Protein AF-0000000067862705 (afdb_homodimer)

Organism: Listeria monocytogenes serovar 1/2a (strain ATCC BAA-679 / EGD-e) (NCBI:txid169963)

Structure (mmCIF, N/CA/C/O backbone):
data_AF-0000000067862705-model_v1
#
loop_
_entity.id
_entity.type
_entity.pdbx_description
1 polymer 'Lmo2647 protein'
#
loop_
_atom_site.group_PDB
_atom_site.id
_atom_site.type_symbol
_atom_site.label_atom_id
_atom_site.label_alt_id
_atom_site.label_comp_id
_atom_site.label_asym_id
_atom_site.label_entity_id
_atom_site.label_seq_id
_atom_site.pdbx_PDB_ins_code
_atom_site.Cartn_x
_atom_site.Cartn_y
_atom_site.Cartn_z
_atom_site.occupancy
_atom_site.B_iso_or_equiv
_atom_site.auth_seq_id
_atom_site.auth_comp_id
_atom_site.auth_asym_id
_atom_site.auth_atom_id
_atom_site.pdbx_PDB_model_num
ATOM 1 N N . MET A 1 1 ? -12.898 -3.291 11.391 1 92.19 1 MET A N 1
ATOM 2 C CA . MET A 1 1 ? -12.547 -4.566 10.773 1 92.19 1 MET A CA 1
ATOM 3 C C . MET A 1 1 ? -11.531 -4.371 9.648 1 92.19 1 MET A C 1
ATOM 5 O O . MET A 1 1 ? -11.625 -3.406 8.891 1 92.19 1 MET A O 1
ATOM 9 N N . LEU A 1 2 ? -10.625 -5.246 9.57 1 97 2 LEU A N 1
ATOM 10 C CA . LEU A 1 2 ? -9.641 -5.18 8.492 1 97 2 LEU A CA 1
ATOM 11 C C . LEU A 1 2 ? -10.148 -5.898 7.242 1 97 2 LEU A C 1
ATOM 13 O O . LEU A 1 2 ? -10.344 -7.113 7.258 1 97 2 LEU A O 1
ATOM 17 N N . TYR A 1 3 ? -10.312 -5.141 6.195 1 98.5 3 TYR A N 1
ATOM 18 C CA . TYR A 1 3 ? -10.938 -5.598 4.961 1 98.5 3 TYR A CA 1
ATOM 19 C C . TYR A 1 3 ? -10.219 -6.816 4.398 1 98.5 3 TYR A C 1
ATOM 21 O O . TYR A 1 3 ? -10.852 -7.824 4.07 1 98.5 3 TYR A O 1
ATOM 29 N N . ALA A 1 4 ? -8.898 -6.754 4.355 1 98.38 4 ALA A N 1
ATOM 30 C CA . ALA A 1 4 ? -8.102 -7.766 3.676 1 98.38 4 ALA A CA 1
ATOM 31 C C . ALA A 1 4 ? -7.996 -9.039 4.512 1 98.38 4 ALA A C 1
ATOM 33 O O . ALA A 1 4 ? -7.582 -10.086 4.012 1 98.38 4 ALA A O 1
ATOM 34 N N . ASP A 1 5 ? -8.414 -9.016 5.789 1 97.81 5 ASP A N 1
ATOM 35 C CA . ASP A 1 5 ? -8.406 -10.195 6.652 1 97.81 5 ASP A CA 1
ATOM 36 C C . ASP A 1 5 ? -9.641 -11.062 6.414 1 97.81 5 ASP A C 1
ATOM 38 O O . ASP A 1 5 ? -9.68 -12.219 6.82 1 97.81 5 ASP A O 1
ATOM 42 N N . GLU A 1 6 ? -10.656 -10.445 5.793 1 97.88 6 GLU A N 1
ATOM 43 C CA . GLU A 1 6 ? -11.859 -11.195 5.453 1 97.88 6 GLU A CA 1
ATOM 44 C C . GLU A 1 6 ? -11.586 -12.18 4.316 1 97.88 6 GLU A C 1
ATOM 46 O O . GLU A 1 6 ? -10.508 -12.172 3.721 1 97.88 6 GLU A O 1
ATOM 51 N N . ASN A 1 7 ? -12.5 -13.062 4.125 1 97.31 7 ASN A N 1
ATOM 52 C CA . ASN A 1 7 ? -12.469 -13.922 2.943 1 97.31 7 ASN A CA 1
ATOM 53 C C . ASN A 1 7 ? -13.664 -13.648 2.027 1 97.31 7 ASN A C 1
ATOM 55 O O . ASN A 1 7 ? -14.625 -12.992 2.43 1 97.31 7 ASN A O 1
ATOM 59 N N . SER A 1 8 ? -13.586 -14.109 0.838 1 97 8 SER A N 1
ATOM 60 C CA . SER A 1 8 ? -14.555 -13.766 -0.198 1 97 8 SER A CA 1
ATOM 61 C C . SER A 1 8 ? -15.914 -14.398 0.083 1 97 8 SER A C 1
ATOM 63 O O . SER A 1 8 ? -16.938 -13.938 -0.433 1 97 8 SER A O 1
ATOM 65 N N . PHE A 1 9 ? -15.969 -15.398 0.908 1 96.88 9 PHE A N 1
ATOM 66 C CA . PHE A 1 9 ? -17.219 -16.094 1.192 1 96.88 9 PHE A CA 1
ATOM 67 C C . PHE A 1 9 ? -18.031 -15.336 2.23 1 96.88 9 PHE A C 1
ATOM 69 O O . PHE A 1 9 ? -19.266 -15.422 2.248 1 96.88 9 PHE A O 1
ATOM 76 N N . ASP A 1 10 ? -17.344 -14.609 3.049 1 97.19 10 ASP A N 1
ATOM 77 C CA . ASP A 1 10 ? -18.031 -14 4.188 1 97.19 10 ASP A CA 1
ATOM 78 C C . ASP A 1 10 ? -18.25 -12.508 3.961 1 97.19 10 ASP A C 1
ATOM 80 O O . ASP A 1 10 ? -19.25 -11.953 4.41 1 97.19 10 ASP A O 1
ATOM 84 N N . ILE A 1 11 ? -17.438 -11.867 3.178 1 97.62 11 ILE A N 1
ATOM 85 C CA . ILE A 1 11 ? -17.391 -10.406 3.182 1 97.62 11 ILE A CA 1
ATOM 86 C C . ILE A 1 11 ? -18.625 -9.844 2.477 1 97.62 11 ILE A C 1
ATOM 88 O O . ILE A 1 11 ? -19.109 -8.773 2.832 1 97.62 11 ILE A O 1
ATOM 92 N N . GLY A 1 12 ? -19.094 -10.57 1.504 1 96.62 12 GLY A N 1
ATOM 93 C CA . GLY A 1 12 ? -20.234 -10.094 0.746 1 96.62 12 GLY 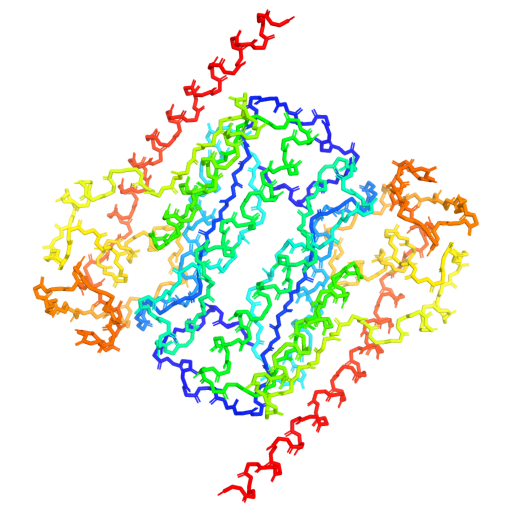A CA 1
ATOM 94 C C . GLY A 1 12 ? -21.438 -9.75 1.618 1 96.62 12 GLY A C 1
ATOM 95 O O . GLY A 1 12 ? -22.109 -8.75 1.383 1 96.62 12 GLY A O 1
ATOM 96 N N . ALA A 1 13 ? -21.641 -10.539 2.633 1 96.75 13 ALA A N 1
ATOM 97 C CA . ALA A 1 13 ? -22.781 -10.367 3.52 1 96.75 13 ALA A CA 1
ATOM 98 C C . ALA A 1 13 ? -22.578 -9.18 4.457 1 96.75 13 ALA A C 1
ATOM 100 O O . ALA A 1 13 ? -23.531 -8.688 5.066 1 96.75 13 ALA A O 1
ATOM 101 N N . LYS A 1 14 ? -21.406 -8.695 4.504 1 97.19 14 LYS A N 1
ATOM 102 C CA . LYS A 1 14 ? -21.078 -7.617 5.438 1 97.19 14 LYS A CA 1
ATOM 103 C C . LYS A 1 14 ? -21.109 -6.262 4.742 1 97.19 14 LYS A C 1
ATOM 105 O O . LYS A 1 14 ? -21.031 -5.219 5.395 1 97.19 14 LYS A O 1
ATOM 110 N N . ILE A 1 15 ? -21.219 -6.266 3.428 1 96.88 15 ILE A N 1
ATOM 111 C CA . ILE A 1 15 ? -21.188 -5.031 2.648 1 96.88 15 ILE A CA 1
ATOM 112 C C . ILE A 1 15 ? -22.578 -4.441 2.562 1 96.88 15 ILE A C 1
ATOM 114 O O . ILE A 1 15 ? -23.531 -5.121 2.15 1 96.88 15 ILE A O 1
ATOM 118 N N . THR A 1 16 ? -22.688 -3.248 3 1 96.31 16 THR A N 1
ATOM 119 C CA . THR A 1 16 ? -23.922 -2.479 2.855 1 96.31 16 THR A CA 1
ATOM 120 C C . THR A 1 16 ? -23.625 -1.082 2.314 1 96.31 16 THR A C 1
ATOM 122 O O . THR A 1 16 ? -22.469 -0.645 2.311 1 96.31 16 THR A O 1
ATOM 125 N N . LYS A 1 17 ? -24.625 -0.37 1.899 1 96.62 17 LYS A N 1
ATOM 126 C CA . LYS A 1 17 ? -24.469 0.976 1.354 1 96.62 17 LYS A CA 1
ATOM 127 C C . LYS A 1 17 ? -24.016 1.957 2.426 1 96.62 17 LYS A C 1
ATOM 129 O O . LYS A 1 17 ? -23.312 2.934 2.125 1 96.62 17 LYS A O 1
ATOM 134 N N . THR A 1 18 ? -24.328 1.654 3.734 1 96.56 18 THR A N 1
ATOM 135 C CA . THR A 1 18 ? -24.062 2.615 4.797 1 96.56 18 THR A CA 1
ATOM 136 C C . THR A 1 18 ? -22.734 2.303 5.477 1 96.56 18 THR A C 1
ATOM 138 O O . THR A 1 18 ? -22.203 3.121 6.234 1 96.56 18 THR A O 1
ATOM 141 N N . LYS A 1 19 ? -22.188 1.13 5.297 1 97.5 19 LYS A N 1
ATOM 142 C CA . LYS A 1 19 ? -20.922 0.773 5.934 1 97.5 19 LYS A CA 1
ATOM 143 C C . LYS A 1 19 ? -19.766 1.566 5.34 1 97.5 19 LYS A C 1
ATOM 145 O O . LYS A 1 19 ? -19.5 1.477 4.137 1 97.5 19 LYS A O 1
ATOM 150 N N . PRO A 1 20 ? -19.062 2.387 6.148 1 98.56 20 PRO A N 1
ATOM 151 C CA . PRO A 1 20 ? -17.922 3.1 5.594 1 98.56 20 PRO A CA 1
ATOM 152 C C . PRO A 1 20 ? -16.734 2.174 5.285 1 98.56 20 PRO A C 1
ATOM 154 O O . PRO A 1 20 ? -16.484 1.231 6.035 1 98.56 20 PRO A O 1
ATOM 157 N N . VAL A 1 21 ? -16.078 2.391 4.223 1 98.88 21 VAL A N 1
ATOM 158 C CA . VAL A 1 21 ? -14.82 1.738 3.895 1 98.88 21 VAL A CA 1
ATOM 159 C C . VAL A 1 21 ? -13.703 2.777 3.826 1 98.88 21 VAL A C 1
ATOM 161 O O . VAL A 1 21 ? -13.797 3.742 3.062 1 98.88 21 VAL A O 1
ATOM 164 N N . ILE A 1 22 ? -12.719 2.602 4.684 1 98.94 22 ILE A N 1
ATOM 165 C CA . ILE A 1 22 ? -11.68 3.596 4.938 1 98.94 22 ILE A CA 1
ATOM 166 C C . ILE A 1 22 ? -10.383 3.17 4.254 1 98.94 22 ILE A C 1
ATOM 168 O O . ILE A 1 22 ? -9.938 2.031 4.41 1 98.94 22 ILE A O 1
ATOM 172 N N . LEU A 1 23 ? -9.805 4.047 3.443 1 98.94 23 LEU A N 1
ATOM 173 C CA . LEU A 1 23 ? -8.5 3.834 2.83 1 98.94 23 LEU A CA 1
ATOM 174 C C . LEU A 1 23 ? -7.441 4.711 3.492 1 98.94 23 LEU A C 1
ATOM 176 O O . LEU A 1 23 ? -7.355 5.906 3.215 1 98.94 23 LEU A O 1
ATOM 180 N N . PRO A 1 24 ? -6.664 4.121 4.41 1 98.94 24 PRO A N 1
ATOM 181 C CA . PRO A 1 24 ? -5.492 4.883 4.844 1 98.94 24 PRO A CA 1
ATOM 182 C C . PRO A 1 24 ? -4.469 5.078 3.729 1 98.94 24 PRO A C 1
ATOM 184 O O . PRO A 1 24 ? -4.129 4.121 3.023 1 98.94 24 PRO A O 1
ATOM 187 N N . ILE A 1 25 ? -4.062 6.293 3.564 1 98.88 25 ILE A N 1
ATOM 188 C CA . ILE A 1 25 ? -3.043 6.609 2.572 1 98.88 25 ILE A CA 1
ATOM 189 C C . ILE A 1 25 ? -1.929 7.43 3.221 1 98.88 25 ILE A C 1
ATOM 191 O O . ILE A 1 25 ? -2.197 8.406 3.924 1 98.88 25 ILE A O 1
ATOM 195 N N . GLY A 1 26 ? -0.756 7.008 3.096 1 98.69 26 GLY A N 1
ATOM 196 C CA . GLY A 1 26 ? 0.407 7.707 3.619 1 98.69 26 GLY A CA 1
ATOM 197 C C . GLY A 1 26 ? 1.41 8.086 2.547 1 98.69 26 GLY A C 1
ATOM 198 O O . GLY A 1 26 ? 1.033 8.594 1.487 1 98.69 26 GLY A O 1
ATOM 199 N N . ALA A 1 27 ? 2.645 8.008 2.939 1 98.69 27 ALA A N 1
ATOM 200 C CA . ALA A 1 27 ? 3.818 8.273 2.111 1 98.69 27 ALA A CA 1
ATOM 201 C C . ALA A 1 27 ? 5.09 7.758 2.777 1 98.69 27 ALA A C 1
ATOM 203 O O . ALA A 1 27 ? 5.086 7.43 3.967 1 98.69 27 ALA A O 1
ATOM 204 N N . VAL A 1 28 ? 6.09 7.555 1.958 1 98.69 28 VAL A N 1
ATOM 205 C CA . VAL A 1 28 ? 7.445 7.309 2.439 1 98.69 28 VAL A CA 1
ATOM 206 C C . VAL A 1 28 ? 8.305 8.555 2.229 1 98.69 28 VAL A C 1
ATOM 208 O O . VAL A 1 28 ? 8.719 8.852 1.105 1 98.69 28 VAL A O 1
ATOM 211 N N . GLU A 1 29 ? 8.578 9.281 3.32 1 98.5 29 GLU A N 1
ATOM 212 C CA . GLU A 1 29 ? 9.305 10.531 3.156 1 98.5 29 GLU A CA 1
ATOM 213 C C . GLU A 1 29 ? 10.055 10.906 4.434 1 98.5 29 GLU A C 1
ATOM 215 O O . GLU A 1 29 ? 9.828 10.312 5.488 1 98.5 29 GLU A O 1
ATOM 220 N N . ALA A 1 30 ? 10.898 11.852 4.355 1 98.25 30 ALA A N 1
ATOM 221 C CA . ALA A 1 30 ? 11.758 12.32 5.441 1 98.25 30 ALA A CA 1
ATOM 222 C C . ALA A 1 30 ? 10.938 13.008 6.531 1 98.25 30 ALA A C 1
ATOM 224 O O . ALA A 1 30 ? 10.078 13.844 6.238 1 98.25 30 ALA A O 1
ATOM 225 N N . HIS A 1 31 ? 11.164 12.625 7.828 1 97.56 31 HIS A N 1
ATOM 226 C CA . HIS A 1 31 ? 10.547 13.242 8.992 1 97.56 31 HIS A CA 1
ATOM 227 C C . HIS A 1 31 ? 11.578 13.508 10.086 1 97.56 31 HIS A C 1
ATOM 229 O O . HIS A 1 31 ? 11.305 13.273 11.273 1 97.56 31 HIS A O 1
ATOM 235 N N . GLY A 1 32 ? 12.828 13.945 9.695 1 95.38 32 GLY A N 1
ATOM 236 C CA . GLY A 1 32 ? 13.852 14.195 10.695 1 95.38 32 GLY A CA 1
ATOM 237 C C . GLY A 1 32 ? 14.508 12.922 11.203 1 95.38 32 GLY A C 1
ATOM 238 O O . GLY A 1 32 ? 14.273 11.836 10.664 1 95.38 32 GLY A O 1
ATOM 239 N N . PRO A 1 33 ? 15.383 13.078 12.195 1 97.38 33 PRO A N 1
ATOM 240 C CA . PRO A 1 33 ? 16.094 11.914 12.727 1 97.38 33 PRO A CA 1
ATOM 241 C C . PRO A 1 33 ? 15.273 11.117 13.727 1 97.38 33 PRO A C 1
ATOM 243 O O . PRO A 1 33 ? 15.609 9.969 14.039 1 97.38 33 PRO A O 1
ATOM 246 N N . HIS A 1 34 ? 14.18 11.711 14.258 1 98.5 34 HIS A N 1
ATOM 247 C CA . HIS A 1 34 ? 13.477 11.117 15.391 1 98.5 34 HIS A CA 1
ATOM 248 C C . HIS A 1 34 ? 12.25 10.336 14.93 1 98.5 34 HIS A C 1
ATOM 250 O O . HIS A 1 34 ? 11.633 9.617 15.719 1 98.5 34 HIS A O 1
ATOM 256 N N . LEU A 1 35 ? 11.891 10.484 13.68 1 98.75 35 LEU A N 1
ATOM 257 C CA . LEU A 1 35 ? 10.734 9.789 13.117 1 98.75 35 LEU A CA 1
ATOM 258 C C . LEU A 1 35 ? 11.133 8.969 11.898 1 98.75 35 LEU A C 1
ATOM 260 O O . LEU A 1 35 ? 12.047 9.344 11.156 1 98.75 35 LEU A O 1
ATOM 264 N N . PRO A 1 36 ? 10.484 7.867 11.68 1 98.75 36 PRO A N 1
ATOM 265 C CA . PRO A 1 36 ? 10.812 7.035 10.523 1 98.75 36 PRO A CA 1
ATOM 266 C C . PRO A 1 36 ? 10.266 7.609 9.211 1 98.75 36 PRO A C 1
ATOM 268 O O . PRO A 1 36 ? 9.406 8.492 9.234 1 98.75 36 PRO A O 1
ATOM 271 N N . LEU A 1 37 ? 10.727 7.062 8.094 1 98.75 37 LEU A N 1
ATOM 272 C CA . LEU A 1 37 ? 10.258 7.434 6.758 1 98.75 37 LEU A CA 1
ATOM 273 C C . LEU A 1 37 ? 8.781 7.09 6.582 1 98.75 37 LEU A C 1
ATOM 275 O O . LEU A 1 37 ? 8.086 7.719 5.785 1 98.75 37 LEU A O 1
ATOM 279 N N . GLY A 1 38 ? 8.258 6.117 7.344 1 98.75 38 GLY A N 1
ATOM 280 C CA . GLY A 1 38 ? 6.891 5.637 7.219 1 98.75 38 GLY A CA 1
ATOM 281 C C . GLY A 1 38 ? 5.93 6.328 8.172 1 98.75 38 GLY A C 1
ATOM 282 O O . GLY A 1 38 ? 4.84 5.812 8.445 1 98.75 38 GLY A O 1
ATOM 283 N N . THR A 1 39 ? 6.277 7.504 8.727 1 98.81 39 THR A N 1
ATOM 284 C CA . THR A 1 39 ? 5.477 8.227 9.711 1 98.81 39 THR A CA 1
ATOM 285 C C . THR A 1 39 ? 4.055 8.438 9.203 1 98.81 39 THR A C 1
ATOM 287 O O . THR A 1 39 ? 3.088 8.141 9.906 1 98.81 39 THR A O 1
ATOM 290 N N . ASP A 1 40 ? 3.926 8.836 7.984 1 98.81 40 ASP A N 1
ATOM 291 C CA . ASP A 1 40 ? 2.611 9.117 7.414 1 98.81 40 ASP A CA 1
ATOM 292 C C . ASP A 1 40 ? 1.77 7.848 7.316 1 98.81 40 ASP A C 1
ATOM 294 O O . ASP A 1 40 ? 0.552 7.891 7.504 1 98.81 40 ASP A O 1
ATOM 298 N N . ASN A 1 41 ? 2.4 6.719 6.961 1 98.88 41 ASN A N 1
ATOM 299 C CA . ASN A 1 41 ? 1.705 5.438 6.867 1 98.88 41 ASN A CA 1
ATOM 300 C C . ASN A 1 41 ? 1.186 4.98 8.227 1 98.88 41 ASN A C 1
ATOM 302 O O . ASN A 1 41 ? 0.057 4.496 8.336 1 98.88 41 ASN A O 1
ATOM 306 N N . ILE A 1 42 ? 2.043 5.129 9.242 1 98.81 42 ILE A N 1
ATOM 307 C CA . ILE A 1 42 ? 1.672 4.766 10.602 1 98.81 42 ILE A CA 1
ATOM 308 C C . ILE A 1 42 ? 0.482 5.609 11.055 1 98.81 42 ILE A C 1
ATOM 310 O O . ILE A 1 42 ? -0.519 5.074 11.539 1 98.81 42 ILE A O 1
ATOM 314 N N . LEU A 1 43 ? 0.589 6.906 10.836 1 98.81 43 LEU A N 1
ATOM 315 C CA . LEU A 1 43 ? -0.451 7.828 11.281 1 98.81 43 LEU A CA 1
ATOM 316 C C . LEU A 1 43 ? -1.767 7.551 10.562 1 98.81 43 LEU A C 1
ATOM 318 O O . LEU A 1 43 ? -2.822 7.48 11.195 1 98.81 43 LEU A O 1
ATOM 322 N N . ALA A 1 44 ? -1.704 7.363 9.25 1 98.81 44 ALA A N 1
ATOM 323 C CA . ALA A 1 44 ? -2.908 7.086 8.469 1 98.81 44 ALA A CA 1
ATOM 324 C C . ALA A 1 44 ? -3.584 5.801 8.945 1 98.81 44 ALA A C 1
ATOM 326 O O . ALA A 1 44 ? -4.805 5.754 9.102 1 98.81 44 ALA A O 1
ATOM 327 N N . SER A 1 45 ? -2.805 4.777 9.195 1 98.75 45 SER A N 1
ATOM 328 C CA . SER A 1 45 ? -3.328 3.475 9.602 1 98.75 45 SER A CA 1
ATOM 329 C C . SER A 1 45 ? -3.971 3.539 10.984 1 98.75 45 SER A C 1
ATOM 331 O O . SER A 1 45 ? -5.109 3.102 11.164 1 98.75 45 SER A O 1
ATOM 333 N N . GLU A 1 46 ? -3.238 4.102 11.93 1 98.75 46 GLU A N 1
ATOM 334 C CA . GLU A 1 46 ? -3.729 4.164 13.305 1 98.75 46 GLU A CA 1
ATOM 335 C C . GLU A 1 46 ? -4.969 5.043 13.414 1 98.75 46 GLU A C 1
ATOM 337 O O . GLU A 1 46 ? -5.922 4.707 14.117 1 98.75 46 GLU A O 1
ATOM 342 N N . TYR A 1 47 ? -4.922 6.188 12.75 1 98.75 47 TYR A N 1
ATOM 343 C CA . TYR A 1 47 ? -6.062 7.094 12.75 1 98.75 47 TYR A CA 1
ATOM 344 C C . TYR A 1 47 ? -7.285 6.434 12.125 1 98.75 47 TYR A C 1
ATOM 346 O O . TYR A 1 47 ? -8.391 6.535 12.656 1 98.75 47 TYR A O 1
ATOM 354 N N . SER A 1 48 ? -7.109 5.703 11.023 1 98.81 48 SER A N 1
ATOM 355 C CA . SER A 1 48 ? -8.188 4.996 10.336 1 98.81 48 SER A CA 1
ATOM 356 C C . SER A 1 48 ? -8.789 3.908 11.219 1 98.81 48 SER A C 1
ATOM 358 O O . SER A 1 48 ? -10 3.688 11.211 1 98.81 48 SER A O 1
ATOM 360 N N . ALA A 1 49 ? -7.918 3.223 11.922 1 98.62 49 ALA A N 1
ATOM 361 C CA . ALA A 1 49 ? -8.398 2.197 12.852 1 98.62 49 ALA A CA 1
ATOM 362 C C . ALA A 1 49 ? -9.312 2.801 13.906 1 98.62 49 ALA A C 1
ATOM 364 O O . ALA A 1 49 ? -10.328 2.201 14.273 1 98.62 49 ALA A O 1
ATOM 365 N N . LYS A 1 50 ? -8.969 3.965 14.438 1 98.56 50 LYS A N 1
ATOM 366 C CA . LYS A 1 50 ? -9.797 4.641 15.438 1 98.56 50 LYS A CA 1
ATOM 367 C C . LYS A 1 50 ? -11.141 5.062 14.852 1 98.56 50 LYS A C 1
ATOM 369 O O . LYS A 1 50 ? -12.172 4.973 15.516 1 98.56 50 LYS A O 1
ATOM 374 N N . ILE A 1 51 ? -11.086 5.555 13.617 1 98.5 51 ILE A N 1
ATOM 375 C CA . ILE A 1 51 ? -12.328 5.918 12.945 1 98.5 51 ILE A CA 1
ATOM 376 C C . ILE A 1 51 ? -13.227 4.688 12.805 1 98.5 51 ILE A C 1
ATOM 378 O O . ILE A 1 51 ? -14.414 4.734 13.125 1 98.5 51 ILE A O 1
ATOM 382 N N . ALA A 1 52 ? -12.641 3.617 12.336 1 98.5 52 ALA A N 1
ATOM 383 C CA . ALA A 1 52 ? -13.391 2.389 12.086 1 98.5 52 ALA A CA 1
ATOM 384 C C . ALA A 1 52 ? -14.031 1.863 13.367 1 98.5 52 ALA A C 1
ATOM 386 O O . ALA A 1 52 ? -15.156 1.367 13.352 1 98.5 52 ALA A O 1
ATOM 387 N N . ALA A 1 53 ? -13.312 1.958 14.445 1 97.94 53 ALA A N 1
ATOM 388 C CA . ALA A 1 53 ? -13.797 1.474 15.734 1 97.94 53 ALA A CA 1
ATOM 389 C C . ALA A 1 53 ? -15.055 2.227 16.156 1 97.94 53 ALA A C 1
ATOM 391 O O . ALA A 1 53 ? -15.938 1.659 16.812 1 97.94 53 ALA A O 1
ATOM 392 N N . LYS A 1 54 ? -15.18 3.457 15.766 1 97.56 54 LYS A N 1
ATOM 393 C CA . LYS A 1 54 ? -16.281 4.301 16.203 1 97.56 54 LYS A CA 1
ATOM 394 C C . LYS A 1 54 ? -17.422 4.289 15.18 1 97.56 54 LYS A C 1
ATOM 396 O O . LYS A 1 54 ? -18.547 4.711 15.484 1 97.56 54 LYS A O 1
ATOM 401 N N . THR A 1 55 ? -17.156 3.7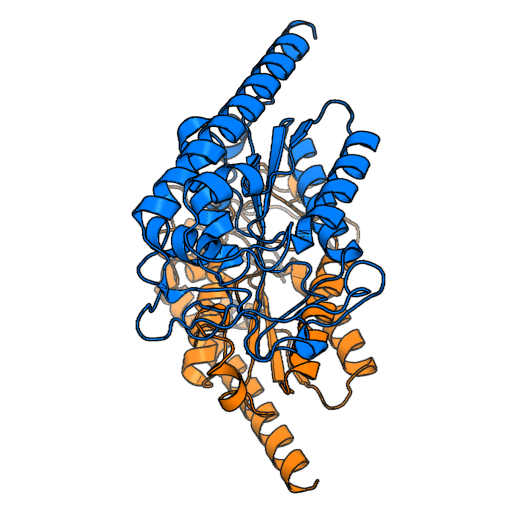29 13.977 1 97.62 55 THR A N 1
ATOM 402 C CA . THR A 1 55 ? -18.156 3.846 12.914 1 97.62 55 THR A CA 1
ATOM 403 C C . THR A 1 55 ? -18.516 2.471 12.359 1 97.62 55 THR A C 1
ATOM 405 O O . THR A 1 55 ? -19.297 2.365 11.406 1 97.62 55 THR A O 1
ATOM 408 N N . ASP A 1 56 ? -17.906 1.381 12.852 1 95.88 56 ASP A N 1
ATOM 409 C CA . ASP A 1 56 ? -18.078 0.019 12.359 1 95.88 56 ASP A CA 1
ATOM 410 C C . ASP A 1 56 ? -17.703 -0.084 10.883 1 95.88 56 ASP A C 1
ATOM 412 O O . ASP A 1 56 ? -18.438 -0.653 10.086 1 95.88 56 ASP A O 1
ATOM 416 N N . GLY A 1 57 ? -16.562 0.573 10.57 1 97.94 57 GLY A N 1
ATOM 417 C CA . GLY A 1 57 ? -16.125 0.61 9.18 1 97.94 57 GLY A CA 1
ATOM 418 C C . GLY A 1 57 ? -15.086 -0.449 8.859 1 97.94 57 GLY A C 1
ATOM 419 O O . GLY A 1 57 ? -14.555 -1.104 9.758 1 97.94 57 GLY A O 1
ATOM 420 N N . PHE A 1 58 ? -14.898 -0.738 7.543 1 98.56 58 PHE A N 1
ATOM 421 C CA . PHE A 1 58 ? -13.773 -1.526 7.047 1 98.56 58 PHE A CA 1
ATOM 422 C C . PHE A 1 58 ? -12.555 -0.646 6.828 1 98.56 58 PHE A C 1
ATOM 424 O O . PHE A 1 58 ? -12.672 0.483 6.344 1 98.56 58 PHE A O 1
ATOM 431 N N . VAL A 1 59 ? -11.453 -1.129 7.23 1 98.88 59 VAL A N 1
ATOM 432 C CA . VAL A 1 59 ? -10.195 -0.461 6.902 1 98.88 59 VAL A CA 1
ATOM 433 C C . VAL A 1 59 ? -9.453 -1.255 5.824 1 98.88 59 VAL A C 1
ATOM 435 O O . VAL A 1 59 ? -9.18 -2.443 6.004 1 98.88 59 VAL A O 1
ATOM 438 N N . LEU A 1 60 ? -9.211 -0.596 4.73 1 98.94 60 LEU A N 1
ATOM 439 C CA . LEU A 1 60 ? -8.414 -1.187 3.658 1 98.94 60 LEU A CA 1
ATOM 440 C C . LEU A 1 60 ? -6.934 -1.204 4.023 1 98.94 60 LEU A C 1
ATOM 442 O O . LEU A 1 60 ? -6.504 -0.485 4.93 1 98.94 60 LEU A O 1
ATOM 446 N N . PRO A 1 61 ? -6.145 -2.088 3.303 1 98.88 61 PRO A N 1
ATOM 447 C CA . PRO A 1 61 ? -4.695 -1.976 3.471 1 98.88 61 PRO A CA 1
ATOM 448 C C . PRO A 1 61 ? -4.168 -0.579 3.148 1 98.88 61 PRO A C 1
ATOM 450 O O . PRO A 1 61 ? -4.629 0.054 2.195 1 98.88 61 PRO A O 1
ATOM 453 N N . VAL A 1 62 ? -3.223 -0.105 3.961 1 98.81 62 VAL A N 1
ATOM 454 C CA . VAL A 1 62 ? -2.662 1.229 3.773 1 98.81 62 VAL A CA 1
ATOM 455 C C . VAL A 1 62 ? -1.995 1.322 2.402 1 98.81 62 VAL A C 1
ATOM 457 O O . VAL A 1 62 ? -1.307 0.392 1.977 1 98.81 62 VAL A O 1
ATOM 460 N N . LEU A 1 63 ? -2.334 2.355 1.618 1 98.88 63 LEU A N 1
ATOM 461 C CA . LEU A 1 63 ? -1.533 2.738 0.459 1 98.88 63 LEU A CA 1
ATOM 462 C C . LEU A 1 63 ? -0.289 3.51 0.888 1 98.88 63 LEU A C 1
ATOM 464 O O . LEU A 1 63 ? -0.373 4.691 1.229 1 98.88 63 LEU A O 1
ATOM 468 N N . PRO A 1 64 ? 0.841 2.91 0.854 1 98.75 64 PRO A N 1
ATOM 469 C CA . PRO A 1 64 ? 1.979 3.471 1.587 1 98.75 64 PRO A CA 1
ATOM 470 C C . PRO A 1 64 ? 2.764 4.492 0.767 1 98.75 64 PRO A C 1
ATOM 472 O O . PRO A 1 64 ? 3.764 5.035 1.242 1 98.75 64 PRO A O 1
ATOM 475 N N . TYR A 1 65 ? 2.338 4.738 -0.457 1 98.81 65 TYR A N 1
ATOM 476 C CA . TYR A 1 65 ? 3.043 5.668 -1.332 1 98.81 65 TYR A CA 1
ATOM 477 C C . TYR A 1 65 ? 2.145 6.832 -1.729 1 98.81 65 TYR A C 1
ATOM 479 O O . TYR A 1 65 ? 0.993 6.629 -2.121 1 98.81 65 TYR A O 1
ATOM 487 N N . GLY A 1 66 ? 2.627 8 -1.58 1 98.62 66 GLY A N 1
ATOM 488 C CA . GLY A 1 66 ? 1.853 9.203 -1.866 1 98.62 66 GLY A CA 1
ATOM 489 C C . GLY A 1 66 ? 2.658 10.281 -2.562 1 98.62 66 GLY A C 1
ATOM 490 O O . GLY A 1 66 ? 3.732 10.008 -3.105 1 98.62 66 GLY A O 1
ATOM 491 N N . GLN A 1 67 ? 2.096 11.445 -2.65 1 98.38 67 GLN A N 1
ATOM 492 C CA . GLN A 1 67 ? 2.691 12.578 -3.352 1 98.38 67 GLN A CA 1
ATOM 493 C C . GLN A 1 67 ? 3.695 13.305 -2.463 1 98.38 67 GLN A C 1
ATOM 495 O O . GLN A 1 67 ? 3.309 14 -1.52 1 98.38 67 GLN A O 1
ATOM 500 N N . VAL A 1 68 ? 4.957 13.125 -2.744 1 98.06 68 VAL A N 1
ATOM 501 C CA . VAL A 1 68 ? 6.047 13.656 -1.935 1 98.06 68 VAL A CA 1
ATOM 502 C C . VAL A 1 68 ? 6.953 14.523 -2.799 1 98.06 68 VAL A C 1
ATOM 504 O O . VAL A 1 68 ? 8.18 14.398 -2.744 1 98.06 68 VAL A O 1
ATOM 507 N N . TRP A 1 69 ? 6.43 15.438 -3.539 1 96.12 69 TRP A N 1
ATOM 508 C CA . TRP A 1 69 ? 7.219 16.234 -4.477 1 96.12 69 TRP A CA 1
ATOM 509 C C . TRP A 1 69 ? 8.164 17.172 -3.73 1 96.12 69 TRP A C 1
ATOM 511 O O . TRP A 1 69 ? 9.359 17.234 -4.039 1 96.12 69 TRP A O 1
ATOM 521 N N . SER A 1 70 ? 7.734 17.828 -2.654 1 95 70 SER A N 1
ATOM 522 C CA . SER A 1 70 ? 8.508 18.859 -1.974 1 95 70 SER A CA 1
ATOM 523 C C . SER A 1 70 ? 9.719 18.266 -1.266 1 95 70 SER A C 1
ATOM 525 O O . SER A 1 70 ? 10.742 18.938 -1.114 1 95 70 SER A O 1
ATOM 527 N N . LEU A 1 71 ? 9.594 16.969 -0.894 1 96.75 71 LEU A N 1
ATOM 528 C CA . LEU A 1 71 ? 10.656 16.328 -0.115 1 96.75 71 LEU A CA 1
ATOM 529 C C . LEU A 1 71 ? 11.32 15.211 -0.91 1 96.75 71 LEU A C 1
ATOM 531 O O . LEU A 1 71 ? 12.039 14.383 -0.343 1 96.75 71 LEU A O 1
ATOM 535 N N . GLN A 1 72 ? 11.117 15.18 -2.158 1 96.5 72 GLN A N 1
ATOM 536 C CA . GLN A 1 72 ? 11.492 14.031 -2.969 1 96.5 72 GLN A CA 1
ATOM 537 C C . GLN A 1 72 ? 13.008 13.852 -3.006 1 96.5 72 GLN A C 1
ATOM 539 O O . GLN A 1 72 ? 13.5 12.742 -3.236 1 96.5 72 GLN A O 1
ATOM 544 N N . ASP A 1 73 ? 13.781 14.914 -2.68 1 95.31 73 ASP A N 1
ATOM 545 C CA . ASP A 1 73 ? 15.234 14.844 -2.811 1 95.31 73 ASP A CA 1
ATOM 546 C C . ASP A 1 73 ? 15.891 14.5 -1.476 1 95.31 73 ASP A C 1
ATOM 548 O O . ASP A 1 73 ? 17.109 14.344 -1.399 1 95.31 73 ASP A O 1
ATOM 552 N N . PHE A 1 74 ? 15.086 14.422 -0.433 1 97.56 74 PHE A N 1
ATOM 553 C CA . PHE A 1 74 ? 15.625 13.992 0.85 1 97.56 74 PHE A CA 1
ATOM 554 C C . PHE A 1 74 ? 15.875 12.484 0.852 1 97.56 74 PHE A C 1
ATOM 556 O O . PHE A 1 74 ? 15.102 11.719 0.277 1 97.56 74 PHE A O 1
ATOM 563 N N . PRO A 1 75 ? 16.938 12.07 1.542 1 97.62 75 PRO A N 1
ATOM 564 C CA . PRO A 1 75 ? 17.25 10.641 1.55 1 97.62 75 PRO A CA 1
ATOM 565 C C . PRO A 1 75 ? 16.078 9.781 2.023 1 97.62 75 PRO A C 1
ATOM 567 O O . PRO A 1 75 ? 15.492 10.062 3.07 1 97.62 75 PRO A O 1
ATOM 570 N N . GLY A 1 76 ? 15.734 8.789 1.181 1 98.06 76 GLY A N 1
ATOM 571 C CA . GLY A 1 76 ? 14.727 7.812 1.556 1 98.06 76 GLY A CA 1
ATOM 572 C C . GLY A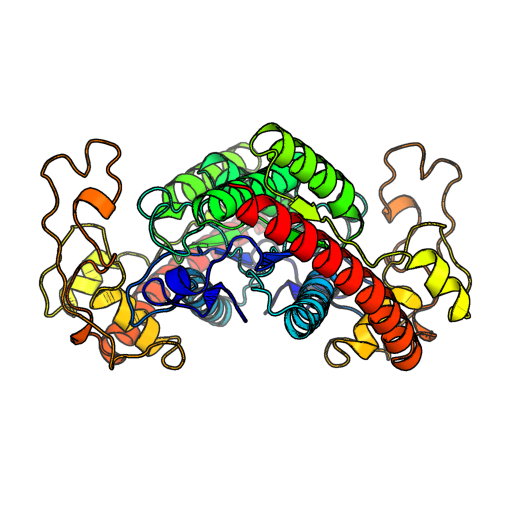 1 76 ? 13.336 8.156 1.045 1 98.06 76 GLY A C 1
ATOM 573 O O . GLY A 1 76 ? 12.438 7.316 1.047 1 98.06 76 GLY A O 1
ATOM 574 N N . SER A 1 77 ? 13.133 9.359 0.59 1 98.56 77 SER A N 1
ATOM 575 C CA . SER A 1 77 ? 11.805 9.781 0.149 1 98.56 77 SER A CA 1
ATOM 576 C C . SER A 1 77 ? 11.461 9.172 -1.205 1 98.56 77 SER A C 1
ATOM 578 O O . SER A 1 77 ? 12.305 9.094 -2.096 1 98.56 77 SER A O 1
ATOM 580 N N . LEU A 1 78 ? 10.273 8.688 -1.306 1 98.75 78 LEU A N 1
ATOM 581 C CA . LEU A 1 78 ? 9.688 8.164 -2.533 1 98.75 78 LEU A CA 1
ATOM 582 C C . LEU A 1 78 ? 8.406 8.922 -2.889 1 98.75 78 LEU A C 1
ATOM 584 O O . LEU A 1 78 ? 7.617 9.266 -2.008 1 98.75 78 LEU A O 1
ATOM 588 N N . THR A 1 79 ? 8.211 9.18 -4.215 1 98.62 79 THR A N 1
ATOM 589 C CA . THR A 1 79 ? 7.066 10.023 -4.551 1 98.62 79 THR A CA 1
ATOM 590 C C . THR A 1 79 ? 6.281 9.43 -5.715 1 98.62 79 THR A C 1
ATOM 592 O O . THR A 1 79 ? 6.852 8.758 -6.578 1 98.62 79 THR A O 1
ATOM 595 N N . LEU A 1 80 ? 5.004 9.555 -5.664 1 98.81 80 LEU A N 1
ATOM 596 C CA . LEU A 1 80 ? 4.086 9.391 -6.781 1 98.81 80 LEU A CA 1
ATOM 597 C C . LEU A 1 80 ? 3.549 10.742 -7.246 1 98.81 80 LEU A C 1
ATOM 599 O O . LEU A 1 80 ? 3.438 11.68 -6.453 1 98.81 80 LEU A O 1
ATOM 603 N N . SER A 1 81 ? 3.217 10.844 -8.484 1 98.62 81 SER A N 1
ATOM 604 C CA . SER A 1 81 ? 2.553 12.039 -8.984 1 98.62 81 SER A CA 1
ATOM 605 C C . SER A 1 81 ? 1.111 12.117 -8.492 1 98.62 81 SER A C 1
ATOM 607 O O . SER A 1 81 ? 0.518 11.102 -8.125 1 98.62 81 SER A O 1
ATOM 609 N N . ASN A 1 82 ? 0.576 13.352 -8.508 1 98.5 82 ASN A N 1
ATOM 610 C CA . ASN A 1 82 ? -0.841 13.523 -8.203 1 98.5 82 ASN A CA 1
ATOM 611 C C . ASN A 1 82 ? -1.72 12.672 -9.125 1 98.5 82 ASN A C 1
ATOM 613 O O . ASN A 1 82 ? -2.707 12.094 -8.672 1 98.5 82 ASN A O 1
ATOM 617 N N . GLU A 1 83 ? -1.349 12.641 -10.336 1 98.56 83 GLU A N 1
ATOM 618 C CA . GLU A 1 83 ? -2.115 11.883 -11.32 1 98.56 83 GLU A CA 1
ATOM 619 C C . GLU A 1 83 ? -2.154 10.398 -10.953 1 98.56 83 GLU A C 1
ATOM 621 O O . GLU A 1 83 ? -3.215 9.773 -11.008 1 98.56 83 GLU A O 1
ATOM 626 N N . THR A 1 84 ? -0.998 9.867 -10.625 1 98.81 84 THR A N 1
ATOM 627 C CA . THR A 1 84 ? -0.905 8.453 -10.273 1 98.81 84 THR A CA 1
ATOM 628 C C . THR A 1 84 ? -1.705 8.156 -9.008 1 98.81 84 THR A C 1
ATOM 630 O O . THR A 1 84 ? -2.475 7.191 -8.969 1 98.81 84 THR A O 1
ATOM 633 N N . VAL A 1 85 ? -1.547 8.992 -7.969 1 98.88 85 VAL A N 1
ATOM 634 C CA . VAL A 1 85 ? -2.299 8.805 -6.734 1 98.88 85 VAL A CA 1
ATOM 635 C C . VAL A 1 85 ? -3.797 8.875 -7.023 1 98.88 85 VAL A C 1
ATOM 637 O O . VAL A 1 85 ? -4.566 8.031 -6.555 1 98.88 85 VAL A O 1
ATOM 640 N N . THR A 1 86 ? -4.184 9.859 -7.812 1 98.88 86 THR A N 1
ATOM 641 C CA . THR A 1 86 ? -5.586 10.023 -8.172 1 98.88 86 THR A CA 1
ATOM 642 C C . THR A 1 86 ? -6.129 8.766 -8.844 1 98.88 86 THR A C 1
ATOM 644 O O . THR A 1 86 ? -7.184 8.25 -8.453 1 98.88 86 THR A O 1
ATOM 647 N N . LYS A 1 87 ? -5.383 8.242 -9.766 1 98.88 87 LYS A N 1
ATOM 648 C CA . LYS A 1 87 ? -5.836 7.078 -10.516 1 98.88 87 LYS A CA 1
ATOM 649 C C . LYS A 1 87 ? -5.984 5.863 -9.609 1 98.88 87 LYS A C 1
ATOM 651 O O . LYS A 1 87 ? -6.949 5.105 -9.727 1 98.88 87 LYS A O 1
ATOM 656 N N . VAL A 1 88 ? -5.043 5.664 -8.742 1 98.94 88 VAL A N 1
ATOM 657 C CA . VAL A 1 88 ? -5.105 4.543 -7.812 1 98.94 88 VAL A CA 1
ATOM 658 C C . VAL A 1 88 ? -6.371 4.645 -6.965 1 98.94 88 VAL A C 1
ATOM 660 O O . VAL A 1 88 ? -7.129 3.676 -6.848 1 98.94 88 VAL A O 1
ATOM 663 N N . VAL A 1 89 ? -6.621 5.816 -6.418 1 98.94 89 VAL A N 1
ATOM 664 C CA . VAL A 1 89 ? -7.754 6.016 -5.52 1 98.94 89 VAL A CA 1
ATOM 665 C C . VAL A 1 89 ? -9.062 5.859 -6.293 1 98.94 89 VAL A C 1
ATOM 667 O O . VAL A 1 89 ? -10.016 5.25 -5.801 1 98.94 89 VAL A O 1
ATOM 670 N N . VAL A 1 90 ? -9.086 6.371 -7.512 1 98.94 90 VAL A N 1
ATOM 671 C CA . VAL A 1 90 ? -10.289 6.277 -8.336 1 98.94 90 VAL A CA 1
ATOM 672 C C . VAL A 1 90 ? -10.594 4.812 -8.641 1 98.94 90 VAL A C 1
ATOM 674 O O . VAL A 1 90 ? -11.734 4.367 -8.492 1 98.94 90 VAL A O 1
ATOM 677 N N . GLU A 1 91 ? -9.609 4.047 -9.016 1 98.94 91 GLU A N 1
ATOM 678 C CA . GLU A 1 91 ? -9.844 2.66 -9.406 1 98.94 91 GLU A CA 1
ATOM 679 C C . GLU A 1 91 ? -10.234 1.81 -8.195 1 98.94 91 GLU A C 1
ATOM 681 O O . GLU A 1 91 ? -11.07 0.912 -8.312 1 98.94 91 GLU A O 1
ATOM 686 N N . ILE A 1 92 ? -9.641 2.098 -7.043 1 98.88 92 ILE A N 1
ATOM 687 C CA . ILE A 1 92 ? -10.078 1.439 -5.82 1 98.88 92 ILE A CA 1
ATOM 688 C C . ILE A 1 92 ? -11.539 1.79 -5.543 1 98.88 92 ILE A C 1
ATOM 690 O O . ILE A 1 92 ? -12.352 0.908 -5.258 1 98.88 92 ILE A O 1
ATOM 694 N N . GLY A 1 93 ? -11.867 3.088 -5.691 1 98.88 93 GLY A N 1
ATOM 695 C CA . GLY A 1 93 ? -13.234 3.531 -5.48 1 98.88 93 GLY A CA 1
ATOM 696 C C . GLY A 1 93 ? -14.227 2.873 -6.418 1 98.88 93 GLY A C 1
ATOM 697 O O . GLY A 1 93 ? -15.328 2.504 -6.008 1 98.88 93 GLY A O 1
ATOM 698 N N . GLU A 1 94 ? -13.844 2.729 -7.664 1 98.88 94 GLU A N 1
ATOM 699 C CA . GLU A 1 94 ? -14.695 2.053 -8.633 1 98.88 94 GLU A CA 1
ATOM 700 C C . GLU A 1 94 ? -14.961 0.608 -8.227 1 98.88 94 GLU A C 1
ATOM 702 O O . GLU A 1 94 ? -16.094 0.129 -8.328 1 98.88 94 GLU A O 1
ATOM 707 N N . SER A 1 95 ? -13.922 -0.065 -7.777 1 98.75 95 SER A N 1
ATOM 708 C CA . SER A 1 95 ? -14.078 -1.436 -7.301 1 98.75 95 SER A CA 1
ATOM 709 C C . SER A 1 95 ? -15.031 -1.503 -6.113 1 98.75 95 SER A C 1
ATOM 711 O O . SER A 1 95 ? -15.883 -2.393 -6.043 1 98.75 95 SER A O 1
ATOM 713 N N . LEU A 1 96 ? -14.852 -0.563 -5.199 1 98.81 96 LEU A N 1
ATOM 714 C CA . LEU A 1 96 ? -15.688 -0.536 -4 1 98.81 96 LEU A CA 1
ATOM 715 C C . LEU A 1 96 ? -17.141 -0.282 -4.359 1 98.81 96 LEU A C 1
ATOM 717 O O . LEU A 1 96 ? -18.047 -0.911 -3.801 1 98.81 96 LEU A O 1
ATOM 721 N N . TYR A 1 97 ? -17.344 0.607 -5.297 1 98.69 97 TYR A N 1
ATOM 722 C CA . TYR A 1 97 ? -18.703 0.882 -5.75 1 98.69 97 TYR A CA 1
ATOM 723 C C . TYR A 1 97 ? -19.344 -0.375 -6.316 1 98.69 97 TYR A C 1
ATOM 725 O O . TYR A 1 97 ? -20.5 -0.687 -5.992 1 98.69 97 TYR A O 1
ATOM 733 N N . LYS A 1 98 ? -18.609 -1.084 -7.117 1 97.88 98 LYS A N 1
ATOM 734 C CA . LYS A 1 98 ? -19.109 -2.307 -7.738 1 97.88 98 LYS A CA 1
ATOM 735 C C . LYS A 1 98 ? -19.422 -3.365 -6.691 1 97.88 98 LYS A C 1
ATOM 737 O O . LYS A 1 98 ? -20.344 -4.168 -6.875 1 97.88 98 LYS A O 1
ATOM 742 N N . GLN A 1 99 ? -18.703 -3.326 -5.582 1 97.31 99 GLN A N 1
ATOM 743 C CA . GLN A 1 99 ? -18.906 -4.277 -4.496 1 97.31 99 GLN A CA 1
ATOM 744 C C . GLN A 1 99 ? -20.172 -3.951 -3.705 1 97.31 99 GLN A C 1
ATOM 746 O O . GLN A 1 99 ? -20.688 -4.797 -2.973 1 97.31 99 GLN A O 1
ATOM 751 N N . GLY A 1 100 ? -20.656 -2.645 -3.809 1 97.62 100 GLY A N 1
ATOM 752 C CA . GLY A 1 100 ? -21.891 -2.27 -3.143 1 97.62 100 GLY A CA 1
ATOM 753 C C . GLY A 1 100 ? -21.703 -1.158 -2.125 1 97.62 100 GLY A C 1
ATOM 754 O O . GLY A 1 100 ? -22.688 -0.674 -1.546 1 97.62 100 GLY A O 1
ATOM 755 N N . PHE A 1 101 ? -20.484 -0.741 -1.951 1 98.25 101 PHE A N 1
ATOM 756 C CA . PHE A 1 101 ? -20.234 0.357 -1.024 1 98.25 101 PHE A CA 1
ATOM 757 C C . PHE A 1 101 ? -20.75 1.674 -1.595 1 98.25 101 PHE A C 1
ATOM 759 O O . PHE A 1 101 ? -20.734 1.88 -2.811 1 98.25 101 PHE A O 1
ATOM 766 N N . ARG A 1 102 ? -21.172 2.561 -0.7 1 98.5 102 ARG A N 1
ATOM 767 C CA . ARG A 1 102 ? -21.578 3.893 -1.129 1 98.5 102 ARG A CA 1
ATOM 768 C C . ARG A 1 102 ? -20.906 4.969 -0.281 1 98.5 102 ARG A C 1
ATOM 770 O O . ARG A 1 102 ? -21.109 6.164 -0.519 1 98.5 102 ARG A O 1
ATOM 777 N N . LEU A 1 103 ? -20.125 4.629 0.74 1 98.69 103 LEU A N 1
ATOM 778 C CA . LEU A 1 103 ? -19.406 5.559 1.602 1 98.69 103 LEU A CA 1
ATOM 779 C C . LEU A 1 103 ? -17.922 5.211 1.648 1 98.69 103 LEU A C 1
ATOM 781 O O . LEU A 1 103 ? -17.516 4.332 2.408 1 98.69 103 LEU A O 1
ATOM 785 N N . PHE A 1 104 ? -17.172 5.934 0.82 1 98.88 104 PHE A N 1
ATOM 786 C CA . PHE A 1 104 ? -15.734 5.75 0.688 1 98.88 104 PHE A CA 1
ATOM 787 C C . PHE A 1 104 ? -14.977 6.879 1.383 1 98.88 104 PHE A C 1
ATOM 789 O O . PHE A 1 104 ? -15.203 8.055 1.093 1 98.88 104 PHE A O 1
ATOM 796 N N . VAL A 1 105 ? -14.016 6.492 2.312 1 98.88 105 VAL A N 1
ATOM 797 C CA . VAL A 1 105 ? -13.398 7.484 3.18 1 98.88 105 VAL A CA 1
ATOM 798 C C . VAL A 1 105 ? -11.875 7.371 3.09 1 98.88 105 VAL A C 1
ATOM 800 O O . VAL A 1 105 ? -11.234 6.816 3.984 1 98.88 105 VAL A O 1
ATOM 803 N N . PRO A 1 106 ? -11.273 7.965 2.043 1 98.88 106 PRO A N 1
ATOM 804 C CA . PRO A 1 106 ? -9.82 8.102 2.078 1 98.88 106 PRO A CA 1
ATOM 805 C C . PRO A 1 106 ? -9.336 8.992 3.219 1 98.88 106 PRO A C 1
ATOM 807 O O . PRO A 1 106 ? -9.844 10.109 3.391 1 98.88 106 PRO A O 1
ATOM 810 N N . VAL A 1 107 ? -8.383 8.453 4.012 1 98.81 107 VAL A N 1
ATOM 811 C CA . VAL A 1 107 ? -7.805 9.156 5.148 1 98.81 107 VAL A CA 1
ATOM 812 C C . VAL A 1 107 ? -6.297 9.305 4.949 1 98.81 107 VAL A C 1
ATOM 814 O O . VAL A 1 107 ? -5.555 8.328 5.02 1 98.81 107 VAL A O 1
ATOM 817 N N . SER A 1 108 ? -5.875 10.531 4.824 1 98.69 108 SER A N 1
ATOM 818 C CA . SER A 1 108 ? -4.465 10.773 4.523 1 98.69 108 SER A CA 1
ATOM 819 C C . SER A 1 108 ? -3.682 11.102 5.789 1 98.69 108 SER A C 1
ATOM 821 O O . SER A 1 108 ? -4.16 11.852 6.645 1 98.69 108 SER A O 1
ATOM 823 N N . GLY A 1 109 ? -2.518 10.531 5.906 1 98.06 109 GLY A N 1
ATOM 824 C CA . GLY A 1 109 ? -1.553 10.93 6.918 1 98.06 109 GLY A CA 1
ATOM 825 C C . GLY A 1 109 ? -0.541 11.938 6.41 1 98.06 109 GLY A C 1
ATOM 826 O O . GLY A 1 109 ? 0.355 12.352 7.148 1 98.06 109 GLY A O 1
ATOM 827 N N . HIS A 1 110 ? -0.708 12.344 5.184 1 97.44 110 HIS A N 1
ATOM 828 C CA . HIS A 1 110 ? 0.215 13.219 4.469 1 97.44 110 HIS A CA 1
ATOM 829 C C . HIS A 1 110 ? -0.534 14.312 3.719 1 97.44 110 HIS A C 1
ATOM 831 O O . HIS A 1 110 ? -1.363 14.023 2.854 1 97.44 110 HIS A O 1
ATOM 837 N N . LEU A 1 111 ? -0.249 15.531 4.047 1 95.56 111 LEU A N 1
ATOM 838 C CA . LEU A 1 111 ? -0.965 16.672 3.473 1 95.56 111 LEU A CA 1
ATOM 839 C C . LEU A 1 111 ? -0.828 16.688 1.953 1 95.56 111 LEU A C 1
ATOM 841 O O . LEU A 1 111 ? -1.76 17.078 1.247 1 95.56 111 LEU A O 1
ATOM 845 N N . GLY A 1 112 ? 0.273 16.266 1.435 1 96.12 112 GLY A N 1
ATOM 846 C CA . GLY A 1 112 ? 0.561 16.312 0.01 1 96.12 112 GLY A CA 1
ATOM 847 C C . GLY A 1 112 ? -0.405 15.484 -0.821 1 96.12 112 GLY A C 1
ATOM 848 O O . GLY A 1 112 ? -0.528 15.695 -2.029 1 96.12 112 GLY A O 1
ATOM 849 N N . ASN A 1 113 ? -1.111 14.57 -0.208 1 98.44 113 ASN A N 1
ATOM 850 C CA . ASN A 1 113 ? -2.031 13.695 -0.924 1 98.44 113 ASN A CA 1
ATOM 851 C C . ASN A 1 113 ? -3.355 14.391 -1.222 1 98.44 113 ASN A C 1
ATOM 853 O O . ASN A 1 113 ? -4.148 13.906 -2.029 1 98.44 113 ASN A O 1
ATOM 857 N N . MET A 1 114 ? -3.65 15.516 -0.587 1 97.56 114 MET A N 1
ATOM 858 C CA . MET A 1 114 ? -5.012 16.047 -0.529 1 97.56 114 MET A CA 1
ATOM 859 C C . MET A 1 114 ? -5.461 16.547 -1.898 1 97.56 114 MET A C 1
ATOM 861 O O . MET A 1 114 ? -6.637 16.438 -2.246 1 97.56 114 MET A O 1
ATOM 865 N N . ALA A 1 115 ? -4.508 17.156 -2.662 1 97.75 115 ALA A N 1
ATOM 866 C CA . ALA A 1 115 ? -4.895 17.562 -4.012 1 97.75 115 ALA A CA 1
ATOM 867 C C . ALA A 1 115 ? -5.363 16.375 -4.832 1 97.75 115 ALA A C 1
ATOM 869 O O . ALA A 1 115 ? -6.395 16.438 -5.5 1 97.75 115 ALA A O 1
ATOM 870 N N . ALA A 1 116 ? -4.645 15.289 -4.797 1 98.69 116 ALA A N 1
ATOM 871 C CA . ALA A 1 116 ? -4.984 14.078 -5.535 1 98.69 116 ALA A CA 1
ATOM 872 C C . ALA A 1 116 ? -6.293 13.477 -5.031 1 98.69 116 ALA A C 1
ATOM 874 O O . ALA A 1 116 ? -7.109 12.992 -5.82 1 98.69 116 ALA A O 1
ATOM 875 N N . LEU A 1 117 ? -6.492 13.469 -3.725 1 98.75 117 LEU A N 1
ATOM 876 C CA . LEU A 1 117 ? -7.699 12.891 -3.141 1 98.75 117 LEU A CA 1
ATOM 877 C C . LEU A 1 117 ? -8.93 13.703 -3.531 1 98.75 117 LEU A C 1
ATOM 879 O O . LEU A 1 117 ? -10 13.133 -3.773 1 98.75 117 LEU A O 1
ATOM 883 N N . LYS A 1 118 ? -8.758 15.008 -3.555 1 98.56 118 LYS A N 1
ATOM 884 C CA . LYS A 1 118 ? -9.852 15.867 -3.996 1 98.56 118 LYS A CA 1
ATOM 885 C C . LYS A 1 118 ? -10.227 15.578 -5.449 1 98.56 118 LYS A C 1
ATOM 887 O O . LYS A 1 118 ? -11.406 15.477 -5.781 1 98.56 118 LYS A O 1
ATOM 892 N N . ASP A 1 119 ? -9.219 15.469 -6.281 1 98.75 119 ASP A N 1
ATOM 893 C CA . ASP A 1 119 ? -9.461 15.141 -7.684 1 98.75 119 ASP A CA 1
ATOM 894 C C . ASP A 1 119 ? -10.125 13.766 -7.816 1 98.75 119 ASP A C 1
ATOM 896 O O . ASP A 1 119 ? -11.039 13.594 -8.625 1 98.75 119 ASP A O 1
ATOM 900 N N . ALA A 1 120 ? -9.664 12.812 -7.062 1 98.88 120 ALA A N 1
ATOM 901 C CA . ALA A 1 120 ? -10.258 11.477 -7.094 1 98.88 120 ALA A CA 1
ATOM 902 C C . ALA A 1 120 ? -11.727 11.516 -6.699 1 98.88 120 ALA A C 1
ATOM 904 O O . ALA A 1 120 ? -12.562 10.859 -7.328 1 98.88 120 ALA A O 1
ATOM 905 N N . ALA A 1 121 ? -12.008 12.305 -5.672 1 98.69 121 ALA A N 1
ATOM 906 C CA . ALA A 1 121 ? -13.383 12.445 -5.207 1 98.69 121 ALA A CA 1
ATOM 907 C C . ALA A 1 121 ? -14.281 13.016 -6.305 1 98.69 121 ALA A C 1
ATOM 909 O O . ALA A 1 121 ? -15.398 12.539 -6.508 1 98.69 121 ALA A O 1
ATOM 910 N N . ARG A 1 122 ? -13.781 13.977 -7 1 98.69 122 ARG A N 1
ATOM 911 C CA . ARG A 1 122 ? -14.539 14.609 -8.078 1 98.69 122 ARG A CA 1
ATOM 912 C C . ARG A 1 122 ? -14.789 13.625 -9.219 1 98.69 122 ARG A C 1
ATOM 914 O O . ARG A 1 122 ? -15.891 13.57 -9.766 1 98.69 122 ARG A O 1
ATOM 921 N N . GLU A 1 123 ? -13.758 12.906 -9.539 1 98.75 123 GLU A N 1
ATOM 922 C CA . GLU A 1 123 ? -13.891 11.922 -10.617 1 98.75 123 GLU A CA 1
ATOM 923 C C . GLU A 1 123 ? -14.898 10.836 -10.25 1 98.75 123 GLU A C 1
ATOM 925 O O . GLU A 1 123 ? -15.734 10.453 -11.062 1 98.75 123 GLU A O 1
ATOM 930 N N . LEU A 1 124 ? -14.812 10.344 -9.055 1 98.81 124 LEU A N 1
ATOM 931 C CA . LEU A 1 124 ? -15.727 9.305 -8.602 1 98.81 124 LEU A CA 1
ATOM 932 C C . LEU A 1 124 ? -17.156 9.836 -8.523 1 98.81 124 LEU A C 1
ATOM 934 O O . LEU A 1 124 ? -18.109 9.133 -8.891 1 98.81 124 LEU A O 1
ATOM 938 N N . TYR A 1 125 ? -17.281 11.055 -8.094 1 98.25 125 TYR A N 1
ATOM 939 C CA . TYR A 1 125 ? -18.609 11.672 -8.039 1 98.25 125 TYR A CA 1
ATOM 940 C C . TYR A 1 125 ? -19.203 11.797 -9.438 1 98.25 125 TYR A C 1
ATOM 942 O O . TYR A 1 125 ? -20.406 11.578 -9.625 1 98.25 125 TYR A O 1
ATOM 950 N N . ALA A 1 126 ? -18.391 12.195 -10.375 1 98.5 126 ALA A N 1
ATOM 951 C CA . ALA A 1 126 ? -18.859 12.328 -11.75 1 98.5 126 ALA A CA 1
ATOM 952 C C . ALA A 1 126 ? -19.344 10.992 -12.289 1 98.5 126 ALA A C 1
ATOM 954 O O . ALA A 1 126 ? -20.328 10.938 -13.039 1 98.5 126 ALA A O 1
ATOM 955 N N . LYS A 1 127 ? -18.734 9.891 -11.906 1 98.06 127 LYS A N 1
ATOM 956 C CA . LYS A 1 127 ? -19.094 8.555 -12.375 1 98.06 127 LYS A CA 1
ATOM 957 C C . LYS A 1 127 ? -20.25 7.977 -11.57 1 98.06 127 LYS A C 1
ATOM 959 O O . LYS A 1 127 ? -21.125 7.309 -12.133 1 98.06 127 LYS A O 1
ATOM 964 N N . PHE A 1 128 ? -20.172 8.234 -10.266 1 98.31 128 PHE A N 1
ATOM 965 C CA . PHE A 1 128 ? -21.109 7.637 -9.328 1 98.31 128 PHE A CA 1
ATOM 966 C C . PHE A 1 128 ? -21.656 8.68 -8.359 1 98.31 128 PHE A C 1
ATOM 968 O O . PHE A 1 128 ? -21.266 8.719 -7.191 1 98.31 128 PHE A O 1
ATOM 975 N N . PRO A 1 129 ? -22.688 9.383 -8.727 1 97 129 PRO A N 1
ATOM 976 C CA . PRO A 1 129 ? -23.188 10.5 -7.914 1 97 129 PRO A CA 1
ATOM 977 C C . PRO A 1 129 ? -23.828 10.039 -6.609 1 97 129 PRO A C 1
ATOM 979 O O . PRO A 1 129 ? -24.016 10.844 -5.691 1 97 129 PRO A O 1
ATOM 982 N N . ASP A 1 130 ? -24.125 8.719 -6.52 1 96.94 130 ASP A N 1
ATOM 983 C CA . ASP A 1 130 ? -24.766 8.234 -5.297 1 96.94 130 ASP A CA 1
ATOM 984 C C . ASP A 1 130 ? -23.719 7.68 -4.324 1 96.94 130 ASP A C 1
ATOM 986 O O . ASP A 1 130 ? -24.062 7.109 -3.289 1 96.94 130 ASP A O 1
ATOM 990 N N . MET A 1 131 ? -22.484 7.801 -4.68 1 98 131 MET A N 1
ATOM 991 C CA . MET A 1 131 ? -21.391 7.43 -3.779 1 98 131 MET A CA 1
ATOM 992 C C . MET A 1 131 ? -20.812 8.664 -3.09 1 98 131 MET A C 1
ATOM 994 O O . MET A 1 131 ? -20.5 9.656 -3.748 1 98 131 MET A O 1
ATOM 998 N N . VAL A 1 132 ? -20.703 8.617 -1.801 1 98.5 132 VAL A N 1
ATOM 999 C CA . VAL A 1 132 ? -20.109 9.695 -1.022 1 98.5 132 VAL A CA 1
ATOM 1000 C C . VAL A 1 132 ? -18.609 9.422 -0.813 1 98.5 132 VAL A C 1
ATOM 1002 O O . VAL A 1 132 ? -18.234 8.336 -0.383 1 98.5 132 VAL A O 1
ATOM 1005 N N . ILE A 1 133 ? -17.844 10.375 -1.157 1 98.69 133 ILE A N 1
ATOM 1006 C CA . ILE A 1 133 ? -16.406 10.305 -0.905 1 98.69 133 ILE A CA 1
ATOM 1007 C C . ILE A 1 133 ? -16 11.375 0.11 1 98.69 133 ILE A C 1
ATOM 1009 O O . ILE A 1 133 ? -16.125 12.57 -0.159 1 98.69 133 ILE A O 1
ATOM 1013 N N . LEU A 1 134 ? -15.547 10.984 1.269 1 98.38 134 LEU A N 1
ATOM 1014 C CA . LEU A 1 134 ? -15.016 11.883 2.289 1 98.38 134 LEU A CA 1
ATOM 1015 C C . LEU A 1 134 ? -13.492 11.805 2.34 1 98.38 134 LEU A C 1
ATOM 1017 O O . LEU A 1 134 ? -12.938 10.867 2.91 1 98.38 134 LEU A O 1
ATOM 1021 N N . HIS A 1 135 ? -12.836 12.719 1.75 1 97.94 135 HIS A N 1
ATOM 1022 C CA . HIS A 1 135 ? -11.383 12.75 1.839 1 97.94 135 HIS A CA 1
ATOM 1023 C C . HIS A 1 135 ? -10.922 13.523 3.07 1 97.94 135 HIS A C 1
ATOM 1025 O O . HIS A 1 135 ? -11.117 14.734 3.154 1 97.94 135 HIS A O 1
ATOM 1031 N N . ILE A 1 136 ? -10.25 12.82 3.951 1 97.5 136 ILE A N 1
ATOM 1032 C CA . ILE A 1 136 ? -10 13.32 5.301 1 97.5 136 ILE A CA 1
ATOM 1033 C C . ILE A 1 136 ? -8.5 13.5 5.52 1 97.5 136 ILE A C 1
ATOM 1035 O O . ILE A 1 136 ? -7.707 12.641 5.141 1 97.5 136 ILE A O 1
ATOM 1039 N N . PHE A 1 137 ? -8.117 14.648 6.066 1 97.38 137 PHE A N 1
ATOM 1040 C CA . PHE A 1 137 ? -6.805 14.938 6.637 1 97.38 137 PHE A CA 1
ATOM 1041 C C . PHE A 1 137 ? -6.945 15.688 7.957 1 97.38 137 PHE A C 1
ATOM 1043 O O . PHE A 1 137 ? -6.891 16.922 7.992 1 97.38 137 PHE A O 1
ATOM 1050 N N . TYR A 1 138 ? -7.102 15.094 9.078 1 96.5 138 TYR A N 1
ATOM 1051 C CA . TYR A 1 138 ? -7.266 15.625 10.43 1 96.5 138 TYR A CA 1
ATOM 1052 C C . TYR A 1 138 ? -8.086 16.922 10.406 1 96.5 138 TYR A C 1
ATOM 1054 O O . TYR A 1 138 ? -7.527 18.016 10.469 1 96.5 138 TYR A O 1
ATOM 1062 N N . PRO A 1 139 ? -9.344 16.797 10.492 1 96.44 139 PRO A N 1
ATOM 1063 C CA . PRO A 1 139 ? -10.188 17.984 10.391 1 96.44 139 PRO A CA 1
ATOM 1064 C C . PRO A 1 139 ? -9.828 19.047 11.422 1 96.44 139 PRO A C 1
ATOM 1066 O O . PRO A 1 139 ? -9.742 18.766 12.617 1 96.44 139 PRO A O 1
ATOM 1069 N N . ASN A 1 140 ? -9.523 20.297 10.961 1 93.94 140 ASN A N 1
ATOM 1070 C CA . ASN A 1 140 ? -9.312 21.5 11.766 1 93.94 140 ASN A CA 1
ATOM 1071 C C . ASN A 1 140 ? -8.023 21.406 12.586 1 93.94 140 ASN A C 1
ATOM 1073 O O . ASN A 1 140 ? -7.898 22.031 13.633 1 93.94 140 ASN A O 1
ATOM 1077 N N . ILE A 1 141 ? -7.121 20.609 12.156 1 95 141 ILE A N 1
ATOM 1078 C CA . ILE A 1 141 ? -5.945 20.328 12.969 1 95 141 ILE A CA 1
ATOM 1079 C C . ILE A 1 141 ? -5.133 21.594 13.172 1 95 141 ILE A C 1
ATOM 1081 O O . ILE A 1 141 ? -4.531 21.797 14.234 1 95 141 ILE A O 1
ATOM 1085 N N . GLN A 1 142 ? -5.102 22.484 12.242 1 92.38 142 GLN A N 1
ATOM 1086 C CA . GLN A 1 142 ? -4.32 23.703 12.367 1 92.38 142 GLN A CA 1
ATOM 1087 C C . GLN A 1 142 ? -4.855 24.578 13.492 1 92.38 142 GLN A C 1
ATOM 1089 O O . GLN A 1 142 ? -4.086 25.109 14.297 1 92.38 142 GLN A O 1
ATOM 1094 N N . LYS A 1 143 ? -6.117 24.703 13.492 1 93.75 143 LYS A N 1
ATOM 1095 C CA . LYS A 1 143 ? -6.75 25.484 14.555 1 93.75 143 LYS A CA 1
ATOM 1096 C C . LYS A 1 143 ? -6.559 24.812 15.914 1 93.75 143 LYS A C 1
ATOM 1098 O O . LYS A 1 143 ? -6.234 25.484 16.906 1 93.75 143 LYS A O 1
ATOM 1103 N N . LEU A 1 144 ? -6.719 23.562 15.977 1 96 144 LEU A N 1
ATOM 1104 C CA . LEU A 1 144 ? -6.59 22.797 17.219 1 96 144 LEU A CA 1
ATOM 1105 C C . LEU A 1 144 ? -5.148 22.828 17.719 1 96 144 LEU A C 1
ATOM 1107 O O . LEU A 1 144 ? -4.906 22.828 18.922 1 96 144 LEU A O 1
ATOM 1111 N N . ALA A 1 145 ? -4.238 22.797 16.781 1 95 145 ALA A N 1
ATOM 1112 C CA . ALA A 1 145 ? -2.818 22.828 17.125 1 95 145 ALA A CA 1
ATOM 1113 C C . ALA A 1 145 ? -2.463 24.094 17.891 1 95 145 ALA A C 1
ATOM 1115 O O . ALA A 1 145 ? -1.582 24.094 18.75 1 95 145 ALA A O 1
ATOM 1116 N N . MET A 1 146 ? -3.152 25.188 17.625 1 93.56 146 MET A N 1
ATOM 1117 C CA . MET A 1 146 ? -2.902 26.469 18.281 1 93.56 146 MET A CA 1
ATOM 1118 C C . MET A 1 146 ? -3.203 26.375 19.781 1 93.56 146 MET A C 1
ATOM 1120 O O . MET A 1 146 ? -2.596 27.078 20.578 1 93.56 146 MET A O 1
ATOM 1124 N N . ASP A 1 147 ? -4.027 25.469 20.125 1 94.5 147 ASP A N 1
ATOM 1125 C CA . ASP A 1 147 ? -4.438 25.312 21.516 1 94.5 147 ASP A CA 1
ATOM 1126 C C . ASP A 1 147 ? -3.33 24.656 22.344 1 94.5 147 ASP A C 1
ATOM 1128 O O . ASP A 1 147 ? -3.275 24.828 23.562 1 94.5 147 ASP A O 1
ATOM 1132 N N . VAL A 1 148 ? -2.465 23.938 21.656 1 95 148 VAL A N 1
ATOM 1133 C CA . VAL A 1 148 ? -1.571 23.109 22.469 1 95 148 VAL A CA 1
ATOM 1134 C C . VAL A 1 148 ? -0.119 23.422 22.109 1 95 148 VAL A C 1
ATOM 1136 O O . VAL A 1 148 ? 0.798 23.094 22.859 1 95 148 VAL A O 1
ATOM 1139 N N . ARG A 1 149 ? 0.075 24.016 21.016 1 93.94 149 ARG A N 1
ATOM 1140 C CA . ARG A 1 149 ? 1.429 24.312 20.547 1 93.94 149 ARG A CA 1
ATOM 1141 C C . ARG A 1 149 ? 2.139 25.266 21.5 1 93.94 149 ARG A C 1
ATOM 1143 O O . ARG A 1 149 ? 1.549 26.25 21.969 1 93.94 149 ARG A O 1
ATOM 1150 N N . GLU A 1 150 ? 3.334 24.984 21.781 1 93.88 150 GLU A N 1
ATOM 1151 C CA . GLU A 1 150 ? 4.168 25.844 22.609 1 93.88 150 GLU A CA 1
ATOM 1152 C C . GLU A 1 150 ? 5.207 26.578 21.766 1 93.88 150 GLU A C 1
ATOM 1154 O O . GLU A 1 150 ? 5.504 27.75 22.016 1 93.88 150 GLU A O 1
ATOM 1159 N N . GLY A 1 151 ? 5.68 25.812 20.766 1 88.75 151 GLY A N 1
ATOM 1160 C CA . GLY A 1 151 ? 6.656 26.406 19.875 1 88.75 151 GLY A CA 1
ATOM 1161 C C . GLY A 1 151 ? 6.031 27.266 18.781 1 88.75 151 GLY A C 1
ATOM 1162 O O . GLY A 1 151 ? 4.805 27.406 18.734 1 88.75 151 GLY A O 1
ATOM 1163 N N . LYS A 1 152 ? 6.855 27.891 18.016 1 84.94 152 LYS A N 1
ATOM 1164 C CA . LYS A 1 152 ? 6.371 28.734 16.922 1 84.94 152 LYS A CA 1
ATOM 1165 C C . LYS A 1 152 ? 6 27.891 15.703 1 84.94 152 LYS A C 1
ATOM 1167 O O . LYS A 1 152 ? 6.691 26.922 15.383 1 84.94 152 LYS A O 1
ATOM 1172 N N . ALA A 1 153 ? 4.875 28.328 15.141 1 82.12 153 ALA A N 1
ATOM 1173 C CA . ALA A 1 153 ? 4.527 27.703 13.867 1 82.12 153 ALA A CA 1
ATOM 1174 C C . ALA A 1 153 ? 5.363 28.281 12.727 1 82.12 153 ALA A C 1
ATOM 1176 O O . ALA A 1 153 ? 5.488 29.5 12.594 1 82.12 153 ALA A O 1
ATOM 1177 N N . ASN A 1 154 ? 5.922 27.438 11.953 1 78.56 154 ASN A N 1
ATOM 1178 C CA . ASN A 1 154 ? 6.777 27.906 10.867 1 78.56 154 ASN A CA 1
ATOM 1179 C C . ASN A 1 154 ? 5.969 28.188 9.602 1 78.56 154 ASN A C 1
ATOM 1181 O O . ASN A 1 154 ? 6.445 28.875 8.695 1 78.56 154 ASN A O 1
ATOM 1185 N N . HIS A 1 155 ? 4.859 27.641 9.562 1 80.44 155 HIS A N 1
ATOM 1186 C CA . HIS A 1 155 ? 3.969 27.797 8.414 1 80.44 155 HIS A CA 1
ATOM 1187 C C . HIS A 1 155 ? 2.508 27.656 8.828 1 80.44 155 HIS A C 1
ATOM 1189 O O . HIS A 1 155 ? 2.199 26.984 9.82 1 80.44 155 HIS A O 1
ATOM 1195 N N . HIS A 1 156 ? 1.688 28.203 8.023 1 77.06 156 HIS A N 1
ATOM 1196 C CA . HIS A 1 156 ? 0.271 28.203 8.367 1 77.06 156 HIS A CA 1
ATOM 1197 C C . HIS A 1 156 ? -0.358 26.844 8.094 1 77.06 156 HIS A C 1
ATOM 1199 O O . HIS A 1 156 ? -1.384 26.5 8.688 1 77.06 156 HIS A O 1
ATOM 1205 N N . THR A 1 157 ? 0.336 26.031 7.266 1 77.19 157 THR A N 1
ATOM 1206 C CA . THR A 1 157 ? -0.311 24.781 6.891 1 77.19 157 THR A CA 1
ATOM 1207 C C . THR A 1 157 ? 0.602 23.594 7.184 1 77.19 157 THR A C 1
ATOM 1209 O O . THR A 1 157 ? 0.132 22.453 7.316 1 77.19 157 THR A O 1
ATOM 1212 N N . TYR A 1 158 ? 1.737 23.875 7.336 1 83.62 158 TYR A N 1
ATOM 1213 C CA . TYR A 1 158 ? 2.662 22.75 7.441 1 83.62 158 TYR A CA 1
ATOM 1214 C C . TYR A 1 158 ? 2.748 22.234 8.875 1 83.62 158 TYR A C 1
ATOM 1216 O O . TYR A 1 158 ? 2.939 23.031 9.805 1 83.62 158 TYR A O 1
ATOM 1224 N N . ILE A 1 159 ? 2.49 21.047 9.047 1 89.5 159 ILE A N 1
ATOM 1225 C CA . ILE A 1 159 ? 2.779 20.266 10.242 1 89.5 159 ILE A CA 1
ATOM 1226 C C . ILE A 1 159 ? 3.654 19.062 9.875 1 89.5 159 ILE A C 1
ATOM 1228 O O . ILE A 1 159 ? 3.156 18.062 9.367 1 89.5 159 ILE A O 1
ATOM 1232 N N . HIS A 1 160 ? 4.922 19.281 10.07 1 95 160 HIS A N 1
ATOM 1233 C CA . HIS A 1 160 ? 5.824 18.266 9.562 1 95 160 HIS A CA 1
ATOM 1234 C C . HIS A 1 160 ? 7.004 18.047 10.508 1 95 160 HIS A C 1
ATOM 1236 O O . HIS A 1 160 ? 7.828 18.938 10.688 1 95 160 HIS A O 1
ATOM 1242 N N . ALA A 1 161 ? 7.113 16.891 11 1 96.88 161 ALA A N 1
ATOM 1243 C CA . ALA A 1 161 ? 8.18 16.469 11.914 1 96.88 161 ALA A CA 1
ATOM 1244 C C . ALA A 1 161 ? 8.414 17.516 13 1 96.88 161 ALA A C 1
ATOM 1246 O O . ALA A 1 161 ? 9.531 17.672 13.484 1 96.88 161 ALA A O 1
ATOM 1247 N N . CYS A 1 162 ? 7.477 18.344 13.25 1 96.12 162 CYS A N 1
ATOM 1248 C CA . CYS A 1 162 ? 7.523 19.406 14.25 1 96.12 162 CYS A CA 1
ATOM 1249 C C . CYS A 1 162 ? 6.91 18.938 15.57 1 96.12 162 CYS A C 1
ATOM 1251 O O . CYS A 1 162 ? 6.73 17.734 15.781 1 96.12 162 CYS A O 1
ATOM 1253 N N . GLU A 1 163 ? 6.605 19.922 16.391 1 97.06 163 GLU A N 1
ATOM 1254 C CA . GLU A 1 163 ? 5.996 19.672 17.688 1 97.06 163 GLU A CA 1
ATOM 1255 C C . GLU A 1 163 ? 4.68 18.906 17.547 1 97.06 163 GLU A C 1
ATOM 1257 O O . GLU A 1 163 ? 4.438 17.922 18.25 1 97.06 163 GLU A O 1
ATOM 1262 N N . ILE A 1 164 ? 3.91 19.266 16.547 1 97 164 ILE A N 1
ATOM 1263 C CA . ILE A 1 164 ? 2.547 18.781 16.406 1 97 164 ILE A CA 1
ATOM 1264 C C . ILE A 1 164 ? 2.576 17.359 15.836 1 97 164 ILE A C 1
ATOM 1266 O O . ILE A 1 164 ? 2.045 16.422 16.453 1 97 164 ILE A O 1
ATOM 1270 N N . GLU A 1 165 ? 3.205 17.094 14.703 1 98.12 165 GLU A N 1
ATOM 1271 C CA . GLU A 1 165 ? 3.219 15.758 14.117 1 98.12 165 GLU A CA 1
ATOM 1272 C C . GLU A 1 165 ? 3.922 14.766 15.031 1 98.12 165 GLU A C 1
ATOM 1274 O O . GLU A 1 165 ? 3.482 13.617 15.164 1 98.12 165 GLU A O 1
ATOM 1279 N N . THR A 1 166 ? 5.004 15.242 15.594 1 98.5 166 THR A N 1
ATOM 1280 C CA . THR A 1 166 ? 5.711 14.383 16.531 1 98.5 166 THR A CA 1
ATOM 1281 C C . THR A 1 166 ? 4.801 13.984 17.703 1 98.5 166 THR A C 1
ATOM 1283 O O . THR A 1 166 ? 4.855 12.852 18.172 1 98.5 166 THR A O 1
ATOM 1286 N N . SER A 1 167 ? 3.971 14.883 18.125 1 98.69 167 SER A N 1
ATOM 1287 C CA . SER A 1 167 ? 3.025 14.586 19.188 1 98.69 167 SER A CA 1
ATOM 1288 C C . SER A 1 167 ? 2.004 13.547 18.766 1 98.69 167 SER A C 1
ATOM 1290 O O . SER A 1 167 ? 1.618 12.68 19.547 1 98.69 167 SER A O 1
ATOM 1292 N N . LEU A 1 168 ? 1.54 13.664 17.484 1 98.75 168 LEU A N 1
ATOM 1293 C CA . LEU A 1 168 ? 0.646 12.641 16.969 1 98.75 168 LEU A CA 1
ATOM 1294 C C . LEU A 1 168 ? 1.298 11.266 17.031 1 98.75 168 LEU A C 1
ATOM 1296 O O . LEU A 1 168 ? 0.67 10.297 17.469 1 98.75 168 LEU A O 1
ATOM 1300 N N . MET A 1 169 ? 2.557 11.18 16.719 1 98.81 169 MET A N 1
ATOM 1301 C CA . MET A 1 169 ? 3.303 9.922 16.719 1 98.81 169 MET A CA 1
ATOM 1302 C C . MET A 1 169 ? 3.5 9.414 18.141 1 98.81 169 MET A C 1
ATOM 1304 O O . MET A 1 169 ? 3.363 8.219 18.406 1 98.81 169 MET A O 1
ATOM 1308 N N . LEU A 1 170 ? 3.801 10.336 19.016 1 98.88 170 LEU A N 1
ATOM 1309 C CA . LEU A 1 170 ? 4.016 9.938 20.406 1 98.88 170 LEU A CA 1
ATOM 1310 C C . LEU A 1 170 ? 2.756 9.312 20.984 1 98.88 170 LEU A C 1
ATOM 1312 O O . LEU A 1 170 ? 2.838 8.406 21.828 1 98.88 170 LEU A O 1
ATOM 1316 N N . TYR A 1 171 ? 1.639 9.797 20.562 1 98.81 171 TYR A N 1
ATOM 1317 C CA . TYR A 1 171 ? 0.377 9.266 21.062 1 98.81 171 TYR A CA 1
ATOM 1318 C C . TYR A 1 171 ? 0.027 7.953 20.375 1 98.81 171 TYR A C 1
ATOM 1320 O O . TYR A 1 171 ? -0.304 6.965 21.031 1 98.81 171 TYR A O 1
ATOM 1328 N N . LEU A 1 172 ? 0.12 7.883 19.047 1 98.69 172 LEU A N 1
ATOM 1329 C CA . LEU A 1 172 ? -0.408 6.766 18.266 1 98.69 172 LEU A CA 1
ATOM 1330 C C . LEU A 1 172 ? 0.62 5.645 18.156 1 98.69 172 LEU A C 1
ATOM 1332 O O . LEU A 1 172 ? 0.256 4.477 18.031 1 98.69 172 LEU A O 1
ATOM 1336 N N . SER A 1 173 ? 1.892 6.02 18.188 1 98.56 173 SER A N 1
ATOM 1337 C CA . SER A 1 173 ? 2.949 5.035 17.984 1 98.56 173 SER A CA 1
ATOM 1338 C C . SER A 1 173 ? 4.242 5.453 18.672 1 98.56 173 SER A C 1
ATOM 1340 O O . SER A 1 173 ? 5.258 5.691 18 1 98.56 173 SER A O 1
ATOM 1342 N N . PRO A 1 174 ? 4.234 5.465 19.984 1 98.56 174 PRO A N 1
ATOM 1343 C CA . PRO A 1 174 ? 5.426 5.91 20.703 1 98.56 174 PRO A CA 1
ATOM 1344 C C . PRO A 1 174 ? 6.648 5.035 20.438 1 98.56 174 PRO A C 1
ATOM 1346 O O . PRO A 1 174 ? 7.781 5.523 20.453 1 98.56 174 PRO A O 1
ATOM 1349 N N . GLU A 1 175 ? 6.449 3.779 20.031 1 98.31 175 GLU A N 1
ATOM 1350 C CA . GLU A 1 175 ? 7.543 2.848 19.781 1 98.31 175 GLU A CA 1
ATOM 1351 C C . GLU A 1 175 ? 8.312 3.227 18.531 1 98.31 175 GLU A C 1
ATOM 1353 O O . GLU A 1 175 ? 9.461 2.812 18.344 1 98.31 175 GLU A O 1
ATOM 1358 N N . ASN A 1 176 ? 7.723 4.039 17.703 1 98.44 176 ASN A N 1
ATOM 1359 C CA . ASN A 1 176 ? 8.359 4.449 16.469 1 98.44 176 ASN A CA 1
ATOM 1360 C C . ASN A 1 176 ? 8.852 5.891 16.531 1 98.44 176 ASN A C 1
ATOM 1362 O O . ASN A 1 176 ? 9.094 6.52 15.5 1 98.44 176 ASN A O 1
ATOM 1366 N N . THR A 1 177 ? 8.914 6.414 17.781 1 98.62 177 THR A N 1
ATOM 1367 C CA . THR A 1 177 ? 9.359 7.785 18 1 98.62 177 THR A CA 1
ATOM 1368 C C . THR A 1 177 ? 10.562 7.82 18.938 1 98.62 177 THR A C 1
ATOM 1370 O O . THR A 1 177 ? 10.461 7.41 20.094 1 98.62 177 THR A O 1
ATOM 1373 N N . ASP A 1 178 ? 11.695 8.258 18.453 1 98.44 178 ASP A N 1
ATOM 1374 C CA . ASP A 1 178 ? 12.898 8.359 19.281 1 98.44 178 ASP A CA 1
ATOM 1375 C C . ASP A 1 178 ? 13.148 9.805 19.703 1 98.44 178 ASP A C 1
ATOM 1377 O O . ASP A 1 178 ? 13.938 10.516 19.078 1 98.44 178 ASP A O 1
ATOM 1381 N N . MET A 1 179 ? 12.664 10.219 20.812 1 98.25 179 MET A N 1
ATOM 1382 C CA . MET A 1 179 ? 12.719 11.609 21.25 1 98.25 179 MET A CA 1
ATOM 1383 C C . MET A 1 179 ? 14.148 12.023 21.594 1 98.25 179 MET A C 1
ATOM 1385 O O . MET A 1 179 ? 14.453 13.211 21.641 1 98.25 179 MET A O 1
ATOM 1389 N N . SER A 1 180 ? 15.031 11.078 21.812 1 98.38 180 SER A N 1
ATOM 1390 C CA . SER A 1 180 ? 16.422 11.414 22.062 1 98.38 180 SER A CA 1
ATOM 1391 C C . SER A 1 180 ? 17.078 12.023 20.828 1 98.38 180 SER A C 1
ATOM 1393 O O . SER A 1 180 ? 18.141 12.656 20.922 1 98.38 180 SER A O 1
ATOM 1395 N N . ARG A 1 181 ? 16.438 11.945 19.672 1 98.25 181 ARG A N 1
ATOM 1396 C CA . ARG A 1 181 ? 17 12.469 18.422 1 98.25 181 ARG A CA 1
ATOM 1397 C C . ARG A 1 181 ? 16.172 13.633 17.906 1 98.25 181 ARG A C 1
ATOM 1399 O O . ARG A 1 181 ? 16.422 14.133 16.797 1 98.25 181 ARG A O 1
ATOM 1406 N N . ALA A 1 182 ? 15.133 13.992 18.703 1 97.94 182 ALA A N 1
ATOM 1407 C CA . ALA A 1 182 ? 14.305 15.117 18.281 1 97.94 182 ALA A CA 1
ATOM 1408 C C . ALA A 1 182 ? 15.102 16.422 18.266 1 97.94 182 ALA A C 1
ATOM 1410 O O . ALA A 1 182 ? 15.938 16.641 19.156 1 97.94 182 ALA A O 1
ATOM 1411 N N . ILE A 1 183 ? 14.828 17.297 17.281 1 96.44 183 ILE A N 1
ATOM 1412 C CA . ILE A 1 183 ? 15.578 18.547 17.188 1 96.44 183 ILE A CA 1
ATOM 1413 C C . ILE A 1 183 ? 14.609 19.719 17.047 1 96.44 183 ILE A C 1
ATOM 1415 O O . ILE A 1 183 ? 13.422 19.516 16.797 1 96.44 183 ILE A O 1
ATOM 1419 N N . ASP A 1 184 ? 15.078 20.891 17.359 1 94.56 184 ASP A N 1
ATOM 1420 C CA . ASP A 1 184 ? 14.453 22.172 17.047 1 94.56 184 ASP A CA 1
ATOM 1421 C C . ASP A 1 184 ? 15.109 22.828 15.836 1 94.56 184 ASP A C 1
ATOM 1423 O O . ASP A 1 184 ? 16.234 23.344 15.938 1 94.56 184 ASP A O 1
ATOM 1427 N N . ASP A 1 185 ? 14.414 22.766 14.695 1 92.94 185 ASP A N 1
ATOM 1428 C CA . ASP A 1 185 ? 15.008 23.281 13.469 1 92.94 185 ASP A CA 1
ATOM 1429 C C . ASP A 1 185 ? 13.969 24 12.609 1 92.94 185 ASP A C 1
ATOM 1431 O O . ASP A 1 185 ? 13.648 23.531 11.516 1 92.94 185 ASP A O 1
ATOM 1435 N N . PRO A 1 186 ? 13.516 25.125 13.031 1 91.69 186 PRO A N 1
ATOM 1436 C CA . PRO A 1 186 ? 12.562 25.891 12.219 1 91.69 186 PRO A CA 1
ATOM 1437 C C . PRO A 1 186 ? 13.227 26.562 11.016 1 91.69 186 PRO A C 1
ATOM 1439 O O . PRO A 1 186 ? 14.18 27.328 11.18 1 91.69 186 PRO A O 1
ATOM 1442 N N . PRO A 1 187 ? 12.68 26.266 9.891 1 90.69 187 PRO A N 1
ATOM 1443 C CA . PRO A 1 187 ? 13.273 26.922 8.727 1 90.69 187 PRO A CA 1
ATOM 1444 C C . PRO A 1 187 ? 12.75 28.344 8.516 1 90.69 187 PRO A C 1
ATOM 1446 O O . PRO A 1 187 ? 11.742 28.734 9.117 1 90.69 187 PRO A O 1
ATOM 1449 N N . ILE A 1 188 ? 13.523 29.109 7.766 1 89.12 188 ILE A N 1
ATOM 1450 C CA . ILE A 1 188 ? 13.031 30.359 7.219 1 89.12 188 ILE A CA 1
ATOM 1451 C C . ILE A 1 188 ? 12.531 30.141 5.793 1 89.12 188 ILE A C 1
ATOM 1453 O O . ILE A 1 188 ? 13.328 29.906 4.879 1 89.12 188 ILE A O 1
ATOM 1457 N N . LEU A 1 189 ? 11.258 30.281 5.648 1 89.94 189 LEU A N 1
ATOM 1458 C CA . LEU A 1 189 ? 10.68 30.047 4.328 1 89.94 189 LEU A CA 1
ATOM 1459 C C . LEU A 1 189 ? 10.805 31.297 3.453 1 89.94 189 LEU A C 1
ATOM 1461 O O . LEU A 1 189 ? 10.531 32.406 3.902 1 89.94 189 LEU A O 1
ATOM 1465 N N . PRO A 1 190 ? 11.234 31.062 2.252 1 89.88 190 PRO A N 1
ATOM 1466 C CA . PRO A 1 190 ? 11.211 32.219 1.326 1 89.88 190 PRO A CA 1
ATOM 1467 C C . PRO A 1 190 ? 9.805 32.75 1.098 1 89.88 190 PRO A C 1
ATOM 1469 O O . PRO A 1 190 ? 8.828 32 1.13 1 89.88 190 PRO A O 1
ATOM 1472 N N . ILE A 1 191 ? 9.711 34 0.833 1 88.12 191 ILE A N 1
ATOM 1473 C CA . ILE A 1 191 ? 8.43 34.688 0.714 1 88.12 191 ILE A CA 1
ATOM 1474 C C . ILE A 1 191 ? 7.648 34.125 -0.468 1 88.12 191 ILE A C 1
ATOM 1476 O O . ILE A 1 191 ? 6.418 34.125 -0.474 1 88.12 191 ILE A O 1
ATOM 1480 N N . ASP A 1 192 ? 8.344 33.5 -1.375 1 89.38 192 ASP A N 1
ATOM 1481 C CA . ASP A 1 192 ? 7.695 33.031 -2.594 1 89.38 192 ASP A CA 1
ATOM 1482 C C . ASP A 1 192 ? 7.492 31.516 -2.547 1 89.38 192 ASP A C 1
ATOM 1484 O O . ASP A 1 192 ? 7.074 30.906 -3.535 1 89.38 192 ASP A O 1
ATOM 1488 N N . ALA A 1 193 ? 7.746 30.938 -1.39 1 87.44 193 ALA A N 1
ATOM 1489 C CA . ALA A 1 193 ? 7.723 29.484 -1.28 1 87.44 193 ALA A CA 1
ATOM 1490 C C . ALA A 1 193 ? 6.344 28.922 -1.63 1 87.44 193 ALA A C 1
ATOM 1492 O O . ALA A 1 193 ? 6.234 27.844 -2.213 1 87.44 193 ALA A O 1
ATOM 1493 N N . ASP A 1 194 ? 5.305 29.656 -1.394 1 86.88 194 ASP A N 1
ATOM 1494 C CA . ASP A 1 194 ? 3.943 29.172 -1.614 1 86.88 194 ASP A CA 1
ATOM 1495 C C . ASP A 1 194 ? 3.447 29.547 -3.008 1 86.88 194 ASP A C 1
ATOM 1497 O O . ASP A 1 194 ? 2.35 29.156 -3.408 1 86.88 194 ASP A O 1
ATOM 1501 N N . PHE A 1 195 ? 4.301 30.25 -3.746 1 91.44 195 PHE A N 1
ATOM 1502 C CA . PHE A 1 195 ? 3.812 30.828 -4.996 1 91.44 195 PHE A CA 1
ATOM 1503 C C . PHE A 1 195 ? 4.555 30.219 -6.188 1 91.44 195 PHE A C 1
ATOM 1505 O O . PHE A 1 195 ? 4.219 30.5 -7.34 1 91.44 195 PHE A O 1
ATOM 1512 N N . THR A 1 196 ? 5.508 29.406 -5.922 1 92.62 196 THR A N 1
ATOM 1513 C CA . THR A 1 196 ? 6.262 28.688 -6.945 1 92.62 196 THR A CA 1
ATOM 1514 C C . THR A 1 196 ? 6.703 27.328 -6.434 1 92.62 196 THR A C 1
ATOM 1516 O O . THR A 1 196 ? 6.723 27.094 -5.223 1 92.62 196 THR A O 1
ATOM 1519 N N . PRO A 1 197 ? 6.824 26.359 -7.34 1 92.81 197 PRO A N 1
ATOM 1520 C CA . PRO A 1 197 ? 7.375 25.078 -6.879 1 92.81 197 PRO A CA 1
ATOM 1521 C C . PRO A 1 197 ? 8.688 25.25 -6.121 1 92.81 197 PRO A C 1
ATOM 1523 O O . PRO A 1 197 ? 9.672 25.734 -6.68 1 92.81 197 PRO A O 1
ATOM 1526 N N . THR A 1 198 ? 8.727 24.891 -4.848 1 93.19 198 THR A N 1
ATOM 1527 C CA . THR A 1 198 ? 9.883 25.078 -3.984 1 93.19 198 THR A CA 1
ATOM 1528 C C . THR A 1 198 ? 10.273 23.766 -3.297 1 93.19 198 THR A C 1
ATOM 1530 O O . THR A 1 198 ? 9.633 23.359 -2.324 1 93.19 198 THR A O 1
ATOM 1533 N N . PRO A 1 199 ? 11.312 23.156 -3.807 1 94.75 199 PRO A N 1
ATOM 1534 C CA . PRO A 1 199 ? 11.844 22.016 -3.055 1 94.75 199 PRO A CA 1
ATOM 1535 C C . PRO A 1 199 ? 12.289 22.406 -1.646 1 94.75 199 PRO A C 1
ATOM 1537 O O . PRO A 1 199 ? 12.883 23.469 -1.45 1 94.75 199 PRO A O 1
ATOM 1540 N N . TRP A 1 200 ? 12.023 21.562 -0.683 1 94.12 200 TRP A N 1
ATOM 1541 C CA . TRP A 1 200 ? 12.234 21.938 0.711 1 94.12 200 TRP A CA 1
ATOM 1542 C C . TRP A 1 200 ? 13.727 22.016 1.031 1 94.12 200 TRP A C 1
ATOM 1544 O O . TRP A 1 200 ? 14.133 22.672 1.99 1 94.12 200 TRP A O 1
ATOM 1554 N N . GLN A 1 201 ? 14.523 21.406 0.18 1 93.25 201 GLN A N 1
ATOM 1555 C CA . GLN A 1 201 ? 15.961 21.484 0.404 1 93.25 201 GLN A CA 1
ATOM 1556 C C . GLN A 1 201 ? 16.453 22.922 0.294 1 93.25 201 GLN A C 1
ATOM 1558 O O . GLN A 1 201 ? 17.562 23.234 0.749 1 93.25 201 GLN A O 1
ATOM 1563 N N . THR A 1 202 ? 15.641 23.781 -0.246 1 93.38 202 THR A N 1
ATOM 1564 C CA . THR A 1 202 ? 16.016 25.172 -0.428 1 93.38 202 THR A CA 1
ATOM 1565 C C . THR A 1 202 ? 16.016 25.906 0.907 1 93.38 202 THR A C 1
ATOM 1567 O O . THR A 1 202 ? 16.656 26.953 1.046 1 93.38 202 THR A O 1
ATOM 1570 N N . PHE A 1 203 ? 15.266 25.281 1.914 1 92.94 203 PHE A N 1
ATOM 1571 C CA . PHE A 1 203 ? 15.164 26.094 3.121 1 92.94 203 PHE A CA 1
ATOM 1572 C C . PHE A 1 203 ? 15.328 25.234 4.367 1 92.94 203 PHE A C 1
ATOM 1574 O O . PHE A 1 203 ? 15.336 25.734 5.488 1 92.94 203 PHE A O 1
ATOM 1581 N N . THR A 1 204 ? 15.461 23.953 4.207 1 93.94 204 THR A N 1
ATOM 1582 C CA . THR A 1 204 ? 15.703 23.062 5.344 1 93.94 204 THR A CA 1
ATOM 1583 C C . THR A 1 204 ? 16.641 21.922 4.953 1 93.94 204 THR A C 1
ATOM 1585 O O . THR A 1 204 ? 16.578 21.438 3.824 1 93.94 204 THR A O 1
ATOM 1588 N N . LYS A 1 205 ? 17.438 21.469 5.902 1 94.06 205 LYS A N 1
ATOM 1589 C CA . LYS A 1 205 ? 18.328 20.344 5.688 1 94.06 205 LYS A CA 1
ATOM 1590 C C . LYS A 1 205 ? 17.844 19.109 6.43 1 94.06 205 LYS A C 1
ATOM 1592 O O . LYS A 1 205 ? 18.297 17.984 6.168 1 94.06 205 LYS A O 1
ATOM 1597 N N . THR A 1 206 ? 16.812 19.328 7.277 1 94.81 206 THR A N 1
ATOM 1598 C CA . THR A 1 206 ? 16.453 18.234 8.164 1 94.81 206 THR A CA 1
ATOM 1599 C C . THR A 1 206 ? 15.023 17.781 7.898 1 94.81 206 THR A C 1
ATOM 1601 O O . THR A 1 206 ? 14.602 16.719 8.375 1 94.81 206 THR A O 1
ATOM 1604 N N . ALA A 1 207 ? 14.258 18.594 7.164 1 95 207 ALA A N 1
ATOM 1605 C CA . ALA A 1 207 ? 12.836 18.344 6.895 1 95 207 ALA A CA 1
ATOM 1606 C C . ALA A 1 207 ? 12.008 18.469 8.164 1 95 207 ALA A C 1
ATOM 1608 O O . ALA A 1 207 ? 10.852 18.047 8.211 1 95 207 ALA A O 1
ATOM 1609 N N . VAL A 1 208 ? 12.617 19 9.219 1 94.88 208 VAL A N 1
ATOM 1610 C CA . VAL A 1 208 ? 11.898 19.344 10.438 1 94.88 208 VAL A CA 1
ATOM 1611 C C . VAL A 1 208 ? 11.445 20.797 10.375 1 94.88 208 VAL A C 1
ATOM 1613 O O . VAL A 1 208 ? 12.266 21.703 10.219 1 94.88 208 VAL A O 1
ATOM 1616 N N . LEU A 1 209 ? 10.141 20.953 10.461 1 93.56 209 LEU A N 1
ATOM 1617 C CA . LEU A 1 209 ? 9.602 22.312 10.367 1 93.56 209 LEU A CA 1
ATOM 1618 C C . LEU A 1 209 ? 9.148 22.812 11.734 1 93.56 209 LEU A C 1
ATOM 1620 O O . LEU A 1 209 ? 7.973 23.156 11.914 1 93.56 209 LEU A O 1
ATOM 1624 N N . GLY A 1 210 ? 10.047 22.891 12.688 1 92.56 210 GLY A N 1
ATOM 1625 C CA . GLY A 1 210 ? 9.688 23.406 14 1 92.56 210 GLY A CA 1
ATOM 1626 C C . GLY A 1 210 ? 10.406 22.703 15.133 1 92.56 210 GLY A C 1
ATOM 1627 O O . GLY A 1 210 ? 11.516 22.203 14.953 1 92.56 210 GLY A O 1
ATOM 1628 N N . GLU A 1 211 ? 9.812 22.781 16.344 1 94.12 211 GLU A N 1
ATOM 1629 C CA . GLU A 1 211 ? 10.453 22.297 17.562 1 94.12 211 GLU A CA 1
ATOM 1630 C C . GLU A 1 211 ? 9.898 20.938 17.984 1 94.12 211 GLU A C 1
ATOM 1632 O O . GLU A 1 211 ? 9.094 20.844 18.906 1 94.12 211 GLU A O 1
ATOM 1637 N N . ALA A 1 212 ? 10.5 19.922 17.516 1 96.5 212 ALA A N 1
ATOM 1638 C CA . ALA A 1 212 ? 10.047 18.562 17.781 1 96.5 212 ALA A CA 1
ATOM 1639 C C . ALA A 1 212 ? 10.266 18.203 19.25 1 96.5 212 ALA A C 1
ATOM 1641 O O . ALA A 1 212 ? 9.555 17.344 19.797 1 96.5 212 ALA A O 1
ATOM 1642 N N . THR A 1 213 ? 11.164 18.859 19.922 1 97.25 213 THR A N 1
ATOM 1643 C CA . THR A 1 213 ? 11.547 18.516 21.297 1 97.25 213 THR A CA 1
ATOM 1644 C C . THR A 1 213 ? 10.406 18.812 22.266 1 97.25 213 THR A C 1
ATOM 1646 O O . THR A 1 213 ? 10.391 18.312 23.391 1 97.25 213 THR A O 1
ATOM 1649 N N . LEU A 1 214 ? 9.477 19.547 21.828 1 97.31 214 LEU A N 1
ATOM 1650 C CA . LEU A 1 214 ? 8.383 19.969 22.688 1 97.31 214 LEU A CA 1
ATOM 1651 C C . LEU A 1 214 ? 7.184 19.047 22.547 1 97.31 214 LEU A C 1
ATOM 1653 O O . LEU A 1 214 ? 6.168 19.234 23.219 1 97.31 214 LEU A O 1
ATOM 1657 N N . ALA A 1 215 ? 7.277 18.078 21.719 1 98.19 215 ALA A N 1
ATOM 1658 C CA . ALA A 1 215 ? 6.172 17.172 21.469 1 98.19 215 ALA A CA 1
ATOM 1659 C C . ALA A 1 215 ? 5.863 16.312 22.703 1 98.19 215 ALA A C 1
ATOM 1661 O O . ALA A 1 215 ? 6.777 15.898 23.422 1 98.19 215 ALA A O 1
ATOM 1662 N N . THR A 1 216 ? 4.594 16.125 22.953 1 98.38 216 THR A N 1
ATOM 1663 C CA . THR A 1 216 ? 4.172 15.234 24.031 1 98.38 216 THR A CA 1
ATOM 1664 C C . THR A 1 216 ? 3.01 14.352 23.578 1 98.38 216 THR A C 1
ATOM 1666 O O . THR A 1 216 ? 2.232 14.742 22.703 1 98.38 216 THR A O 1
ATOM 1669 N N . ALA A 1 217 ? 2.912 13.211 24.25 1 98.69 217 ALA A N 1
ATOM 1670 C CA . ALA A 1 217 ? 1.8 12.312 23.953 1 98.69 217 ALA A CA 1
ATOM 1671 C C . ALA A 1 217 ? 0.463 12.969 24.297 1 98.69 217 ALA A C 1
ATOM 1673 O O . ALA A 1 217 ? -0.54 12.727 23.609 1 98.69 217 ALA A O 1
ATOM 1674 N N . GLU A 1 218 ? 0.426 13.789 25.328 1 98.62 218 GLU A N 1
ATOM 1675 C CA . GLU A 1 218 ? -0.795 14.477 25.734 1 98.62 218 GLU A CA 1
ATOM 1676 C C . GLU A 1 218 ? -1.308 15.406 24.641 1 98.62 218 GLU A C 1
ATOM 1678 O O . GLU A 1 218 ? -2.51 15.461 24.375 1 98.62 218 GLU A O 1
ATOM 1683 N N . LYS A 1 219 ? -0.422 16.203 24.016 1 98.31 219 LYS A N 1
ATOM 1684 C CA . LYS A 1 219 ? -0.804 17.047 22.891 1 98.31 219 LYS A CA 1
ATOM 1685 C C . LYS A 1 219 ? -1.364 16.203 21.734 1 98.31 219 LYS A C 1
ATOM 1687 O O . LYS A 1 219 ? -2.373 16.578 21.125 1 98.31 219 LYS A O 1
ATOM 1692 N N . GLY A 1 220 ? -0.714 15.07 21.438 1 98.69 220 GLY A N 1
ATOM 1693 C CA . GLY A 1 220 ? -1.188 14.164 20.406 1 98.69 220 GLY A CA 1
ATOM 1694 C C . GLY A 1 220 ? -2.576 13.617 20.672 1 98.69 220 GLY A C 1
ATOM 1695 O O . GLY A 1 220 ? -3.412 13.547 19.766 1 98.69 220 GLY A O 1
ATOM 1696 N N . GLU A 1 221 ? -2.777 13.219 21.891 1 98.69 221 GLU A N 1
ATOM 1697 C CA . GLU A 1 221 ? -4.086 12.703 22.297 1 98.69 221 GLU A CA 1
ATOM 1698 C C . GLU A 1 221 ? -5.176 13.75 22.078 1 98.69 221 GLU A C 1
ATOM 1700 O O . GLU A 1 221 ? -6.238 13.445 21.531 1 98.69 221 GLU A O 1
ATOM 1705 N N . TYR A 1 222 ? -4.895 14.945 22.547 1 98.56 222 TYR A N 1
ATOM 1706 C CA . TYR A 1 222 ? -5.84 16.047 22.375 1 98.56 222 TYR A CA 1
ATOM 1707 C C . TYR A 1 222 ? -6.199 16.219 20.906 1 98.56 222 TYR A C 1
ATOM 1709 O O . TYR A 1 222 ? -7.379 16.281 20.547 1 98.56 222 TYR A O 1
ATOM 1717 N N . LEU A 1 223 ? -5.219 16.312 20.078 1 98.5 223 LEU A N 1
ATOM 1718 C CA . LEU A 1 223 ? -5.414 16.594 18.656 1 98.5 223 LEU A CA 1
ATOM 1719 C C . LEU A 1 223 ? -6.156 15.461 17.969 1 98.5 223 LEU A C 1
ATOM 1721 O O . LEU A 1 223 ? -7.117 15.688 17.234 1 98.5 223 LEU A O 1
ATOM 1725 N N . ILE A 1 224 ? -5.746 14.203 18.234 1 98.69 224 ILE A N 1
ATOM 1726 C CA . ILE A 1 224 ? -6.348 13.031 17.609 1 98.69 224 ILE A CA 1
ATOM 1727 C C . ILE A 1 224 ? -7.809 12.906 18.047 1 98.69 224 ILE A C 1
ATOM 1729 O O . ILE A 1 224 ? -8.703 12.742 17.203 1 98.69 224 ILE A O 1
ATOM 1733 N N . GLU A 1 225 ? -8.039 13.039 19.281 1 98.5 225 GLU A N 1
ATOM 1734 C CA . GLU A 1 225 ? -9.391 12.836 19.781 1 98.5 225 GLU A CA 1
ATOM 1735 C C . GLU A 1 225 ? -10.336 13.914 19.266 1 98.5 225 GLU A C 1
ATOM 1737 O O . GLU A 1 225 ? -11.492 13.633 18.922 1 98.5 225 GLU A O 1
ATOM 1742 N N . LYS A 1 226 ? -9.852 15.141 19.234 1 98.5 226 LYS A N 1
ATOM 1743 C CA . LYS A 1 226 ? -10.703 16.234 18.75 1 98.5 226 LYS A CA 1
ATOM 1744 C C . LYS A 1 226 ? -10.984 16.094 17.266 1 98.5 226 LYS A C 1
ATOM 1746 O O . LYS A 1 226 ? -12.117 16.297 16.812 1 98.5 226 LYS A O 1
ATOM 1751 N N . THR A 1 227 ? -10.016 15.789 16.5 1 98.44 227 THR A N 1
ATOM 1752 C CA . THR A 1 227 ? -10.219 15.625 15.055 1 98.44 227 THR A CA 1
ATOM 1753 C C . THR A 1 227 ? -11.07 14.391 14.766 1 98.44 227 THR A C 1
ATOM 1755 O O . THR A 1 227 ? -11.891 14.398 13.852 1 98.44 227 THR A O 1
ATOM 1758 N N . LEU A 1 228 ? -10.875 13.328 15.57 1 98.56 228 LEU A N 1
ATOM 1759 C CA . LEU A 1 228 ? -11.633 12.094 15.422 1 98.56 228 LEU A CA 1
ATOM 1760 C C . LEU A 1 228 ? -13.125 12.352 15.633 1 98.56 228 LEU A C 1
ATOM 1762 O O . LEU A 1 228 ? -13.961 11.781 14.93 1 98.56 228 LEU A O 1
ATOM 1766 N N . LYS A 1 229 ? -13.398 13.156 16.625 1 98.25 229 LYS A N 1
ATOM 1767 C CA . LYS A 1 229 ? -14.797 13.5 16.891 1 98.25 229 LYS A CA 1
ATOM 1768 C C . LYS A 1 229 ? -15.453 14.094 15.648 1 98.25 229 LYS A C 1
ATOM 1770 O O . LYS A 1 229 ? -16.562 13.703 15.281 1 98.25 229 LYS A O 1
ATOM 1775 N N . THR A 1 230 ? -14.766 15.016 15.023 1 98.19 230 THR A N 1
ATOM 1776 C CA . THR A 1 230 ? -15.281 15.648 13.812 1 98.19 230 THR A CA 1
ATOM 1777 C C . THR A 1 230 ? -15.414 14.625 12.688 1 98.19 230 THR A C 1
ATOM 1779 O O . THR A 1 230 ? -16.422 14.609 11.969 1 98.19 230 THR A O 1
ATOM 1782 N N . CYS A 1 231 ? -14.453 13.781 12.508 1 98.06 231 CYS A N 1
ATOM 1783 C CA . CYS A 1 231 ? -14.469 12.758 11.469 1 98.06 231 CYS A CA 1
ATOM 1784 C C . CYS A 1 231 ? -15.664 11.828 11.641 1 98.06 231 CYS A C 1
ATOM 1786 O O . CYS A 1 231 ? -16.375 11.547 10.672 1 98.06 231 CYS A O 1
ATOM 1788 N N . VAL A 1 232 ? -15.844 11.367 12.852 1 98.25 232 VAL A N 1
ATOM 1789 C CA . VAL A 1 232 ? -16.922 10.438 13.156 1 98.25 232 VAL A CA 1
ATOM 1790 C C . VAL A 1 232 ? -18.266 11.102 12.898 1 98.25 232 VAL A C 1
ATOM 1792 O O . VAL A 1 232 ? -19.188 10.477 12.352 1 98.25 232 VAL A O 1
ATOM 1795 N N . GLU A 1 233 ? -18.344 12.359 13.266 1 98.25 233 GLU A N 1
ATOM 1796 C CA . GLU A 1 233 ? -19.578 13.109 13.023 1 98.25 233 GLU A CA 1
ATOM 1797 C C . GLU A 1 233 ? -19.875 13.203 11.531 1 98.25 233 GLU A C 1
ATOM 1799 O O . GLU A 1 233 ? -21.031 13.039 11.117 1 98.25 233 GLU A O 1
ATOM 1804 N N . LEU A 1 234 ? -18.891 13.516 10.742 1 98.06 234 LEU A N 1
ATOM 1805 C CA . LEU A 1 234 ? -19.047 13.609 9.297 1 98.06 234 LEU A CA 1
ATOM 1806 C C . LEU A 1 234 ? -19.516 12.273 8.719 1 98.06 234 LEU A C 1
ATOM 1808 O O . LEU A 1 234 ? -20.438 12.242 7.898 1 98.06 234 LEU A O 1
ATOM 1812 N N . ILE A 1 235 ? -18.922 11.172 9.133 1 98.31 235 ILE A N 1
ATOM 1813 C CA . ILE A 1 235 ? -19.25 9.844 8.625 1 98.31 235 ILE A CA 1
ATOM 1814 C C . ILE A 1 235 ? -20.688 9.477 9.023 1 98.31 235 ILE A C 1
ATOM 1816 O O . ILE A 1 235 ? -21.453 8.984 8.203 1 98.31 235 ILE A O 1
ATOM 1820 N N . LYS A 1 236 ? -21.047 9.766 10.242 1 97.62 236 LYS A N 1
ATOM 1821 C CA . LYS A 1 236 ? -22.391 9.453 10.711 1 97.62 236 LYS A CA 1
ATOM 1822 C C . LYS A 1 236 ? -23.453 10.258 9.953 1 97.62 236 LYS A C 1
ATOM 1824 O O . LYS A 1 236 ? -24.531 9.75 9.648 1 97.62 236 LYS A O 1
ATOM 1829 N N . LEU A 1 237 ? -23.094 11.477 9.727 1 97.94 237 LEU A N 1
ATOM 1830 C CA . LEU A 1 237 ? -24 12.32 8.945 1 97.94 237 LEU A CA 1
ATOM 1831 C C . LEU A 1 237 ? -24.25 11.719 7.566 1 97.94 237 LEU A C 1
ATOM 1833 O O . LEU A 1 237 ? -25.406 11.664 7.117 1 97.94 237 LEU A O 1
ATOM 1837 N N . GLU A 1 238 ? -23.219 11.289 6.891 1 97.5 238 GLU A N 1
ATOM 1838 C CA . GLU A 1 238 ? -23.344 10.727 5.551 1 97.5 238 GLU A CA 1
ATOM 1839 C C . GLU A 1 238 ? -24.047 9.367 5.582 1 97.5 238 GLU A C 1
ATOM 1841 O O . GLU A 1 238 ? -24.781 9.023 4.66 1 97.5 238 GLU A O 1
ATOM 1846 N N . GLN A 1 239 ? -23.766 8.555 6.641 1 96.75 239 GLN A N 1
ATOM 1847 C CA . GLN A 1 239 ? -24.484 7.289 6.816 1 96.75 239 GLN A CA 1
ATOM 1848 C C . GLN A 1 239 ? -25.984 7.504 6.879 1 96.75 239 GLN A C 1
ATOM 1850 O O . GLN A 1 239 ? -26.75 6.754 6.27 1 96.75 239 GLN A O 1
ATOM 1855 N N . GLU A 1 240 ? -26.391 8.5 7.605 1 96.38 240 GLU A N 1
ATOM 1856 C CA . GLU A 1 240 ? -27.812 8.805 7.754 1 96.38 240 GLU A CA 1
ATOM 1857 C C . GLU A 1 240 ? -28.422 9.234 6.426 1 96.38 240 GLU A C 1
ATOM 1859 O O . GLU A 1 240 ? -29.547 8.844 6.102 1 96.38 240 GLU A O 1
ATOM 1864 N N . LYS A 1 241 ? -27.734 10.055 5.672 1 96.25 241 LYS A N 1
ATOM 1865 C CA . LYS A 1 241 ? -28.234 10.484 4.367 1 96.25 241 LYS A CA 1
ATOM 1866 C C . LYS A 1 241 ? -28.406 9.289 3.43 1 96.25 241 LYS A C 1
ATOM 1868 O O . LYS A 1 241 ? -29.406 9.211 2.701 1 96.25 241 LYS A O 1
ATOM 1873 N N . ILE A 1 242 ? -27.453 8.375 3.457 1 96.19 242 ILE A N 1
ATOM 1874 C CA . ILE A 1 242 ? -27.5 7.203 2.596 1 96.19 242 ILE A CA 1
ATOM 1875 C C . ILE A 1 242 ? -28.672 6.309 3.008 1 96.19 242 ILE A C 1
ATOM 1877 O O . ILE A 1 242 ? -29.391 5.777 2.154 1 96.19 242 ILE A O 1
ATOM 1881 N N . ARG A 1 243 ? -28.844 6.148 4.289 1 94.62 243 ARG A N 1
ATOM 1882 C CA . ARG A 1 243 ? -29.953 5.344 4.793 1 94.62 243 ARG A CA 1
ATOM 1883 C C . ARG A 1 243 ? -31.297 5.895 4.309 1 94.62 243 ARG A C 1
ATOM 1885 O O . ARG A 1 243 ? -32.156 5.137 3.861 1 94.62 243 ARG A O 1
ATOM 1892 N N . LYS A 1 244 ? -31.453 7.148 4.34 1 93.81 244 LYS A N 1
ATOM 1893 C CA . LYS A 1 244 ? -32.688 7.797 3.934 1 93.81 244 LYS A CA 1
ATOM 1894 C C . LYS A 1 244 ? -32.938 7.641 2.434 1 93.81 244 LYS A C 1
ATOM 1896 O O . LYS A 1 244 ? -34.062 7.426 1.997 1 93.81 244 LYS A O 1
ATOM 1901 N N . SER A 1 245 ? -31.906 7.762 1.739 1 90.31 245 SER A N 1
ATOM 1902 C CA . SER A 1 245 ? -32 7.633 0.29 1 90.31 245 SER A CA 1
ATOM 1903 C C . SER A 1 245 ? -32.344 6.203 -0.116 1 90.31 245 SER A C 1
ATOM 1905 O O . SER A 1 245 ? -33.062 5.984 -1.106 1 90.31 245 SER A O 1
ATOM 1907 N N . THR A 1 246 ? -31.859 5.238 0.612 1 86.06 246 THR A N 1
ATOM 1908 C CA . THR A 1 246 ? -32.094 3.83 0.304 1 86.06 246 THR A CA 1
ATOM 1909 C C . THR A 1 246 ? -33.531 3.426 0.642 1 86.06 246 THR A C 1
ATOM 1911 O O . THR A 1 246 ? -34.094 2.574 -0.03 1 86.06 246 THR A O 1
ATOM 1914 N N . GLU A 1 247 ? -34.031 4.035 1.627 1 86.12 247 GLU A N 1
ATOM 1915 C CA . GLU A 1 247 ? -35.406 3.768 2.023 1 86.12 247 GLU A CA 1
ATOM 1916 C C . GLU A 1 247 ? -36.406 4.352 1.018 1 86.12 247 GLU A C 1
ATOM 1918 O O . GLU A 1 247 ? -37.531 3.871 0.894 1 86.12 247 GLU A O 1
ATOM 1923 N N . MET A 1 248 ? -35.969 5.289 0.375 1 79.88 248 MET A N 1
ATOM 1924 C CA . MET A 1 248 ? -36.875 5.926 -0.599 1 79.88 248 MET A CA 1
ATOM 1925 C C . MET A 1 248 ? -36.812 5.195 -1.937 1 79.88 248 MET A C 1
ATOM 1927 O O . MET A 1 248 ? -37.656 5.41 -2.795 1 79.88 248 MET A O 1
ATOM 1931 N N . GLU A 1 249 ? -35.875 4.281 -2.195 1 69.94 249 GLU A N 1
ATOM 1932 C CA . GLU A 1 249 ? -35.781 3.48 -3.412 1 69.94 249 GLU A CA 1
ATOM 1933 C C . GLU A 1 249 ? -36.625 2.221 -3.309 1 69.94 249 GLU A C 1
ATOM 1935 O O . GLU A 1 249 ? -37.281 1.823 -4.277 1 69.94 249 GLU A O 1
ATOM 1940 N N . MET B 1 1 ? 16.188 -5.41 6.035 1 92.06 1 MET B N 1
ATOM 1941 C CA . MET B 1 1 ? 15.844 -4.164 6.715 1 92.06 1 MET B CA 1
ATOM 1942 C C . MET B 1 1 ? 14.57 -3.561 6.129 1 92.06 1 MET B C 1
ATOM 1944 O O . MET B 1 1 ? 14.359 -3.602 4.914 1 92.06 1 MET B O 1
ATOM 1948 N N . LEU B 1 2 ? 13.773 -3.041 6.953 1 97 2 LEU B N 1
ATOM 1949 C CA . LEU B 1 2 ? 12.562 -2.379 6.48 1 97 2 LEU B CA 1
ATOM 1950 C C . LEU B 1 2 ? 12.836 -0.916 6.152 1 97 2 LEU B C 1
ATOM 1952 O O . LEU B 1 2 ? 13.164 -0.125 7.039 1 97 2 LEU B O 1
ATOM 1956 N N . TYR B 1 3 ? 12.648 -0.58 4.906 1 98.5 3 TYR B N 1
ATOM 1957 C CA . TYR B 1 3 ? 13.008 0.722 4.352 1 98.5 3 TYR B CA 1
ATOM 1958 C C . TYR B 1 3 ? 12.312 1.846 5.117 1 98.5 3 TYR B C 1
ATOM 1960 O O . TYR B 1 3 ? 12.961 2.812 5.527 1 98.5 3 TYR B O 1
ATOM 1968 N N . ALA B 1 4 ? 11.031 1.682 5.359 1 98.38 4 ALA B N 1
ATOM 1969 C CA . ALA B 1 4 ? 10.203 2.752 5.914 1 98.38 4 ALA B CA 1
ATOM 1970 C C . ALA B 1 4 ? 10.453 2.918 7.41 1 98.38 4 ALA B C 1
ATOM 1972 O O . ALA B 1 4 ? 10.055 3.922 8.008 1 98.38 4 ALA B O 1
ATOM 1973 N N . ASP B 1 5 ? 11.156 1.989 8.07 1 97.81 5 ASP B N 1
ATOM 1974 C CA . ASP B 1 5 ? 11.492 2.082 9.492 1 97.81 5 ASP B CA 1
ATOM 1975 C C . ASP B 1 5 ? 12.719 2.957 9.711 1 97.81 5 ASP B C 1
ATOM 1977 O O . ASP B 1 5 ? 12.992 3.395 10.828 1 97.81 5 ASP B O 1
ATOM 1981 N N . GLU B 1 6 ? 13.484 3.152 8.617 1 97.81 6 GLU B N 1
ATOM 1982 C CA . GLU B 1 6 ? 14.648 4.031 8.703 1 97.81 6 GLU B CA 1
ATOM 1983 C C . GLU B 1 6 ? 14.227 5.492 8.828 1 97.81 6 GLU B C 1
ATOM 1985 O O . GLU B 1 6 ? 13.039 5.816 8.711 1 97.81 6 GLU B O 1
ATOM 1990 N N . ASN B 1 7 ? 15.148 6.309 9.164 1 97.31 7 ASN B N 1
ATOM 1991 C CA . ASN B 1 7 ? 14.938 7.75 9.109 1 97.31 7 ASN B CA 1
ATOM 1992 C C . ASN B 1 7 ? 15.836 8.398 8.055 1 97.31 7 ASN B C 1
ATOM 1994 O O . ASN B 1 7 ? 16.781 7.781 7.574 1 97.31 7 ASN B O 1
ATOM 1998 N N . SER B 1 8 ? 15.531 9.594 7.707 1 97 8 SER B N 1
ATOM 1999 C CA . SER B 1 8 ? 16.188 10.266 6.586 1 97 8 SER B CA 1
ATOM 2000 C C . SER B 1 8 ? 17.625 10.609 6.906 1 97 8 SER B C 1
ATOM 2002 O O . SER B 1 8 ? 18.438 10.828 6 1 97 8 SER B O 1
ATOM 2004 N N . PHE B 1 9 ? 18 10.625 8.156 1 96.88 9 PHE B N 1
ATOM 2005 C CA . PHE B 1 9 ? 19.359 10.984 8.555 1 96.88 9 PHE B CA 1
ATOM 2006 C C . PHE B 1 9 ? 20.297 9.805 8.406 1 96.88 9 PHE B C 1
ATOM 2008 O O . PHE B 1 9 ? 21.5 9.984 8.195 1 96.88 9 PHE B O 1
ATOM 2015 N N . ASP B 1 10 ? 19.75 8.641 8.516 1 97.06 10 ASP B N 1
ATOM 2016 C CA . ASP B 1 10 ? 20.594 7.461 8.578 1 97.06 10 ASP B CA 1
ATOM 2017 C C . ASP B 1 10 ? 20.594 6.707 7.254 1 97.06 10 ASP B C 1
ATOM 2019 O O . ASP B 1 10 ? 21.609 6.121 6.863 1 97.06 10 ASP B O 1
ATOM 2023 N N . ILE B 1 11 ? 19.547 6.797 6.484 1 97.62 11 ILE B N 1
ATOM 2024 C CA . ILE B 1 11 ? 19.344 5.859 5.387 1 97.62 11 ILE B CA 1
ATOM 2025 C C . ILE B 1 11 ? 20.297 6.18 4.242 1 97.62 11 ILE B C 1
ATOM 2027 O O . ILE B 1 11 ? 20.734 5.281 3.521 1 97.62 11 ILE B O 1
ATOM 2031 N N . GLY B 1 12 ? 20.609 7.441 4.098 1 96.62 12 GLY B N 1
ATOM 2032 C CA . GLY B 1 12 ? 21.469 7.844 3.004 1 96.62 12 GLY B CA 1
ATOM 2033 C C . GLY B 1 12 ? 22.797 7.098 2.982 1 96.62 12 GLY B C 1
ATOM 2034 O O . GLY B 1 12 ? 23.281 6.719 1.915 1 96.62 12 GLY B O 1
ATOM 2035 N N . ALA B 1 13 ? 23.328 6.844 4.145 1 96.69 13 ALA B N 1
ATOM 2036 C CA . ALA B 1 13 ? 24.625 6.191 4.277 1 96.69 13 ALA B CA 1
ATOM 2037 C C . ALA B 1 13 ? 24.531 4.699 3.979 1 96.69 13 ALA B C 1
ATOM 2039 O O . ALA B 1 13 ? 25.531 4.035 3.746 1 96.69 13 ALA B O 1
ATOM 2040 N N . LYS B 1 14 ? 23.344 4.223 3.922 1 97.12 14 LYS B N 1
ATOM 2041 C CA . LYS B 1 14 ? 23.141 2.789 3.738 1 97.12 14 LYS B CA 1
ATOM 2042 C C . LYS B 1 14 ? 22.844 2.457 2.275 1 97.12 14 LYS B C 1
ATOM 2044 O O . LYS B 1 14 ? 22.812 1.286 1.895 1 97.12 14 LYS B O 1
ATOM 2049 N N . ILE B 1 15 ? 22.625 3.471 1.467 1 96.81 15 ILE B N 1
ATOM 2050 C CA . ILE B 1 15 ? 22.266 3.279 0.066 1 96.81 15 ILE B CA 1
ATOM 2051 C C . ILE B 1 15 ? 23.531 3.113 -0.771 1 96.81 15 ILE B C 1
ATOM 2053 O O . ILE B 1 15 ? 24.438 3.957 -0.724 1 96.81 15 ILE B O 1
ATOM 2057 N N . THR B 1 16 ? 23.594 2.039 -1.434 1 96.31 16 THR B N 1
ATOM 2058 C CA . THR B 1 16 ? 24.656 1.791 -2.402 1 96.31 16 THR B CA 1
ATOM 2059 C C . THR B 1 16 ? 24.078 1.281 -3.719 1 96.31 16 THR B C 1
ATOM 2061 O O . THR B 1 16 ? 22.906 0.888 -3.779 1 96.31 16 THR B O 1
ATOM 2064 N N . LYS B 1 17 ? 24.859 1.242 -4.754 1 96.62 17 LYS B N 1
ATOM 2065 C CA . LYS B 1 17 ? 24.438 0.78 -6.074 1 96.62 17 LYS B CA 1
ATOM 2066 C C . LYS B 1 17 ? 24.125 -0.715 -6.059 1 96.62 17 LYS B C 1
ATOM 2068 O O . LYS B 1 17 ? 23.281 -1.189 -6.82 1 96.62 17 LYS B O 1
ATOM 2073 N N . THR B 1 18 ? 24.797 -1.471 -5.105 1 96.5 18 THR B N 1
ATOM 2074 C CA . THR B 1 18 ? 24.672 -2.924 -5.125 1 96.5 18 THR B CA 1
ATOM 2075 C C . THR B 1 18 ? 23.578 -3.389 -4.156 1 96.5 18 THR B C 1
ATOM 2077 O O . THR B 1 18 ? 23.156 -4.547 -4.195 1 96.5 18 THR B O 1
ATOM 2080 N N . LYS B 1 19 ? 23.172 -2.564 -3.24 1 97.56 19 LYS B N 1
ATOM 2081 C CA . LYS B 1 19 ? 22.141 -2.963 -2.279 1 97.56 19 LYS B CA 1
ATOM 2082 C C . LYS B 1 19 ? 20.797 -3.145 -2.963 1 97.56 19 LYS B C 1
ATOM 2084 O O . LYS B 1 19 ? 20.25 -2.201 -3.547 1 97.56 19 LYS B O 1
ATOM 2089 N N . PRO B 1 20 ? 20.219 -4.367 -2.936 1 98.56 20 PRO B N 1
ATOM 2090 C CA . PRO B 1 20 ? 18.891 -4.527 -3.539 1 98.56 20 PRO B CA 1
ATOM 2091 C C . PRO B 1 20 ? 17.781 -3.84 -2.738 1 98.56 20 PRO B C 1
ATOM 2093 O O . PRO B 1 20 ? 17.828 -3.842 -1.505 1 98.56 20 PRO B O 1
ATOM 2096 N N . VAL B 1 21 ? 16.875 -3.244 -3.383 1 98.88 21 VAL B N 1
ATOM 2097 C CA . VAL B 1 21 ? 15.648 -2.723 -2.779 1 98.88 21 VAL B CA 1
ATOM 2098 C C . VAL B 1 21 ? 14.438 -3.463 -3.344 1 98.88 21 VAL B C 1
ATOM 2100 O O . VAL B 1 21 ? 14.227 -3.488 -4.559 1 98.88 21 VAL B O 1
ATOM 2103 N N . ILE B 1 22 ? 13.711 -4.113 -2.453 1 98.94 22 ILE B N 1
ATOM 2104 C CA . ILE B 1 22 ? 12.656 -5.059 -2.807 1 98.94 22 ILE B CA 1
ATOM 2105 C C . ILE B 1 22 ? 11.289 -4.414 -2.582 1 98.94 22 ILE B C 1
ATOM 2107 O O . ILE B 1 22 ? 11.023 -3.855 -1.515 1 98.94 22 ILE B O 1
ATOM 2111 N N . LEU B 1 23 ? 10.445 -4.422 -3.604 1 98.94 23 LEU B N 1
ATOM 2112 C CA . LEU B 1 23 ? 9.062 -3.969 -3.5 1 98.94 23 LEU B CA 1
ATOM 2113 C C . LEU B 1 23 ? 8.102 -5.152 -3.512 1 98.94 23 LEU B C 1
ATOM 2115 O O . LEU B 1 23 ? 7.82 -5.715 -4.57 1 98.94 23 LEU B O 1
ATOM 2119 N N . PRO B 1 24 ? 7.645 -5.566 -2.32 1 98.94 24 PRO B N 1
ATOM 2120 C CA . PRO B 1 24 ? 6.531 -6.52 -2.355 1 98.94 24 PRO B CA 1
ATOM 2121 C C . PRO B 1 24 ? 5.254 -5.906 -2.932 1 98.94 24 PRO B C 1
ATOM 2123 O O . PRO B 1 24 ? 4.871 -4.801 -2.551 1 98.94 24 PRO B O 1
ATOM 2126 N N . ILE B 1 25 ? 4.68 -6.605 -3.85 1 98.88 25 ILE B N 1
ATOM 2127 C CA . ILE B 1 25 ? 3.424 -6.172 -4.445 1 98.88 25 ILE B CA 1
ATOM 2128 C C . ILE B 1 25 ? 2.414 -7.316 -4.414 1 98.88 25 ILE B C 1
ATOM 2130 O O . ILE B 1 25 ? 2.732 -8.445 -4.801 1 98.88 25 ILE B O 1
ATOM 2134 N N . GLY B 1 26 ? 1.303 -7.082 -3.895 1 98.69 26 GLY B N 1
ATOM 2135 C CA . GLY B 1 26 ? 0.229 -8.062 -3.83 1 98.69 26 GLY B CA 1
ATOM 2136 C C . GLY B 1 26 ? -1.04 -7.598 -4.523 1 98.69 26 GLY B C 1
ATOM 2137 O O . GLY B 1 26 ? -0.99 -7.078 -5.637 1 98.69 26 GLY B O 1
ATOM 2138 N N . ALA B 1 27 ? -2.127 -7.992 -3.922 1 98.69 27 ALA B N 1
ATOM 2139 C CA . ALA B 1 27 ? -3.486 -7.668 -4.348 1 98.69 27 ALA B CA 1
ATOM 2140 C C . ALA B 1 27 ? -4.492 -7.984 -3.244 1 98.69 27 ALA B C 1
ATOM 2142 O O . ALA B 1 27 ? -4.168 -8.68 -2.277 1 98.69 27 ALA B O 1
ATOM 2143 N N . VAL B 1 28 ? -5.625 -7.34 -3.348 1 98.69 28 VAL B N 1
ATOM 2144 C CA . VAL B 1 28 ? -6.789 -7.703 -2.545 1 98.69 28 VAL B CA 1
ATOM 2145 C C . VAL B 1 28 ? -7.805 -8.445 -3.416 1 98.69 28 VAL B C 1
ATOM 2147 O O . VAL B 1 28 ? -8.508 -7.824 -4.223 1 98.69 28 VAL B O 1
ATOM 2150 N N . GLU B 1 29 ? -7.895 -9.758 -3.236 1 98.44 29 GLU B N 1
ATOM 2151 C CA . GLU B 1 29 ? -8.781 -10.516 -4.117 1 98.44 29 GLU B CA 1
ATOM 2152 C C . GLU B 1 29 ? -9.242 -11.812 -3.453 1 98.44 29 GLU B C 1
ATOM 2154 O O . GLU B 1 29 ? -8.695 -12.211 -2.422 1 98.44 29 GLU B O 1
ATOM 2159 N N . ALA B 1 30 ? -10.18 -12.453 -4.02 1 98.19 30 ALA B N 1
ATOM 2160 C CA . ALA B 1 30 ? -10.805 -13.68 -3.52 1 98.19 30 ALA B CA 1
ATOM 2161 C C . ALA B 1 30 ? -9.828 -14.852 -3.578 1 98.19 30 ALA B C 1
ATOM 2163 O O . ALA B 1 30 ? -9.172 -15.07 -4.598 1 98.19 30 ALA B O 1
ATOM 2164 N N . HIS B 1 31 ? -9.68 -15.617 -2.449 1 97.44 31 HIS B N 1
ATOM 2165 C CA . HIS B 1 31 ? -8.883 -16.828 -2.369 1 97.44 31 HIS B CA 1
ATOM 2166 C C . HIS B 1 31 ? -9.648 -17.953 -1.665 1 97.44 31 HIS B C 1
ATOM 2168 O O . HIS B 1 31 ? -9.086 -18.672 -0.846 1 97.44 31 HIS B O 1
ATOM 2174 N N . GLY B 1 32 ? -10.992 -18.078 -1.931 1 95.31 32 GLY B N 1
ATOM 2175 C CA . GLY B 1 32 ? -11.781 -19.109 -1.271 1 95.31 32 GLY B CA 1
ATOM 2176 C C . GLY B 1 32 ? -12.148 -18.75 0.158 1 95.31 32 GLY B C 1
ATOM 2177 O O . GLY B 1 32 ? -11.938 -17.625 0.597 1 95.31 32 GLY B O 1
ATOM 2178 N N . PRO B 1 33 ? -12.758 -19.719 0.857 1 97.38 33 PRO B N 1
ATOM 2179 C CA . PRO B 1 33 ? -13.195 -19.469 2.232 1 97.38 33 PRO B CA 1
ATOM 2180 C C . PRO B 1 33 ? -12.062 -19.609 3.248 1 97.38 33 PRO B C 1
ATOM 2182 O O . PRO B 1 33 ? -12.18 -19.141 4.383 1 97.38 33 PRO B O 1
ATOM 2185 N N . HIS B 1 34 ? -10.953 -20.266 2.852 1 98.5 34 HIS B N 1
ATOM 2186 C CA . HIS B 1 34 ? -9.938 -20.672 3.816 1 98.5 34 HIS B CA 1
ATOM 2187 C C . HIS B 1 34 ? -8.773 -19.688 3.836 1 98.5 34 HIS B C 1
ATOM 2189 O O . HIS B 1 34 ? -7.914 -19.75 4.719 1 98.5 34 HIS B O 1
ATOM 2195 N N . LEU B 1 35 ? -8.75 -18.781 2.887 1 98.75 35 LEU B N 1
ATOM 2196 C CA . LEU B 1 35 ? -7.691 -17.781 2.793 1 98.75 35 LEU B CA 1
ATOM 2197 C C . LEU B 1 35 ? -8.273 -16.375 2.783 1 98.75 35 LEU B C 1
ATOM 2199 O O . LEU B 1 35 ? -9.375 -16.156 2.264 1 98.75 35 LEU B O 1
ATOM 2203 N N . PRO B 1 36 ? -7.578 -15.438 3.334 1 98.75 36 PRO B N 1
ATOM 2204 C CA . PRO B 1 36 ? -8.078 -14.062 3.342 1 98.75 36 PRO B CA 1
ATOM 2205 C C . PRO B 1 36 ? -7.93 -13.375 1.986 1 98.75 36 PRO B C 1
ATOM 2207 O O . PRO B 1 36 ? -7.199 -13.859 1.119 1 98.75 36 PRO B O 1
ATOM 2210 N N . LEU B 1 37 ? -8.562 -12.219 1.841 1 98.75 37 LEU B N 1
ATOM 2211 C CA . LEU B 1 37 ? -8.477 -11.391 0.642 1 98.75 37 LEU B CA 1
ATOM 2212 C C . LEU B 1 37 ? -7.059 -10.875 0.443 1 98.75 37 LEU B C 1
ATOM 2214 O O . LEU B 1 37 ? -6.648 -10.586 -0.685 1 98.75 37 LEU B O 1
ATOM 2218 N N . GLY B 1 38 ? -6.262 -10.766 1.512 1 98.75 38 GLY B N 1
ATOM 2219 C CA . GLY B 1 38 ? -4.918 -10.219 1.472 1 98.75 38 GLY B CA 1
ATOM 2220 C C . GLY B 1 38 ? -3.844 -11.273 1.291 1 98.75 38 GLY B C 1
ATOM 2221 O O . GLY B 1 38 ? -2.672 -11.031 1.588 1 98.75 38 GLY B O 1
ATOM 2222 N N . THR B 1 39 ? -4.18 -12.484 0.821 1 98.81 39 THR B N 1
ATOM 2223 C CA . THR B 1 39 ? -3.258 -13.602 0.671 1 98.81 39 THR B CA 1
ATOM 2224 C C . THR B 1 39 ? -2.029 -13.188 -0.134 1 98.81 39 THR B C 1
ATOM 2226 O O . THR B 1 39 ? -0.896 -13.43 0.287 1 98.81 39 THR B O 1
ATOM 2229 N N . ASP B 1 40 ? -2.242 -12.508 -1.203 1 98.81 40 ASP B N 1
ATOM 2230 C CA . ASP B 1 40 ? -1.146 -12.102 -2.078 1 98.81 40 ASP B CA 1
ATOM 2231 C C . ASP B 1 40 ? -0.212 -11.125 -1.374 1 98.81 40 ASP B C 1
ATOM 2233 O O . ASP B 1 40 ? 1.002 -11.148 -1.587 1 98.81 40 ASP B O 1
ATOM 2237 N N . ASN B 1 41 ? -0.777 -10.195 -0.577 1 98.88 41 ASN B N 1
ATOM 2238 C CA . ASN B 1 41 ? 0.015 -9.227 0.171 1 98.88 41 ASN B CA 1
ATOM 2239 C C . ASN B 1 41 ? 0.895 -9.906 1.216 1 98.88 41 ASN B C 1
ATOM 2241 O O . ASN B 1 41 ? 2.062 -9.555 1.377 1 98.88 41 ASN B O 1
ATOM 2245 N N . ILE B 1 42 ? 0.297 -10.875 1.913 1 98.81 42 ILE B N 1
ATOM 2246 C CA . ILE B 1 42 ? 1.023 -11.633 2.924 1 98.81 42 ILE B CA 1
ATOM 2247 C C . ILE B 1 42 ? 2.184 -12.383 2.271 1 98.81 42 ILE B C 1
ATOM 2249 O O . ILE B 1 42 ? 3.324 -12.289 2.729 1 98.81 42 ILE B O 1
ATOM 2253 N N . LEU B 1 43 ? 1.88 -13.055 1.179 1 98.81 43 LEU B N 1
ATOM 2254 C CA . LEU B 1 43 ? 2.887 -13.859 0.498 1 98.81 43 LEU B CA 1
ATOM 2255 C C . LEU B 1 43 ? 4.012 -12.984 -0.043 1 98.81 43 LEU B C 1
ATOM 2257 O O . LEU B 1 43 ? 5.191 -13.297 0.14 1 98.81 43 LEU B O 1
ATOM 2261 N N . ALA B 1 44 ? 3.654 -11.891 -0.676 1 98.81 44 ALA B N 1
ATOM 2262 C CA . ALA B 1 44 ? 4.66 -10.977 -1.223 1 98.81 44 ALA B CA 1
ATOM 2263 C C . ALA B 1 44 ? 5.566 -10.438 -0.121 1 98.81 44 ALA B C 1
ATOM 2265 O O . ALA B 1 44 ? 6.789 -10.383 -0.287 1 98.81 44 ALA B O 1
ATOM 2266 N N . SER B 1 45 ? 4.996 -10.062 0.999 1 98.75 45 SER B N 1
ATOM 2267 C CA . SER B 1 45 ? 5.742 -9.469 2.105 1 98.75 45 SER B CA 1
ATOM 2268 C C . SER B 1 45 ? 6.688 -10.492 2.736 1 98.75 45 SER B C 1
ATOM 2270 O O . SER B 1 45 ? 7.879 -10.219 2.906 1 98.75 45 SER B O 1
ATOM 2272 N N . GLU B 1 46 ? 6.152 -11.656 3.051 1 98.75 46 GLU B N 1
ATOM 2273 C CA . GLU B 1 46 ? 6.953 -12.688 3.715 1 98.75 46 GLU B CA 1
ATOM 2274 C C . GLU B 1 46 ? 8.07 -13.188 2.809 1 98.75 46 GLU B C 1
ATOM 2276 O O . GLU B 1 46 ? 9.195 -13.398 3.264 1 98.75 46 GLU B O 1
ATOM 2281 N N . TYR B 1 47 ? 7.73 -13.422 1.554 1 98.75 47 TYR B N 1
ATOM 2282 C CA . TYR B 1 47 ? 8.727 -13.867 0.588 1 98.75 47 TYR B CA 1
ATOM 2283 C C . TYR B 1 47 ? 9.828 -12.828 0.42 1 98.75 47 TYR B C 1
ATOM 2285 O O . TYR B 1 47 ? 11.016 -13.172 0.399 1 98.75 47 TYR B O 1
ATOM 2293 N N . SER B 1 48 ? 9.477 -11.547 0.364 1 98.81 48 SER B N 1
ATOM 2294 C CA . SER B 1 48 ? 10.43 -10.453 0.227 1 98.81 48 SER B CA 1
ATOM 2295 C C . SER B 1 48 ? 11.344 -10.359 1.444 1 98.81 48 SER B C 1
ATOM 2297 O O . SER B 1 48 ? 12.539 -10.07 1.312 1 98.81 48 SER B O 1
ATOM 2299 N N . ALA B 1 49 ? 10.758 -10.555 2.598 1 98.62 49 ALA B N 1
ATOM 2300 C CA . ALA B 1 49 ? 11.555 -10.547 3.82 1 98.62 49 ALA B CA 1
ATOM 2301 C C . ALA B 1 49 ? 12.625 -11.633 3.783 1 98.62 49 ALA B C 1
ATOM 2303 O O . ALA B 1 49 ? 13.758 -11.414 4.215 1 98.62 49 ALA B O 1
ATOM 2304 N N . LYS B 1 50 ? 12.297 -12.812 3.291 1 98.56 50 LYS B N 1
ATOM 2305 C CA . LYS B 1 50 ? 13.258 -13.906 3.184 1 98.56 50 LYS B CA 1
ATOM 2306 C C . LYS B 1 50 ? 14.359 -13.578 2.184 1 98.56 50 LYS B C 1
ATOM 2308 O O . LYS B 1 50 ? 15.523 -13.914 2.406 1 98.56 50 LYS B O 1
ATOM 2313 N N . ILE B 1 51 ? 13.961 -12.961 1.074 1 98.5 51 ILE B N 1
ATOM 2314 C CA . ILE B 1 51 ? 14.953 -12.547 0.093 1 98.5 51 ILE B CA 1
ATOM 2315 C C . ILE B 1 51 ? 15.922 -11.547 0.73 1 98.5 51 ILE B C 1
ATOM 2317 O O . ILE B 1 51 ? 17.141 -11.688 0.601 1 98.5 51 ILE B O 1
ATOM 2321 N N . ALA B 1 52 ? 15.367 -10.578 1.405 1 98.44 52 ALA B N 1
ATOM 2322 C CA . ALA B 1 52 ? 16.172 -9.516 2.008 1 98.44 52 ALA B CA 1
ATOM 2323 C C . ALA B 1 52 ? 17.156 -10.086 3.027 1 98.44 52 ALA B C 1
ATOM 2325 O O . ALA B 1 52 ? 18.297 -9.625 3.121 1 98.44 52 ALA B O 1
ATOM 2326 N N . ALA B 1 53 ? 16.703 -11.047 3.779 1 97.88 53 ALA B N 1
ATOM 2327 C CA . ALA B 1 53 ? 17.547 -11.656 4.809 1 97.88 53 ALA B CA 1
ATOM 2328 C C . ALA B 1 53 ? 18.766 -12.32 4.191 1 97.88 53 ALA B C 1
ATOM 2330 O O . ALA B 1 53 ? 19.844 -12.352 4.801 1 97.88 53 ALA B O 1
ATOM 2331 N N . LYS B 1 54 ? 18.656 -12.789 2.977 1 97.56 54 LYS B N 1
ATOM 2332 C CA . LYS B 1 54 ? 19.734 -13.539 2.332 1 97.56 54 LYS B CA 1
ATOM 2333 C C . LYS B 1 54 ? 20.578 -12.625 1.453 1 97.56 54 LYS B C 1
ATOM 2335 O O . LYS B 1 54 ? 21.688 -13.008 1.041 1 97.56 54 LYS B O 1
ATOM 2340 N N . THR B 1 55 ? 20.094 -11.383 1.224 1 97.56 55 THR B N 1
ATOM 2341 C CA . THR B 1 55 ? 20.797 -10.539 0.257 1 97.56 55 THR B CA 1
ATOM 2342 C C . THR B 1 55 ? 21.172 -9.195 0.881 1 97.56 55 THR B C 1
ATOM 2344 O O . THR B 1 55 ? 21.703 -8.32 0.203 1 97.56 55 THR B O 1
ATOM 2347 N N . ASP B 1 56 ? 20.812 -8.945 2.156 1 95.81 56 ASP B N 1
ATOM 2348 C CA . ASP B 1 56 ? 21.031 -7.68 2.852 1 95.81 56 ASP B CA 1
ATOM 2349 C C . ASP B 1 56 ? 20.312 -6.535 2.133 1 95.81 56 ASP B C 1
ATOM 2351 O O . ASP B 1 56 ? 20.906 -5.48 1.899 1 95.81 56 ASP B O 1
ATOM 2355 N N . GLY B 1 57 ? 19.078 -6.852 1.718 1 97.94 57 GLY B N 1
ATOM 2356 C CA . GLY B 1 57 ? 18.312 -5.871 0.957 1 97.94 57 GLY B CA 1
ATOM 2357 C C . GLY B 1 57 ? 17.359 -5.062 1.812 1 97.94 57 GLY B C 1
ATOM 2358 O O . GLY B 1 57 ? 17.125 -5.391 2.98 1 97.94 57 GLY B O 1
ATOM 2359 N N . PHE B 1 58 ? 16.891 -3.898 1.283 1 98.5 58 PHE B N 1
ATOM 2360 C CA . PHE B 1 58 ? 15.773 -3.146 1.853 1 98.5 58 PHE B CA 1
ATOM 2361 C C . PHE B 1 58 ? 14.445 -3.684 1.346 1 98.5 58 PHE B C 1
ATOM 2363 O O . PHE B 1 58 ? 14.312 -4.031 0.169 1 98.5 58 PHE B O 1
ATOM 2370 N N . VAL B 1 59 ? 13.531 -3.805 2.219 1 98.88 59 VAL B N 1
ATOM 2371 C CA . VAL B 1 59 ? 12.164 -4.125 1.814 1 98.88 59 VAL B CA 1
ATOM 2372 C C . VAL B 1 59 ? 11.281 -2.883 1.948 1 98.88 59 VAL B C 1
ATOM 2374 O O . VAL B 1 59 ? 11.195 -2.291 3.025 1 98.88 59 VAL B O 1
ATOM 2377 N N . LEU B 1 60 ? 10.711 -2.498 0.842 1 98.94 60 LEU B N 1
ATOM 2378 C CA . LEU B 1 60 ? 9.75 -1.398 0.837 1 98.94 60 LEU B CA 1
ATOM 2379 C C . LEU B 1 60 ? 8.414 -1.836 1.428 1 98.94 60 LEU B C 1
ATOM 2381 O O . LEU B 1 60 ? 8.141 -3.033 1.527 1 98.94 60 LEU B O 1
ATOM 2385 N N . PRO B 1 61 ? 7.586 -0.809 1.854 1 98.81 61 PRO B N 1
ATOM 2386 C CA . PRO B 1 61 ? 6.215 -1.174 2.219 1 98.81 61 PRO B CA 1
ATOM 2387 C C . PRO B 1 61 ? 5.473 -1.882 1.089 1 98.81 61 PRO B C 1
ATOM 2389 O O . PRO B 1 61 ? 5.617 -1.51 -0.078 1 98.81 61 PRO B O 1
ATOM 2392 N N . VAL B 1 62 ? 4.699 -2.908 1.447 1 98.81 62 VAL B N 1
ATOM 2393 C CA . VAL B 1 62 ? 3.959 -3.682 0.454 1 98.81 62 VAL B CA 1
ATOM 2394 C C . VAL B 1 62 ? 2.979 -2.773 -0.283 1 98.81 62 VAL B C 1
ATOM 2396 O O . VAL B 1 62 ? 2.32 -1.931 0.332 1 98.81 62 VAL B O 1
ATOM 2399 N N . LEU B 1 63 ? 2.996 -2.805 -1.625 1 98.88 63 LEU B N 1
ATOM 2400 C CA . LEU B 1 63 ? 1.907 -2.256 -2.426 1 98.88 63 LEU B CA 1
ATOM 2401 C C . LEU B 1 63 ? 0.721 -3.213 -2.457 1 98.88 63 LEU B C 1
ATOM 2403 O O . LEU B 1 63 ? 0.747 -4.215 -3.176 1 98.88 63 LEU B O 1
ATOM 2407 N N . PRO B 1 64 ? -0.314 -2.938 -1.746 1 98.75 64 PRO B N 1
ATOM 2408 C CA . PRO B 1 64 ? -1.298 -3.984 -1.46 1 98.75 64 PRO B CA 1
ATOM 2409 C C . PRO B 1 64 ? -2.365 -4.102 -2.545 1 98.75 64 PRO B C 1
ATOM 2411 O O . PRO B 1 64 ? -3.277 -4.926 -2.432 1 98.75 64 PRO B O 1
ATOM 2414 N N . TYR B 1 65 ? -2.279 -3.275 -3.562 1 98.81 65 TYR B N 1
ATOM 2415 C CA . TYR B 1 65 ? -3.273 -3.285 -4.629 1 98.81 65 TYR B CA 1
ATOM 2416 C C . TYR B 1 65 ? -2.635 -3.631 -5.969 1 98.81 65 TYR B C 1
ATOM 2418 O O . TYR B 1 65 ? -1.598 -3.07 -6.332 1 98.81 65 TYR B O 1
ATOM 2426 N N . GLY B 1 66 ? -3.195 -4.555 -6.648 1 98.62 66 GLY B N 1
ATOM 2427 C CA . GLY B 1 66 ? -2.654 -5.016 -7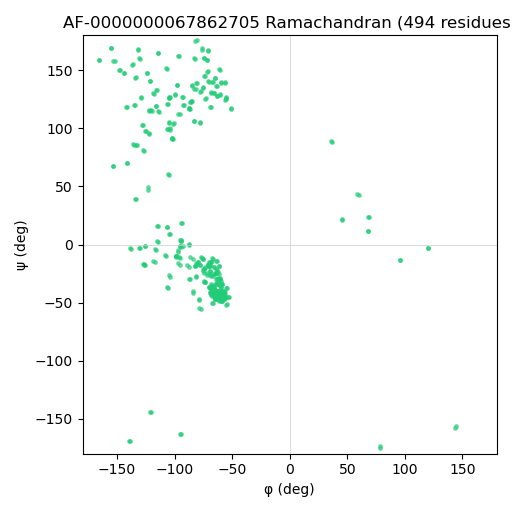.914 1 98.62 66 GLY B CA 1
ATOM 2428 C C . GLY B 1 66 ? -3.723 -5.266 -8.961 1 98.62 66 GLY B C 1
ATOM 2429 O O . GLY B 1 66 ? -4.852 -4.789 -8.836 1 98.62 66 GLY B O 1
ATOM 2430 N N . GLN B 1 67 ? -3.338 -5.891 -10.039 1 98.38 67 GLN B N 1
ATOM 2431 C CA . GLN B 1 67 ? -4.211 -6.145 -11.18 1 98.38 67 GLN B CA 1
ATOM 2432 C C . GLN B 1 67 ? -5.051 -7.398 -10.961 1 98.38 67 GLN B C 1
ATOM 2434 O O . GLN B 1 67 ? -4.531 -8.516 -11.008 1 98.38 67 GLN B O 1
ATOM 2439 N N . VAL B 1 68 ? -6.316 -7.215 -10.695 1 98.06 68 VAL B N 1
ATOM 2440 C CA . VAL B 1 68 ? -7.234 -8.297 -10.344 1 98.06 68 VAL B CA 1
ATOM 2441 C C . VAL B 1 68 ? -8.406 -8.312 -11.32 1 98.06 68 VAL B C 1
ATOM 2443 O O . VAL B 1 68 ? -9.562 -8.43 -10.898 1 98.06 68 VAL B O 1
ATOM 2446 N N . TRP B 1 69 ? -8.188 -8.227 -12.562 1 96.06 69 TRP B N 1
ATOM 2447 C CA . TRP B 1 69 ? -9.266 -8.109 -13.547 1 96.06 69 TRP B CA 1
ATOM 2448 C C . TRP B 1 69 ? -10.094 -9.391 -13.586 1 96.06 69 TRP B C 1
ATOM 2450 O O . TRP B 1 69 ? -11.328 -9.336 -13.539 1 96.06 69 TRP B O 1
ATOM 2460 N N . SER B 1 70 ? -9.492 -10.578 -13.555 1 94.94 70 SER B N 1
ATOM 2461 C CA . SER B 1 70 ? -10.188 -11.844 -13.742 1 94.94 70 SER B CA 1
ATOM 2462 C C . SER B 1 70 ? -11.125 -12.148 -12.578 1 94.94 70 SER B C 1
ATOM 2464 O O . SER B 1 70 ? -12.148 -12.812 -12.758 1 94.94 70 SER B O 1
ATOM 2466 N N . LEU B 1 71 ? -10.773 -11.586 -11.391 1 96.69 71 LEU B N 1
ATOM 2467 C CA . LEU B 1 71 ? -11.539 -11.898 -10.195 1 96.69 71 LEU B CA 1
ATOM 2468 C C . LEU B 1 71 ? -12.242 -10.656 -9.656 1 96.69 71 LEU B C 1
ATOM 2470 O O . LEU B 1 71 ? -12.688 -10.633 -8.516 1 96.69 71 LEU B O 1
ATOM 2474 N N . GLN B 1 72 ? -12.336 -9.656 -10.438 1 96.5 72 GLN B N 1
ATOM 2475 C CA . GLN B 1 72 ? -12.758 -8.344 -9.953 1 96.5 72 GLN B CA 1
ATOM 2476 C C . GLN B 1 72 ? -14.203 -8.375 -9.477 1 96.5 72 GLN B C 1
ATOM 2478 O O . GLN B 1 72 ? -14.609 -7.547 -8.656 1 96.5 72 GLN B O 1
ATOM 2483 N N . ASP B 1 73 ? -15 -9.391 -9.898 1 95.38 73 ASP B N 1
ATOM 2484 C CA . ASP B 1 73 ? -16.422 -9.406 -9.57 1 95.38 73 ASP B CA 1
ATOM 2485 C C . ASP B 1 73 ? -16.688 -10.273 -8.344 1 95.38 73 ASP B C 1
ATOM 2487 O O . ASP B 1 73 ? -17.828 -10.367 -7.871 1 95.38 73 ASP B O 1
ATOM 2491 N N . PHE B 1 74 ? -15.664 -10.953 -7.859 1 97.56 74 PHE B N 1
ATOM 2492 C CA . PHE B 1 74 ? -15.82 -11.719 -6.629 1 97.56 74 PHE B CA 1
ATOM 2493 C C . PHE B 1 74 ? -15.891 -10.789 -5.422 1 97.56 74 PHE B C 1
ATOM 2495 O O . PHE B 1 74 ? -15.195 -9.773 -5.367 1 97.56 74 PHE B O 1
ATOM 2502 N N . PRO B 1 75 ? -16.688 -11.164 -4.441 1 97.62 75 PRO B N 1
ATOM 2503 C CA . PRO B 1 75 ? -16.844 -10.297 -3.271 1 97.62 75 PRO B CA 1
ATOM 2504 C C . PRO B 1 75 ? -15.5 -9.969 -2.609 1 97.62 75 PRO B C 1
ATOM 2506 O O . PRO B 1 75 ? -14.711 -10.875 -2.334 1 97.62 75 PRO B O 1
ATOM 2509 N N . GLY B 1 76 ? -15.258 -8.656 -2.447 1 98.06 76 GLY B N 1
ATOM 2510 C CA . GLY B 1 76 ? -14.078 -8.203 -1.72 1 98.06 76 GLY B CA 1
ATOM 2511 C C . GLY B 1 76 ? -12.906 -7.871 -2.625 1 98.06 76 GLY B C 1
ATOM 2512 O O . GLY B 1 76 ? -11.945 -7.234 -2.195 1 98.06 76 GLY B O 1
ATOM 2513 N N . SER B 1 77 ? -12.961 -8.258 -3.859 1 98.56 77 SER B N 1
ATOM 2514 C CA . SER B 1 77 ? -11.836 -8.039 -4.766 1 98.56 77 SER B CA 1
ATOM 2515 C C . SER B 1 77 ? -11.75 -6.582 -5.199 1 98.56 77 SER B C 1
ATOM 2517 O O . SER B 1 77 ? -12.773 -5.949 -5.473 1 98.56 77 SER B O 1
ATOM 2519 N N . LEU B 1 78 ? -10.578 -6.055 -5.172 1 98.75 78 LEU B N 1
ATOM 2520 C CA . LEU B 1 78 ? -10.25 -4.719 -5.652 1 98.75 78 LEU B CA 1
ATOM 2521 C C . LEU B 1 78 ? -9.188 -4.785 -6.746 1 98.75 78 LEU B C 1
ATOM 2523 O O . LEU B 1 78 ? -8.242 -5.578 -6.656 1 98.75 78 LEU B O 1
ATOM 2527 N N . THR B 1 79 ? -9.344 -3.93 -7.797 1 98.62 79 THR B N 1
ATOM 2528 C CA . THR B 1 79 ? -8.414 -4.086 -8.914 1 98.62 79 THR B CA 1
ATOM 2529 C C . THR B 1 79 ? -7.871 -2.732 -9.352 1 98.62 79 THR B C 1
ATOM 2531 O O . THR B 1 79 ? -8.555 -1.714 -9.234 1 98.62 79 THR B O 1
ATOM 2534 N N . LEU B 1 80 ? -6.648 -2.705 -9.734 1 98.81 80 LEU B N 1
ATOM 2535 C CA . LEU B 1 80 ? -6.016 -1.645 -10.508 1 98.81 80 LEU B CA 1
ATOM 2536 C C . LEU B 1 80 ? -5.766 -2.096 -11.938 1 98.81 80 LEU B C 1
ATOM 2538 O O . LEU B 1 80 ? -5.574 -3.285 -12.195 1 98.81 80 LEU B O 1
ATOM 2542 N N . SER B 1 81 ? -5.75 -1.182 -12.852 1 98.62 81 SER B N 1
ATOM 2543 C CA . SER B 1 81 ? -5.367 -1.492 -14.219 1 98.62 81 SER B CA 1
ATOM 2544 C C . SER B 1 81 ? -3.867 -1.756 -14.328 1 98.62 81 SER B C 1
ATOM 2546 O O . SER B 1 81 ? -3.092 -1.315 -13.477 1 98.62 81 SER B O 1
ATOM 2548 N N . ASN B 1 82 ? -3.492 -2.461 -15.406 1 98.5 82 ASN B N 1
ATOM 2549 C CA . ASN B 1 82 ? -2.074 -2.645 -15.688 1 98.5 82 ASN B CA 1
ATOM 2550 C C . ASN B 1 82 ? -1.348 -1.307 -15.812 1 98.5 82 ASN B C 1
ATOM 2552 O O . ASN B 1 82 ? -0.222 -1.162 -15.328 1 98.5 82 ASN B O 1
ATOM 2556 N N . GLU B 1 83 ? -1.993 -0.404 -16.438 1 98.56 83 GLU B N 1
ATOM 2557 C CA . GLU B 1 83 ? -1.401 0.917 -16.625 1 98.56 83 GLU B CA 1
ATOM 2558 C C . GLU B 1 83 ? -1.108 1.591 -15.289 1 98.56 83 GLU B C 1
ATOM 2560 O O . GLU B 1 83 ? -0.027 2.15 -15.094 1 98.56 83 GLU B O 1
ATOM 2565 N N . THR B 1 84 ? -2.08 1.54 -14.406 1 98.81 84 THR B N 1
ATOM 2566 C CA . THR B 1 84 ? -1.925 2.168 -13.102 1 98.81 84 THR B CA 1
ATOM 2567 C C . THR B 1 84 ? -0.819 1.487 -12.305 1 98.81 84 THR B C 1
ATOM 2569 O O . THR B 1 84 ? 0.042 2.156 -11.727 1 98.81 84 THR B O 1
ATOM 2572 N N . VAL B 1 85 ? -0.82 0.153 -12.273 1 98.88 85 VAL B N 1
ATOM 2573 C CA . VAL B 1 85 ? 0.221 -0.584 -11.562 1 98.88 85 VAL B CA 1
ATOM 2574 C C . VAL B 1 85 ? 1.588 -0.241 -12.156 1 98.88 85 VAL B C 1
ATOM 2576 O O . VAL B 1 85 ? 2.539 0.027 -11.414 1 98.88 85 VAL B O 1
ATOM 2579 N N . THR B 1 86 ? 1.667 -0.228 -13.469 1 98.88 86 THR B N 1
ATOM 2580 C CA . THR B 1 86 ? 2.914 0.099 -14.148 1 98.88 86 THR B CA 1
ATOM 2581 C C . THR B 1 86 ? 3.422 1.474 -13.727 1 98.88 86 THR B C 1
ATOM 2583 O O . THR B 1 86 ? 4.586 1.623 -13.352 1 98.88 86 THR B O 1
ATOM 2586 N N . LYS B 1 87 ? 2.535 2.42 -13.711 1 98.88 87 LYS B N 1
ATOM 2587 C CA . LYS B 1 87 ? 2.922 3.791 -13.383 1 98.88 87 LYS B CA 1
ATOM 2588 C C . LYS B 1 87 ? 3.422 3.896 -11.945 1 98.88 87 LYS B C 1
ATOM 2590 O O . LYS B 1 87 ? 4.41 4.582 -11.68 1 98.88 87 LYS B O 1
ATOM 2595 N N . VAL B 1 88 ? 2.74 3.256 -11.055 1 98.94 88 VAL B N 1
ATOM 2596 C CA . VAL B 1 88 ? 3.15 3.271 -9.648 1 98.94 88 VAL B CA 1
ATOM 2597 C C . VAL B 1 88 ? 4.562 2.707 -9.523 1 98.94 88 VAL B C 1
ATOM 2599 O O . VAL B 1 88 ? 5.43 3.322 -8.898 1 98.94 88 VAL B O 1
ATOM 2602 N N . VAL B 1 89 ? 4.805 1.578 -10.141 1 98.94 89 VAL B N 1
ATOM 2603 C CA . VAL B 1 89 ? 6.09 0.898 -10.023 1 98.94 89 VAL B CA 1
ATOM 2604 C C . VAL B 1 89 ? 7.18 1.737 -10.68 1 98.94 89 VAL B C 1
ATOM 2606 O O . VAL B 1 89 ? 8.289 1.858 -10.148 1 98.94 89 VAL B O 1
ATOM 2609 N N . VAL B 1 90 ? 6.859 2.342 -11.812 1 98.94 90 VAL B N 1
ATOM 2610 C CA . VAL B 1 90 ? 7.828 3.164 -12.523 1 98.94 90 VAL B CA 1
ATOM 2611 C C . VAL B 1 90 ? 8.219 4.367 -11.664 1 98.94 90 VAL B C 1
ATOM 2613 O O . VAL B 1 90 ? 9.398 4.676 -11.516 1 98.94 90 VAL B O 1
ATOM 2616 N N . GLU B 1 91 ? 7.262 5.027 -11.07 1 98.94 91 GLU B N 1
ATOM 2617 C CA . GLU B 1 91 ? 7.551 6.234 -10.305 1 98.94 91 GLU B CA 1
ATOM 2618 C C . GLU B 1 91 ? 8.32 5.906 -9.031 1 98.94 91 GLU B C 1
ATOM 2620 O O . GLU B 1 91 ? 9.203 6.66 -8.617 1 98.94 91 GLU B O 1
ATOM 2625 N N . ILE B 1 92 ? 7.992 4.773 -8.406 1 98.88 92 ILE B N 1
ATOM 2626 C CA . ILE B 1 92 ? 8.789 4.312 -7.277 1 98.88 92 ILE B CA 1
ATOM 2627 C C . ILE B 1 92 ? 10.219 4.043 -7.727 1 98.88 92 ILE B C 1
ATOM 2629 O O . ILE B 1 92 ? 11.172 4.477 -7.078 1 98.88 92 ILE B O 1
ATOM 2633 N N . GLY B 1 93 ? 10.352 3.369 -8.875 1 98.88 93 GLY B N 1
ATOM 2634 C CA . GLY B 1 93 ? 11.664 3.082 -9.414 1 98.88 93 GLY B CA 1
ATOM 2635 C C . GLY B 1 93 ? 12.477 4.328 -9.719 1 98.88 93 GLY B C 1
ATOM 2636 O O . GLY B 1 93 ? 13.68 4.379 -9.453 1 98.88 93 GLY B O 1
ATOM 2637 N N . GLU B 1 94 ? 11.82 5.32 -10.273 1 98.88 94 GLU B N 1
ATOM 2638 C CA . GLU B 1 94 ? 12.484 6.59 -10.555 1 98.88 94 GLU B CA 1
ATOM 2639 C C . GLU B 1 94 ? 13.008 7.23 -9.273 1 98.88 94 GLU B C 1
ATOM 2641 O O . GLU B 1 94 ? 14.133 7.746 -9.242 1 98.88 94 GLU B O 1
ATOM 2646 N N . SER B 1 95 ? 12.188 7.203 -8.242 1 98.75 95 SER B N 1
ATOM 2647 C CA . SER B 1 95 ? 12.609 7.73 -6.949 1 98.75 95 SER B CA 1
ATOM 2648 C C . SER B 1 95 ? 13.828 6.98 -6.41 1 98.75 95 SER B C 1
ATOM 2650 O O . SER B 1 95 ? 14.766 7.59 -5.902 1 98.75 95 SER B O 1
ATOM 2652 N N . LEU B 1 96 ? 13.766 5.664 -6.531 1 98.81 96 LEU B N 1
ATOM 2653 C CA . LEU B 1 96 ? 14.852 4.832 -6.031 1 98.81 96 LEU B CA 1
ATOM 2654 C C . LEU B 1 96 ? 16.141 5.105 -6.797 1 98.81 96 LEU B C 1
ATOM 2656 O O . LEU B 1 96 ? 17.219 5.18 -6.199 1 98.81 96 LEU B O 1
ATOM 2660 N N . TYR B 1 97 ? 16 5.273 -8.078 1 98.69 97 TYR B N 1
ATOM 2661 C CA . TYR B 1 97 ? 17.172 5.594 -8.891 1 98.69 97 TYR B CA 1
ATOM 2662 C C . TYR B 1 97 ? 17.797 6.902 -8.438 1 98.69 97 TYR B C 1
ATOM 2664 O O . TYR B 1 97 ? 19.031 6.98 -8.281 1 98.69 97 TYR B O 1
ATOM 2672 N N . LYS B 1 98 ? 16.984 7.883 -8.203 1 97.88 98 LYS B N 1
ATOM 2673 C CA . LYS B 1 98 ? 17.453 9.195 -7.77 1 97.88 98 LYS B CA 1
ATOM 2674 C C . LYS B 1 98 ? 18.141 9.109 -6.41 1 97.88 98 LYS B C 1
ATOM 2676 O O . LYS B 1 98 ? 19.078 9.867 -6.133 1 97.88 98 LYS B O 1
ATOM 2681 N N . GLN B 1 99 ? 17.703 8.156 -5.594 1 97.31 99 GLN B N 1
ATOM 2682 C CA . GLN B 1 99 ? 18.281 7.965 -4.266 1 97.31 99 GLN B CA 1
ATOM 2683 C C . GLN B 1 99 ? 19.656 7.305 -4.344 1 97.31 99 GLN B C 1
ATOM 2685 O O . GLN B 1 99 ? 20.438 7.352 -3.389 1 97.31 99 GLN B O 1
ATOM 2690 N N . GLY B 1 100 ? 19.938 6.598 -5.516 1 97.62 100 GLY B N 1
ATOM 2691 C CA . GLY B 1 100 ? 21.25 5.988 -5.699 1 97.62 100 GLY B CA 1
ATOM 2692 C C . GLY B 1 100 ? 21.172 4.484 -5.887 1 97.62 100 GLY B C 1
ATOM 2693 O O . GLY B 1 100 ? 22.203 3.84 -6.148 1 97.62 100 GLY B O 1
ATOM 2694 N N . PHE B 1 101 ? 20 3.945 -5.797 1 98.25 101 PHE B N 1
ATOM 2695 C CA . PHE B 1 101 ? 19.859 2.512 -6.012 1 98.25 101 PHE B CA 1
ATOM 2696 C C . PHE B 1 101 ? 20.047 2.158 -7.48 1 98.25 101 PHE B C 1
ATOM 2698 O O . PHE B 1 101 ? 19.703 2.941 -8.367 1 98.25 101 PHE B O 1
ATOM 2705 N N . ARG B 1 102 ? 20.578 0.958 -7.715 1 98.5 102 ARG B N 1
ATOM 2706 C CA . ARG B 1 102 ? 20.703 0.478 -9.086 1 98.5 102 ARG B CA 1
ATOM 2707 C C . ARG B 1 102 ? 20.141 -0.932 -9.227 1 98.5 102 ARG B C 1
ATOM 2709 O O . ARG B 1 102 ? 20.141 -1.494 -10.328 1 98.5 102 ARG B O 1
ATOM 2716 N N . LEU B 1 103 ? 19.688 -1.572 -8.164 1 98.69 103 LEU B N 1
ATOM 2717 C CA . LEU B 1 103 ? 19.078 -2.902 -8.172 1 98.69 103 LEU B CA 1
ATOM 2718 C C . LEU B 1 103 ? 17.703 -2.883 -7.523 1 98.69 103 LEU B C 1
ATOM 2720 O O . LEU B 1 103 ? 17.594 -2.938 -6.297 1 98.69 103 LEU B O 1
ATOM 2724 N N . PHE B 1 104 ? 16.688 -2.803 -8.391 1 98.88 104 PHE B N 1
ATOM 2725 C CA . PHE B 1 104 ? 15.297 -2.748 -7.98 1 98.88 104 PHE B CA 1
ATOM 2726 C C . PHE B 1 104 ? 14.602 -4.082 -8.234 1 98.88 104 PHE B C 1
ATOM 2728 O O . PHE B 1 104 ? 14.625 -4.594 -9.359 1 98.88 104 PHE B O 1
ATOM 2735 N N . VAL B 1 105 ? 13.961 -4.656 -7.152 1 98.88 105 VAL B N 1
ATOM 2736 C CA . VAL B 1 105 ? 13.453 -6.023 -7.23 1 98.88 105 VAL B CA 1
ATOM 2737 C C . VAL B 1 105 ? 11.977 -6.051 -6.836 1 98.88 105 VAL B C 1
ATOM 2739 O O . VAL B 1 105 ? 11.633 -6.449 -5.719 1 98.88 105 VAL B O 1
ATOM 2742 N N . PRO B 1 106 ? 11.078 -5.695 -7.777 1 98.88 106 PRO B N 1
ATOM 2743 C CA . PRO B 1 106 ? 9.664 -5.973 -7.512 1 98.88 106 PRO B CA 1
ATOM 2744 C C . PRO B 1 106 ? 9.375 -7.469 -7.391 1 98.88 106 PRO B C 1
ATOM 2746 O O . PRO B 1 106 ? 9.773 -8.25 -8.258 1 98.88 106 PRO B O 1
ATOM 2749 N N . VAL B 1 107 ? 8.711 -7.836 -6.27 1 98.81 107 VAL B N 1
ATOM 2750 C CA . VAL B 1 107 ? 8.344 -9.219 -5.973 1 98.81 107 VAL B CA 1
ATOM 2751 C C . VAL B 1 107 ? 6.824 -9.336 -5.848 1 98.81 107 VAL B C 1
ATOM 2753 O O . VAL B 1 107 ? 6.238 -8.844 -4.879 1 98.81 107 VAL B O 1
ATOM 2756 N N . SER B 1 108 ? 6.25 -10.07 -6.754 1 98.69 108 SER B N 1
ATOM 2757 C CA . SER B 1 108 ? 4.793 -10.156 -6.777 1 98.69 108 SER B CA 1
ATOM 2758 C C . SER B 1 108 ? 4.305 -11.422 -6.082 1 98.69 108 SER B C 1
ATOM 2760 O O . SER B 1 108 ? 4.883 -12.5 -6.258 1 98.69 108 SER B O 1
ATOM 2762 N N . GLY B 1 109 ? 3.273 -11.273 -5.293 1 98.06 109 GLY B N 1
ATOM 2763 C CA . GLY B 1 109 ? 2.541 -12.406 -4.758 1 98.06 109 GLY B CA 1
ATOM 2764 C C . GLY B 1 109 ? 1.328 -12.781 -5.59 1 98.06 109 GLY B C 1
ATOM 2765 O O . GLY B 1 109 ? 0.593 -13.711 -5.242 1 98.06 109 GLY B O 1
ATOM 2766 N N . HIS B 1 110 ? 1.149 -12.086 -6.672 1 97.44 110 HIS B N 1
ATOM 2767 C CA . HIS B 1 110 ? -0.012 -12.203 -7.543 1 97.44 110 HIS B CA 1
ATOM 2768 C C . HIS B 1 110 ? 0.404 -12.258 -9.008 1 97.44 110 HIS B C 1
ATOM 2770 O O . HIS B 1 110 ? 1.028 -11.32 -9.516 1 97.44 110 HIS B O 1
ATOM 2776 N N . LEU B 1 111 ? 0.073 -13.32 -9.664 1 95.56 111 LEU B N 1
ATOM 2777 C CA . LEU B 1 111 ? 0.49 -13.531 -11.047 1 95.56 111 LEU B CA 1
ATOM 2778 C C . LEU B 1 111 ? -0.012 -12.406 -11.945 1 95.56 111 LEU B C 1
ATOM 2780 O O . LEU B 1 111 ? 0.667 -12.016 -12.898 1 95.56 111 LEU B O 1
ATOM 2784 N N . GLY B 1 112 ? -1.146 -11.867 -11.672 1 96.12 112 GLY B N 1
ATOM 2785 C CA . GLY B 1 112 ? -1.772 -10.852 -12.492 1 96.12 112 GLY B CA 1
ATOM 2786 C C . GLY B 1 112 ? -0.948 -9.586 -12.609 1 96.12 112 GLY B C 1
ATOM 2787 O O . GLY B 1 112 ? -1.145 -8.789 -13.531 1 96.12 112 GLY B O 1
ATOM 2788 N N . ASN B 1 113 ? -0.011 -9.383 -11.719 1 98.44 113 ASN B N 1
ATOM 2789 C CA . ASN B 1 113 ? 0.803 -8.172 -11.703 1 98.44 113 ASN B CA 1
ATOM 2790 C C . ASN B 1 113 ? 1.924 -8.242 -12.742 1 98.44 113 ASN B C 1
ATOM 2792 O O . ASN B 1 113 ? 2.551 -7.227 -13.055 1 98.44 113 ASN B O 1
ATOM 2796 N N . MET B 1 114 ? 2.234 -9.398 -13.281 1 97.56 114 MET B N 1
ATOM 2797 C CA . MET B 1 114 ? 3.5 -9.633 -13.969 1 97.56 114 MET B CA 1
ATOM 2798 C C . MET B 1 114 ? 3.549 -8.859 -15.289 1 97.56 114 MET B C 1
ATOM 2800 O O . MET B 1 114 ? 4.613 -8.391 -15.695 1 97.56 114 MET B O 1
ATOM 2804 N N . ALA B 1 115 ? 2.381 -8.781 -15.984 1 97.75 115 ALA B N 1
ATOM 2805 C CA . ALA B 1 115 ? 2.383 -7.973 -17.203 1 97.75 115 ALA B CA 1
ATOM 2806 C C . ALA B 1 115 ? 2.771 -6.527 -16.906 1 97.75 115 ALA B C 1
ATOM 2808 O O . ALA B 1 115 ? 3.598 -5.941 -17.609 1 97.75 115 ALA B O 1
ATOM 2809 N N . ALA B 1 116 ? 2.207 -5.953 -15.891 1 98.69 116 ALA B N 1
ATOM 2810 C CA . ALA B 1 116 ? 2.496 -4.578 -15.5 1 98.69 116 ALA B CA 1
ATOM 2811 C C . ALA B 1 116 ? 3.947 -4.426 -15.055 1 98.69 116 ALA B C 1
ATOM 2813 O O . ALA B 1 116 ? 4.598 -3.426 -15.359 1 98.69 116 ALA B O 1
ATOM 2814 N N . LEU B 1 117 ? 4.449 -5.391 -14.312 1 98.75 117 LEU B N 1
ATOM 2815 C CA . LEU B 1 117 ? 5.82 -5.324 -13.805 1 98.75 117 LEU B CA 1
ATOM 2816 C C . LEU B 1 117 ? 6.824 -5.406 -14.953 1 98.75 117 LEU B C 1
ATOM 2818 O O . LEU B 1 117 ? 7.859 -4.738 -14.93 1 98.75 117 LEU B O 1
ATOM 2822 N N . LYS B 1 118 ? 6.5 -6.246 -15.914 1 98.56 118 LYS B N 1
ATOM 2823 C CA . LYS B 1 118 ? 7.352 -6.332 -17.094 1 98.56 118 LYS B CA 1
ATOM 2824 C C . LYS B 1 118 ? 7.395 -5.004 -17.844 1 98.56 118 LYS B C 1
ATOM 2826 O O . LYS B 1 118 ? 8.469 -4.547 -18.25 1 98.56 118 LYS B O 1
ATOM 2831 N N . ASP B 1 119 ? 6.246 -4.41 -18.031 1 98.75 119 ASP B N 1
ATOM 2832 C CA . ASP B 1 119 ? 6.176 -3.104 -18.672 1 98.75 119 ASP B CA 1
ATOM 2833 C C . ASP B 1 119 ? 6.938 -2.051 -17.875 1 98.75 119 ASP B C 1
ATOM 2835 O O . ASP B 1 119 ? 7.645 -1.22 -18.453 1 98.75 119 ASP B O 1
ATOM 2839 N N . ALA B 1 120 ? 6.789 -2.072 -16.562 1 98.88 120 ALA B N 1
ATOM 2840 C CA . ALA B 1 120 ? 7.5 -1.127 -15.711 1 98.88 120 ALA B CA 1
ATOM 2841 C C . ALA B 1 120 ? 9.016 -1.284 -15.859 1 98.88 120 ALA B C 1
ATOM 2843 O O . ALA B 1 120 ? 9.742 -0.292 -15.945 1 98.88 120 ALA B O 1
ATOM 2844 N N . ALA B 1 121 ? 9.438 -2.537 -15.922 1 98.62 121 ALA B N 1
ATOM 2845 C CA . ALA B 1 121 ? 10.859 -2.818 -16.062 1 98.62 121 ALA B CA 1
ATOM 2846 C C . ALA B 1 121 ? 11.391 -2.252 -17.375 1 98.62 121 ALA B C 1
ATOM 2848 O O . ALA B 1 121 ? 12.477 -1.665 -17.422 1 98.62 121 ALA B O 1
ATOM 2849 N N . ARG B 1 122 ? 10.641 -2.398 -18.406 1 98.69 122 ARG B N 1
ATOM 2850 C CA . ARG B 1 122 ? 11.039 -1.899 -19.719 1 98.69 122 ARG B CA 1
ATOM 2851 C C . ARG B 1 122 ? 11.117 -0.376 -19.719 1 98.69 122 ARG B C 1
ATOM 2853 O O . ARG B 1 122 ? 12.055 0.202 -20.281 1 98.69 122 ARG B O 1
ATOM 2860 N N . GLU B 1 123 ? 10.133 0.213 -19.125 1 98.69 123 GLU B N 1
ATOM 2861 C CA . GLU B 1 123 ? 10.109 1.672 -19.062 1 98.69 123 GLU B CA 1
ATOM 2862 C C . GLU B 1 123 ? 11.289 2.205 -18.25 1 98.69 123 GLU B C 1
ATOM 2864 O O . GLU B 1 123 ? 11.945 3.166 -18.672 1 98.69 123 GLU B O 1
ATOM 2869 N N . LEU B 1 124 ? 11.555 1.604 -17.141 1 98.75 124 LEU B N 1
ATOM 2870 C CA . LEU B 1 124 ? 12.664 2.031 -16.297 1 98.75 124 LEU B CA 1
ATOM 2871 C C . LEU B 1 124 ? 14 1.795 -17 1 98.75 124 LEU B C 1
ATOM 2873 O O . LEU B 1 124 ? 14.898 2.629 -16.906 1 98.75 124 LEU B O 1
ATOM 2877 N N . TYR B 1 125 ? 14.086 0.699 -17.688 1 98.25 125 TYR B N 1
ATOM 2878 C CA . TYR B 1 125 ? 15.297 0.419 -18.453 1 98.25 125 TYR B CA 1
ATOM 2879 C C . TYR B 1 125 ? 15.523 1.468 -19.531 1 98.25 125 TYR B C 1
ATOM 2881 O O . TYR B 1 125 ? 16.656 1.889 -19.766 1 98.25 125 TYR B O 1
ATOM 2889 N N . ALA B 1 126 ? 14.469 1.824 -20.203 1 98.5 126 ALA B N 1
ATOM 2890 C CA . ALA B 1 126 ? 14.57 2.838 -21.25 1 98.5 126 ALA B CA 1
ATOM 2891 C C . ALA B 1 126 ? 15.07 4.164 -20.688 1 98.5 126 ALA B C 1
ATOM 2893 O O . ALA B 1 126 ? 15.836 4.879 -21.344 1 98.5 126 ALA B O 1
ATOM 2894 N N . LYS B 1 127 ? 14.711 4.5 -19.469 1 98.06 127 LYS B N 1
ATOM 2895 C CA . LYS B 1 127 ? 15.094 5.75 -18.812 1 98.06 127 LYS B CA 1
ATOM 2896 C C . LYS B 1 127 ? 16.469 5.641 -18.172 1 98.06 127 LYS B C 1
ATOM 2898 O O . LYS B 1 127 ? 17.266 6.59 -18.219 1 98.06 127 LYS B O 1
ATOM 2903 N N . PHE B 1 128 ? 16.656 4.477 -17.562 1 98.31 128 PHE B N 1
ATOM 2904 C CA . PHE B 1 128 ? 17.859 4.25 -16.766 1 98.31 128 PHE B CA 1
ATOM 2905 C C . PHE B 1 128 ? 18.5 2.908 -17.109 1 98.31 128 PHE B C 1
ATOM 2907 O O . PHE B 1 128 ? 18.391 1.95 -16.328 1 98.31 128 PHE B O 1
ATOM 2914 N N . PRO B 1 129 ? 19.328 2.85 -18.109 1 96.94 129 PRO B N 1
ATOM 2915 C CA . PRO B 1 129 ? 19.875 1.574 -18.578 1 96.94 129 PRO B CA 1
ATOM 2916 C C . PRO B 1 129 ? 20.859 0.952 -17.594 1 96.94 129 PRO B C 1
ATOM 2918 O O . PRO B 1 129 ? 21.156 -0.24 -17.688 1 96.94 129 PRO B O 1
ATOM 2921 N N . ASP B 1 130 ? 21.328 1.771 -16.625 1 96.94 130 ASP B N 1
ATOM 2922 C CA . ASP B 1 130 ? 22.281 1.23 -15.664 1 96.94 130 ASP B CA 1
ATOM 2923 C C . ASP B 1 130 ? 21.578 0.727 -14.406 1 96.94 130 ASP B C 1
ATOM 2925 O O . ASP B 1 130 ? 22.234 0.35 -13.43 1 96.94 130 ASP B O 1
ATOM 2929 N N . MET B 1 131 ? 20.281 0.773 -14.406 1 98 131 MET B N 1
ATOM 2930 C CA . MET B 1 131 ? 19.5 0.199 -13.32 1 98 131 MET B CA 1
ATOM 2931 C C . MET B 1 131 ? 18.969 -1.178 -13.703 1 98 131 MET B C 1
ATOM 2933 O O . MET B 1 131 ? 18.391 -1.348 -14.781 1 98 131 MET B O 1
ATOM 2937 N N . VAL B 1 132 ? 19.172 -2.145 -12.859 1 98.5 132 VAL B N 1
ATOM 2938 C CA . VAL B 1 132 ? 18.656 -3.496 -13.07 1 98.5 132 VAL B CA 1
ATOM 2939 C C . VAL B 1 132 ? 17.312 -3.648 -12.375 1 98.5 132 VAL B C 1
ATOM 2941 O O . VAL B 1 132 ? 17.172 -3.32 -11.195 1 98.5 132 VAL B O 1
ATOM 2944 N N . ILE B 1 133 ? 16.359 -4.078 -13.125 1 98.62 133 ILE B N 1
ATOM 2945 C CA . ILE B 1 133 ? 15.047 -4.383 -12.578 1 98.62 133 ILE B CA 1
ATOM 2946 C C . ILE B 1 133 ? 14.773 -5.883 -12.68 1 98.62 133 ILE B C 1
ATOM 2948 O O . ILE B 1 133 ? 14.695 -6.434 -13.781 1 98.62 133 ILE B O 1
ATOM 2952 N N . LEU B 1 134 ? 14.664 -6.57 -11.562 1 98.38 134 LEU B N 1
ATOM 2953 C CA . LEU B 1 134 ? 14.297 -7.98 -11.5 1 98.38 134 LEU B CA 1
ATOM 2954 C C . LEU B 1 134 ? 12.852 -8.141 -11.047 1 98.38 134 LEU B C 1
ATOM 2956 O O . LEU B 1 134 ? 12.555 -8.055 -9.852 1 98.38 134 LEU B O 1
ATOM 2960 N N . HIS B 1 135 ? 11.953 -8.336 -11.953 1 97.94 135 HIS B N 1
ATOM 2961 C CA . HIS B 1 135 ? 10.57 -8.586 -11.57 1 97.94 135 HIS B CA 1
ATOM 2962 C C . HIS B 1 135 ? 10.328 -10.07 -11.305 1 97.94 135 HIS B C 1
ATOM 2964 O O . HIS B 1 135 ? 10.391 -10.891 -12.227 1 97.94 135 HIS B O 1
ATOM 2970 N N . ILE B 1 136 ? 9.992 -10.375 -10.07 1 97.5 136 ILE B N 1
ATOM 2971 C CA . ILE B 1 136 ? 10.023 -11.75 -9.57 1 97.5 136 ILE B CA 1
ATOM 2972 C C . ILE B 1 136 ? 8.609 -12.195 -9.219 1 97.5 136 ILE B C 1
ATOM 2974 O O . ILE B 1 136 ? 7.848 -11.453 -8.594 1 97.5 136 ILE B O 1
ATOM 2978 N N . PHE B 1 137 ? 8.227 -13.391 -9.672 1 97.38 137 PHE B N 1
ATOM 2979 C CA . PHE B 1 137 ? 7.07 -14.164 -9.234 1 97.38 137 PHE B CA 1
ATOM 2980 C C . PHE B 1 137 ? 7.438 -15.625 -9.031 1 97.38 137 PHE B C 1
ATOM 2982 O O . PHE B 1 137 ? 7.234 -16.453 -9.922 1 97.38 137 PHE B O 1
ATOM 2989 N N . TYR B 1 138 ? 7.934 -16.078 -7.934 1 96.62 138 TYR B N 1
ATOM 2990 C CA . TYR B 1 138 ? 8.359 -17.422 -7.566 1 96.62 138 TYR B CA 1
ATOM 2991 C C . TYR B 1 138 ? 9 -18.141 -8.75 1 96.62 138 TYR B C 1
ATOM 2993 O O . TYR B 1 138 ? 8.359 -18.953 -9.414 1 96.62 138 TYR B O 1
ATOM 3001 N N . PRO B 1 139 ? 10.242 -17.984 -8.922 1 96.5 139 PRO B N 1
ATOM 3002 C CA . PRO B 1 139 ? 10.898 -18.578 -10.086 1 96.5 139 PRO B CA 1
ATOM 3003 C C . PRO B 1 139 ? 10.68 -20.078 -10.188 1 96.5 139 PRO B C 1
ATOM 3005 O O . PRO B 1 139 ? 10.922 -20.812 -9.227 1 96.5 139 PRO B O 1
ATOM 3008 N N . ASN B 1 140 ? 10.148 -20.562 -11.352 1 94 140 ASN B N 1
ATOM 3009 C CA . ASN B 1 140 ? 10 -21.969 -11.719 1 94 140 ASN B CA 1
ATOM 3010 C C . ASN B 1 140 ? 8.969 -22.672 -10.844 1 94 140 ASN B C 1
ATOM 3012 O O . ASN B 1 140 ? 9.023 -23.891 -10.664 1 94 140 ASN B O 1
ATOM 3016 N N . ILE B 1 141 ? 8.078 -21.953 -10.281 1 95.19 141 ILE B N 1
ATOM 3017 C CA . ILE B 1 141 ? 7.176 -22.516 -9.289 1 95.19 141 ILE B CA 1
ATOM 3018 C C . ILE B 1 141 ? 6.297 -23.578 -9.945 1 95.19 141 ILE B C 1
ATOM 3020 O O . ILE B 1 141 ? 5.949 -24.578 -9.312 1 95.19 141 ILE B O 1
ATOM 3024 N N . GLN B 1 142 ? 5.938 -23.438 -11.172 1 92.56 142 GLN B N 1
ATOM 3025 C CA . GLN B 1 142 ? 5.078 -24.406 -11.836 1 92.56 142 GLN B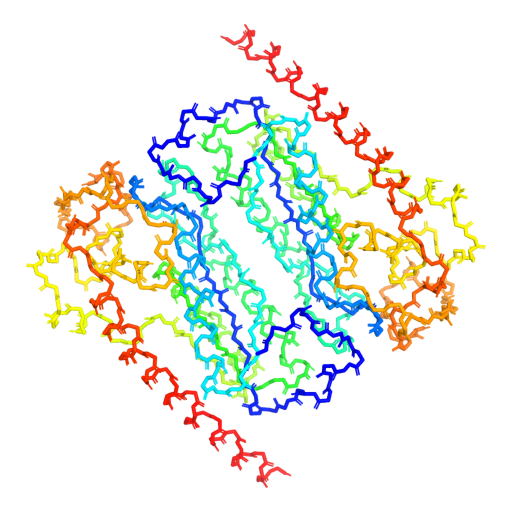 CA 1
ATOM 3026 C C . GLN B 1 142 ? 5.77 -25.766 -11.953 1 92.56 142 GLN B C 1
ATOM 3028 O O . GLN B 1 142 ? 5.16 -26.797 -11.688 1 92.56 142 GLN B O 1
ATOM 3033 N N . LYS B 1 143 ? 6.977 -25.703 -12.352 1 93.88 143 LYS B N 1
ATOM 3034 C CA . LYS B 1 143 ? 7.758 -26.938 -12.453 1 93.88 143 LYS B CA 1
ATOM 3035 C C . LYS B 1 143 ? 7.973 -27.562 -11.078 1 93.88 143 LYS B C 1
ATOM 3037 O O . LYS B 1 143 ? 7.82 -28.766 -10.914 1 93.88 143 LYS B O 1
ATOM 3042 N N . LEU B 1 144 ? 8.289 -26.781 -10.125 1 96.12 144 LEU B N 1
ATOM 3043 C CA . LEU B 1 144 ? 8.539 -27.266 -8.766 1 96.12 144 LEU B CA 1
ATOM 3044 C C . LEU B 1 144 ? 7.273 -27.828 -8.141 1 96.12 144 LEU B C 1
ATOM 3046 O O . LEU B 1 144 ? 7.332 -28.781 -7.359 1 96.12 144 LEU B O 1
ATOM 3050 N N . ALA B 1 145 ? 6.172 -27.203 -8.461 1 95.12 145 ALA B N 1
ATOM 3051 C CA . ALA B 1 145 ? 4.879 -27.656 -7.938 1 95.12 145 ALA B CA 1
ATOM 3052 C C . ALA B 1 145 ? 4.578 -29.078 -8.367 1 95.12 145 ALA B C 1
ATOM 3054 O O . ALA B 1 145 ? 3.934 -29.828 -7.629 1 95.12 145 ALA B O 1
ATOM 3055 N N . MET B 1 146 ? 5.07 -29.484 -9.516 1 93.75 146 MET B N 1
ATOM 3056 C CA . MET B 1 146 ? 4.848 -30.844 -10.023 1 93.75 146 MET B CA 1
ATOM 3057 C C . MET B 1 146 ? 5.504 -31.875 -9.117 1 93.75 146 MET B C 1
ATOM 3059 O O . MET B 1 146 ? 5.035 -33 -9.023 1 93.75 146 MET B O 1
ATOM 3063 N N . ASP B 1 147 ? 6.465 -31.484 -8.422 1 94.69 147 ASP B N 1
ATOM 3064 C CA . ASP B 1 147 ? 7.215 -32.375 -7.551 1 94.69 147 ASP B CA 1
ATOM 3065 C C . ASP B 1 147 ? 6.414 -32.719 -6.293 1 94.69 147 ASP B C 1
ATOM 3067 O O . ASP B 1 147 ? 6.637 -33.75 -5.668 1 94.69 147 ASP B O 1
ATOM 3071 N N . VAL B 1 148 ? 5.508 -31.844 -5.953 1 95.12 148 VAL B N 1
ATOM 3072 C CA . VAL B 1 148 ? 4.93 -32.031 -4.625 1 95.12 148 VAL B CA 1
ATOM 3073 C C . VAL B 1 148 ? 3.408 -32.094 -4.727 1 95.12 148 VAL B C 1
ATOM 3075 O O . VAL B 1 148 ? 2.742 -32.562 -3.799 1 95.12 148 VAL B O 1
ATOM 3078 N N . ARG B 1 149 ? 2.889 -31.672 -5.797 1 94.06 149 ARG B N 1
ATOM 3079 C CA . ARG B 1 149 ? 1.439 -31.656 -5.969 1 94.06 149 ARG B CA 1
ATOM 3080 C C . ARG B 1 149 ? 0.874 -33.062 -5.953 1 94.06 149 ARG B C 1
ATOM 3082 O O . ARG B 1 149 ? 1.442 -33.969 -6.562 1 94.06 149 ARG B O 1
ATOM 3089 N N . GLU B 1 150 ? -0.185 -33.25 -5.285 1 94 150 GLU B N 1
ATOM 3090 C CA . GLU B 1 150 ? -0.895 -34.531 -5.258 1 94 150 GLU B CA 1
ATOM 3091 C C . GLU B 1 150 ? -2.17 -34.469 -6.094 1 94 150 GLU B C 1
ATOM 3093 O O . GLU B 1 150 ? -2.52 -35.438 -6.773 1 94 150 GLU B O 1
ATOM 3098 N N . GLY B 1 151 ? -2.783 -33.281 -5.996 1 88.94 151 GLY B N 1
ATOM 3099 C CA . GLY B 1 151 ? -4 -33.094 -6.77 1 88.94 151 GLY B CA 1
ATOM 3100 C C . GLY B 1 151 ? -3.736 -32.75 -8.227 1 88.94 151 GLY B C 1
ATOM 3101 O O . GLY B 1 151 ? -2.582 -32.656 -8.648 1 88.94 151 GLY B O 1
ATOM 3102 N N . LYS B 1 152 ? -4.781 -32.656 -9 1 85.06 152 LYS B N 1
ATOM 3103 C CA . LYS B 1 152 ? -4.656 -32.312 -10.406 1 85.06 152 LYS B CA 1
ATOM 3104 C C . LYS B 1 152 ? -4.512 -30.781 -10.594 1 85.06 152 LYS B C 1
ATOM 3106 O O . LYS B 1 152 ? -5.164 -30.016 -9.891 1 85.06 152 LYS B O 1
ATOM 3111 N N . ALA B 1 153 ? -3.615 -30.484 -11.516 1 82.69 153 ALA B N 1
ATOM 3112 C CA . ALA B 1 153 ? -3.529 -29.078 -11.891 1 82.69 153 ALA B CA 1
ATOM 3113 C C . ALA B 1 153 ? -4.68 -28.688 -12.812 1 82.69 153 ALA B C 1
ATOM 3115 O O . ALA B 1 153 ? -4.965 -29.391 -13.789 1 82.69 153 ALA B O 1
ATOM 3116 N N . ASN B 1 154 ? -5.312 -27.609 -12.516 1 79.44 154 ASN B N 1
ATOM 3117 C CA . ASN B 1 154 ? -6.449 -27.188 -13.32 1 79.44 154 ASN B CA 1
ATOM 3118 C C . ASN B 1 154 ? -6.016 -26.297 -14.484 1 79.44 154 ASN B C 1
ATOM 3120 O O . ASN B 1 154 ? -6.77 -26.094 -15.438 1 79.44 154 ASN B O 1
ATOM 3124 N N . HIS B 1 155 ? -4.887 -25.812 -14.359 1 80.44 155 HIS B N 1
ATOM 3125 C CA . HIS B 1 155 ? -4.316 -24.922 -15.375 1 80.44 155 HIS B CA 1
ATOM 3126 C C . HIS B 1 155 ? -2.795 -24.984 -15.367 1 80.44 155 HIS B C 1
ATOM 3128 O O . HIS B 1 155 ? -2.186 -25.297 -14.344 1 80.44 155 HIS B O 1
ATOM 3134 N N . HIS B 1 156 ? -2.256 -24.609 -16.469 1 77.38 156 HIS B N 1
ATOM 3135 C CA . HIS B 1 156 ? -0.807 -24.719 -16.594 1 77.38 156 HIS B CA 1
ATOM 3136 C C . HIS B 1 156 ? -0.109 -23.578 -15.859 1 77.38 156 HIS B C 1
ATOM 3138 O O . HIS B 1 156 ? 1.065 -23.688 -15.5 1 77.38 156 HIS B O 1
ATOM 3144 N N . THR B 1 157 ? -0.891 -22.5 -15.57 1 77.31 157 THR B N 1
ATOM 3145 C CA . THR B 1 157 ? -0.211 -21.359 -14.984 1 77.31 157 THR B CA 1
ATOM 3146 C C . THR B 1 157 ? -0.896 -20.922 -13.695 1 77.31 157 THR B C 1
ATOM 3148 O O . THR B 1 157 ? -0.29 -20.25 -12.859 1 77.31 157 THR B O 1
ATOM 3151 N N . TYR B 1 158 ? -1.992 -21.344 -13.547 1 83.5 158 TYR B N 1
ATOM 3152 C CA . TYR B 1 158 ? -2.738 -20.828 -12.406 1 83.5 158 TYR B CA 1
ATOM 3153 C C . TYR B 1 158 ? -2.418 -21.609 -11.141 1 83.5 158 TYR B C 1
ATOM 3155 O O . TYR B 1 158 ? -2.463 -22.828 -11.133 1 83.5 158 TYR B O 1
ATOM 3163 N N . ILE B 1 159 ? -1.996 -20.953 -10.188 1 89.44 159 ILE B N 1
ATOM 3164 C CA . ILE B 1 159 ? -1.902 -21.391 -8.805 1 89.44 159 ILE B CA 1
ATOM 3165 C C . ILE B 1 159 ? -2.701 -20.453 -7.902 1 89.44 159 ILE B C 1
ATOM 3167 O O . ILE B 1 159 ? -2.23 -19.375 -7.555 1 89.44 159 ILE B O 1
ATOM 3171 N N . HIS B 1 160 ? -3.904 -20.875 -7.664 1 94.94 160 HIS B N 1
ATOM 3172 C CA . HIS B 1 160 ? -4.781 -19.938 -6.973 1 94.94 160 HIS B CA 1
ATOM 3173 C C . HIS B 1 160 ? -5.664 -20.656 -5.957 1 94.94 160 HIS B C 1
ATOM 3175 O O . HIS B 1 160 ? -6.52 -21.469 -6.332 1 94.94 160 HIS B O 1
ATOM 3181 N N . ALA B 1 161 ? -5.523 -20.312 -4.75 1 96.88 161 ALA B N 1
ATOM 3182 C CA . ALA B 1 161 ? -6.285 -20.859 -3.629 1 96.88 161 ALA B CA 1
ATOM 3183 C C . ALA B 1 161 ? -6.363 -22.375 -3.713 1 96.88 161 ALA B C 1
ATOM 3185 O O . ALA B 1 161 ? -7.348 -22.984 -3.275 1 96.88 161 ALA B O 1
ATOM 3186 N N . CYS B 1 162 ? -5.488 -23 -4.402 1 96.12 162 CYS B N 1
ATOM 3187 C CA . CYS B 1 162 ? -5.41 -24.438 -4.598 1 96.12 162 CYS B CA 1
ATOM 3188 C C . CYS B 1 162 ? -4.449 -25.078 -3.598 1 96.12 162 CYS B C 1
ATOM 3190 O O . CYS B 1 162 ? -4.09 -24.453 -2.6 1 96.12 162 CYS B O 1
ATOM 3192 N N . GLU B 1 163 ? -4.07 -26.281 -3.93 1 97.12 163 GLU B N 1
ATOM 3193 C CA . GLU B 1 163 ? -3.141 -27.047 -3.098 1 97.12 163 GLU B CA 1
ATOM 3194 C C . GLU B 1 163 ? -1.82 -26.297 -2.924 1 97.12 163 GLU B C 1
ATOM 3196 O O . GLU B 1 163 ? -1.311 -26.172 -1.808 1 97.12 163 GLU B O 1
ATOM 3201 N N . ILE B 1 164 ? -1.354 -25.688 -3.975 1 97.06 164 ILE B N 1
ATOM 3202 C CA . ILE B 1 164 ? -0.02 -25.094 -4.012 1 97.06 164 ILE B CA 1
ATOM 3203 C C . ILE B 1 164 ? -0.022 -23.766 -3.264 1 97.06 164 ILE B C 1
ATOM 3205 O O . ILE B 1 164 ? 0.74 -23.578 -2.312 1 97.06 164 ILE B O 1
ATOM 3209 N N . GLU B 1 165 ? -0.878 -22.812 -3.605 1 98.19 165 GLU B N 1
ATOM 3210 C CA . GLU B 1 165 ? -0.88 -21.516 -2.941 1 98.19 165 GLU B CA 1
ATOM 3211 C C . GLU B 1 165 ? -1.229 -21.641 -1.461 1 98.19 165 GLU B C 1
ATOM 3213 O O . GLU B 1 165 ? -0.642 -20.969 -0.615 1 98.19 165 GLU B O 1
ATOM 3218 N N . THR B 1 166 ? -2.18 -22.5 -1.224 1 98.5 166 THR B N 1
ATOM 3219 C CA . THR B 1 166 ? -2.541 -22.75 0.168 1 98.5 166 THR B CA 1
ATOM 3220 C C . THR B 1 166 ? -1.343 -23.281 0.953 1 98.5 166 THR B C 1
ATOM 3222 O O . THR B 1 166 ? -1.154 -22.922 2.119 1 98.5 166 THR B O 1
ATOM 3225 N N . SER B 1 167 ? -0.543 -24.078 0.325 1 98.69 167 SER B N 1
ATOM 3226 C CA . SER B 1 167 ? 0.657 -24.594 0.972 1 98.69 167 SER B CA 1
ATOM 3227 C C . SER B 1 167 ? 1.657 -23.484 1.262 1 98.69 167 SER B C 1
ATOM 3229 O O . SER B 1 167 ? 2.311 -23.484 2.307 1 98.69 167 SER B O 1
ATOM 3231 N N . LEU B 1 168 ? 1.785 -22.547 0.288 1 98.81 168 LEU B N 1
ATOM 3232 C CA . LEU B 1 168 ? 2.639 -21.391 0.539 1 98.81 168 LEU B CA 1
ATOM 3233 C C . LEU B 1 168 ? 2.18 -20.641 1.782 1 98.81 168 LEU B C 1
ATOM 3235 O O . LEU B 1 168 ? 2.998 -20.281 2.633 1 98.81 168 LEU B O 1
ATOM 3239 N N . MET B 1 169 ? 0.899 -20.484 1.95 1 98.81 169 MET B N 1
ATOM 3240 C CA . MET B 1 169 ? 0.323 -19.766 3.084 1 98.81 169 MET B CA 1
ATOM 3241 C C . MET B 1 169 ? 0.527 -20.547 4.379 1 98.81 169 MET B C 1
ATOM 3243 O O . MET B 1 169 ? 0.85 -19.953 5.414 1 98.81 169 MET B O 1
ATOM 3247 N N . LEU B 1 170 ? 0.347 -21.828 4.281 1 98.88 170 LEU B N 1
ATOM 3248 C CA . LEU B 1 170 ? 0.517 -22.656 5.469 1 98.88 170 LEU B CA 1
ATOM 3249 C C . LEU B 1 170 ? 1.943 -22.547 6 1 98.88 170 LEU B C 1
ATOM 3251 O O . LEU B 1 170 ? 2.166 -22.609 7.211 1 98.88 170 LEU B O 1
ATOM 3255 N N . TYR B 1 171 ? 2.861 -22.406 5.105 1 98.81 171 TYR B N 1
ATOM 3256 C CA . TYR B 1 171 ? 4.258 -22.312 5.508 1 98.81 171 TYR B CA 1
ATOM 3257 C C . TYR B 1 171 ? 4.578 -20.906 6.008 1 98.81 171 TYR B C 1
ATOM 3259 O O . TYR B 1 171 ? 5.168 -20.734 7.078 1 98.81 171 TYR B O 1
ATOM 3267 N N . LEU B 1 172 ? 4.18 -19.875 5.289 1 98.69 172 LEU B N 1
ATOM 3268 C CA . LEU B 1 172 ? 4.625 -18.5 5.539 1 98.69 172 LEU B CA 1
ATOM 3269 C C . LEU B 1 172 ? 3.734 -17.828 6.57 1 98.69 172 LEU B C 1
ATOM 3271 O O . LEU B 1 172 ? 4.184 -16.922 7.289 1 98.69 172 LEU B O 1
ATOM 3275 N N . SER B 1 173 ? 2.475 -18.234 6.617 1 98.56 173 SER B N 1
ATOM 3276 C CA . SER B 1 173 ? 1.513 -17.562 7.484 1 98.56 173 SER B CA 1
ATOM 3277 C C . SER B 1 173 ? 0.384 -18.5 7.891 1 98.56 173 SER B C 1
ATOM 3279 O O . SER B 1 173 ? -0.779 -18.266 7.559 1 98.56 173 SER B O 1
ATOM 3281 N N . PRO B 1 174 ? 0.713 -19.5 8.672 1 98.56 174 PRO B N 1
ATOM 3282 C CA . PRO B 1 174 ? -0.31 -20.484 9.062 1 98.56 174 PRO B CA 1
ATOM 3283 C C . PRO B 1 174 ? -1.457 -19.859 9.844 1 98.56 174 PRO B C 1
ATOM 3285 O O . PRO B 1 174 ? -2.598 -20.312 9.758 1 98.56 174 PRO B O 1
ATOM 3288 N N . GLU B 1 175 ? -1.224 -18.734 10.516 1 98.31 175 GLU B N 1
ATOM 3289 C CA . GLU B 1 175 ? -2.238 -18.078 11.336 1 98.31 175 GLU B CA 1
ATOM 3290 C C . GLU B 1 175 ? -3.324 -17.453 10.469 1 98.31 175 GLU B C 1
ATOM 3292 O O . GLU B 1 175 ? -4.43 -17.172 10.945 1 98.31 175 GLU B O 1
ATOM 3297 N N . ASN B 1 176 ? -3.045 -17.281 9.219 1 98.44 176 ASN B N 1
ATOM 3298 C CA . ASN B 1 176 ? -4.004 -16.656 8.305 1 98.44 176 ASN B CA 1
ATOM 3299 C C . ASN B 1 176 ? -4.621 -17.703 7.367 1 98.44 176 ASN B C 1
ATOM 3301 O O . ASN B 1 176 ? -5.172 -17.344 6.324 1 98.44 176 ASN B O 1
ATOM 3305 N N . THR B 1 177 ? -4.434 -18.984 7.738 1 98.62 177 THR B N 1
ATOM 3306 C CA . THR B 1 177 ? -4.961 -20.078 6.93 1 98.62 177 THR B CA 1
ATOM 3307 C C . THR B 1 177 ? -5.902 -20.953 7.754 1 98.62 177 THR B C 1
ATOM 3309 O O . THR B 1 177 ? -5.48 -21.578 8.734 1 98.62 177 THR B O 1
ATOM 3312 N N . ASP B 1 178 ? -7.164 -20.984 7.41 1 98.44 178 ASP B N 1
ATOM 3313 C CA . ASP B 1 178 ? -8.141 -21.812 8.117 1 98.44 178 ASP B CA 1
ATOM 3314 C C . ASP B 1 178 ? -8.453 -23.078 7.328 1 98.44 178 ASP B C 1
ATOM 3316 O O . ASP B 1 178 ? -9.445 -23.141 6.602 1 98.44 178 ASP B O 1
ATOM 3320 N N . MET B 1 179 ? -7.754 -24.141 7.57 1 98.25 179 MET B N 1
ATOM 3321 C CA . MET B 1 179 ? -7.859 -25.359 6.793 1 98.25 179 MET B CA 1
ATOM 3322 C C . MET B 1 179 ? -9.203 -26.047 7.016 1 98.25 179 MET B C 1
ATOM 3324 O O . MET B 1 179 ? -9.625 -26.875 6.219 1 98.25 179 MET B O 1
ATOM 3328 N N . SER B 1 180 ? -9.891 -25.703 8.086 1 98.38 180 SER B N 1
ATOM 3329 C CA . SER B 1 180 ? -11.219 -26.281 8.32 1 98.38 180 SER B CA 1
ATOM 3330 C C . SER B 1 180 ? -12.219 -25.797 7.27 1 98.38 180 SER B C 1
ATOM 3332 O O . SER B 1 180 ? -13.281 -26.391 7.098 1 98.38 180 SER B O 1
ATOM 3334 N N . ARG B 1 181 ? -11.859 -24.797 6.477 1 98.31 181 ARG B N 1
ATOM 3335 C CA . ARG B 1 181 ? -12.758 -24.25 5.461 1 98.31 181 ARG B CA 1
ATOM 3336 C C . ARG B 1 181 ? -12.211 -24.484 4.059 1 98.31 181 ARG B C 1
ATOM 3338 O O . ARG B 1 181 ? -12.773 -24.016 3.074 1 98.31 181 ARG B O 1
ATOM 3345 N N . ALA B 1 182 ? -11.062 -25.203 4.02 1 98 182 ALA B N 1
ATOM 3346 C CA . ALA B 1 182 ? -10.492 -25.516 2.713 1 98 182 ALA B CA 1
ATOM 3347 C C . ALA B 1 182 ? -11.422 -26.438 1.912 1 98 182 ALA B C 1
ATOM 3349 O O . ALA B 1 182 ? -12.039 -27.344 2.467 1 98 182 ALA B O 1
ATOM 3350 N N . ILE B 1 183 ? -11.484 -26.219 0.583 1 96.56 183 ILE B N 1
ATOM 3351 C CA . ILE B 1 183 ? -12.375 -27.031 -0.248 1 96.56 183 ILE B CA 1
ATOM 3352 C C . ILE B 1 183 ? -11.609 -27.547 -1.46 1 96.56 183 ILE B C 1
ATOM 3354 O O . ILE B 1 183 ? -10.492 -27.109 -1.735 1 96.56 183 ILE B O 1
ATOM 3358 N N . ASP B 1 184 ? -12.125 -28.578 -2.062 1 94.62 184 ASP B N 1
ATOM 3359 C CA . ASP B 1 184 ? -11.742 -29.094 -3.375 1 94.62 184 ASP B CA 1
ATOM 3360 C C . ASP B 1 184 ? -12.75 -28.672 -4.445 1 94.62 184 ASP B C 1
ATOM 3362 O O . ASP B 1 184 ? -13.859 -29.188 -4.5 1 94.62 184 ASP B O 1
ATOM 3366 N N . ASP B 1 185 ? -12.336 -27.672 -5.25 1 93.19 185 ASP B N 1
ATOM 3367 C CA . ASP B 1 185 ? -13.273 -27.156 -6.238 1 93.19 185 ASP B CA 1
ATOM 3368 C C . ASP B 1 185 ? -12.562 -26.828 -7.551 1 93.19 185 ASP B C 1
ATOM 3370 O O . ASP B 1 185 ? -12.484 -25.672 -7.949 1 93.19 185 ASP B O 1
ATOM 3374 N N . PRO B 1 186 ? -12.133 -27.812 -8.266 1 92 186 PRO B N 1
ATOM 3375 C CA . PRO B 1 186 ? -11.5 -27.578 -9.57 1 92 186 PRO B CA 1
ATOM 3376 C C . PRO B 1 186 ? -12.5 -27.156 -10.641 1 92 186 PRO B C 1
ATOM 3378 O O . PRO B 1 186 ? -13.484 -27.859 -10.883 1 92 186 PRO B O 1
ATOM 3381 N N . PRO B 1 187 ? -12.195 -26.078 -11.234 1 90.94 187 PRO B N 1
ATOM 3382 C CA . PRO B 1 187 ? -13.117 -25.672 -12.297 1 90.94 187 PRO B CA 1
ATOM 3383 C C . PRO B 1 187 ? -12.836 -26.359 -13.617 1 90.94 187 PRO B C 1
ATOM 3385 O O . PRO B 1 187 ? -11.781 -26.984 -13.789 1 90.94 187 PRO B O 1
ATOM 3388 N N . ILE B 1 188 ? -13.852 -26.344 -14.469 1 89.31 188 ILE B N 1
ATOM 3389 C CA . ILE B 1 188 ? -13.648 -26.688 -15.875 1 89.31 188 ILE B CA 1
ATOM 3390 C C . ILE B 1 188 ? -13.477 -25.406 -16.688 1 89.31 188 ILE B C 1
ATOM 3392 O O . ILE B 1 188 ? -14.43 -24.641 -16.875 1 89.31 188 ILE B O 1
ATOM 3396 N N . LEU B 1 189 ? -12.297 -25.234 -17.172 1 90.06 189 LEU B N 1
ATOM 3397 C CA . LEU B 1 189 ? -12.016 -24.031 -17.938 1 90.06 189 LEU B CA 1
ATOM 3398 C C . LEU B 1 189 ? -12.492 -24.172 -19.375 1 90.06 189 LEU B C 1
ATOM 3400 O O . LEU B 1 189 ? -12.242 -25.188 -20.016 1 90.06 189 LEU B O 1
ATOM 3404 N N . PRO B 1 190 ? -13.164 -23.156 -19.844 1 89.81 190 PRO B N 1
ATOM 3405 C CA . PRO B 1 190 ? -13.492 -23.172 -21.266 1 89.81 190 PRO B CA 1
ATOM 3406 C C . PRO B 1 190 ? -12.25 -23.203 -22.156 1 89.81 190 PRO B C 1
ATOM 3408 O O . PRO B 1 190 ? -11.219 -22.625 -21.797 1 89.81 190 PRO B O 1
ATOM 3411 N N . ILE B 1 191 ? -12.359 -23.781 -23.281 1 88.19 191 ILE B N 1
ATOM 3412 C CA . ILE B 1 191 ? -11.227 -23.984 -24.188 1 88.19 191 ILE B CA 1
ATOM 3413 C C . ILE B 1 191 ? -10.688 -22.641 -24.641 1 88.19 191 ILE B C 1
ATOM 3415 O O . ILE B 1 191 ? -9.5 -22.516 -24.953 1 88.19 191 ILE B O 1
ATOM 3419 N N . ASP B 1 192 ? -11.508 -21.641 -24.562 1 89.38 192 ASP B N 1
ATOM 3420 C CA . ASP B 1 192 ? -11.117 -20.328 -25.094 1 89.38 192 ASP B CA 1
ATOM 3421 C C . ASP B 1 192 ? -10.734 -19.375 -23.953 1 89.38 192 ASP B C 1
ATOM 3423 O O . ASP B 1 192 ? -10.516 -18.188 -24.188 1 89.38 192 ASP B O 1
ATOM 3427 N N . ALA B 1 193 ? -10.633 -19.922 -22.75 1 87.44 193 ALA B N 1
ATOM 3428 C CA . ALA B 1 193 ? -10.422 -19.078 -21.578 1 87.44 193 ALA B CA 1
ATOM 3429 C C . ALA B 1 193 ? -9.117 -18.297 -21.688 1 87.44 193 ALA B C 1
ATOM 3431 O O . ALA B 1 193 ? -9.031 -17.141 -21.25 1 87.44 193 ALA B O 1
ATOM 3432 N N . ASP B 1 194 ? -8.141 -18.812 -22.375 1 86.88 194 ASP B N 1
ATOM 3433 C CA . ASP B 1 194 ? -6.824 -18.188 -22.453 1 86.88 194 ASP B CA 1
ATOM 3434 C C . ASP B 1 194 ? -6.723 -17.297 -23.703 1 86.88 194 ASP B C 1
ATOM 3436 O O . ASP B 1 194 ? -5.715 -16.625 -23.906 1 86.88 194 ASP B O 1
ATOM 3440 N N . PHE B 1 195 ? -7.801 -17.281 -24.484 1 91.38 195 PHE B N 1
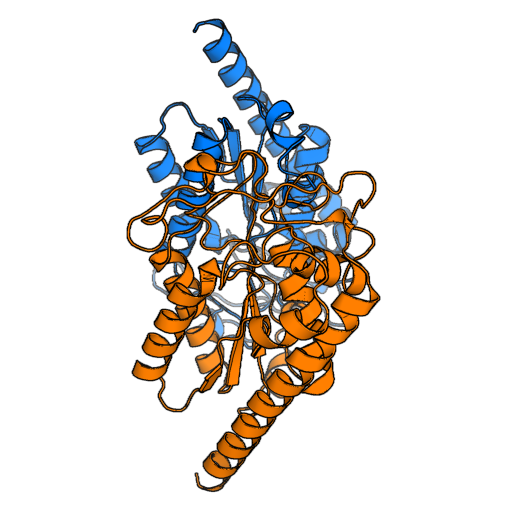ATOM 3441 C CA . PHE B 1 195 ? -7.691 -16.641 -25.781 1 91.38 195 PHE B CA 1
ATOM 3442 C C . PHE B 1 195 ? -8.617 -15.438 -25.875 1 91.38 195 PHE B C 1
ATOM 3444 O O . PHE B 1 195 ? -8.602 -14.703 -26.859 1 91.38 195 PHE B O 1
ATOM 3451 N N . THR B 1 196 ? -9.391 -15.219 -24.859 1 92.5 196 THR B N 1
ATOM 3452 C CA . THR B 1 196 ? -10.273 -14.07 -24.766 1 92.5 196 THR B CA 1
ATOM 3453 C C . THR B 1 196 ? -10.438 -13.641 -23.312 1 92.5 196 THR B C 1
ATOM 3455 O O . THR B 1 196 ? -10.133 -14.406 -22.391 1 92.5 196 THR B O 1
ATOM 3458 N N . PRO B 1 197 ? -10.664 -12.344 -23.094 1 92.81 197 PRO B N 1
ATOM 3459 C CA . PRO B 1 197 ? -10.953 -11.953 -21.703 1 92.81 197 PRO B CA 1
ATOM 3460 C C . PRO B 1 197 ? -12.055 -12.789 -21.062 1 92.81 197 PRO B C 1
ATOM 3462 O O . PRO B 1 197 ? -13.188 -12.797 -21.547 1 92.81 197 PRO B O 1
ATOM 3465 N N . THR B 1 198 ? -11.742 -13.523 -20.016 1 93.19 198 THR B N 1
ATOM 3466 C CA . THR B 1 198 ? -12.672 -14.438 -19.375 1 93.19 198 THR B CA 1
ATOM 3467 C C . THR B 1 198 ? -12.742 -14.172 -17.859 1 93.19 198 THR B C 1
ATOM 3469 O O . THR B 1 198 ? -11.844 -14.57 -17.125 1 93.19 198 THR B O 1
ATOM 3472 N N . PRO B 1 199 ? -13.797 -13.523 -17.469 1 94.69 199 PRO B N 1
ATOM 3473 C CA . PRO B 1 199 ? -14.008 -13.43 -16.031 1 94.69 199 PRO B CA 1
ATOM 3474 C C . PRO B 1 199 ? -14.156 -14.789 -15.359 1 94.69 199 PRO B C 1
ATOM 3476 O O . PRO B 1 199 ? -14.805 -15.688 -15.906 1 94.69 199 PRO B O 1
ATOM 3479 N N . TRP B 1 200 ? -13.562 -14.961 -14.203 1 94.06 200 TRP B N 1
ATOM 3480 C CA . TRP B 1 200 ? -13.484 -16.281 -13.594 1 94.06 200 TRP B CA 1
ATOM 3481 C C . TRP B 1 200 ? -14.852 -16.75 -13.102 1 94.06 200 TRP B C 1
ATOM 3483 O O . TRP B 1 200 ? -15.086 -17.938 -12.93 1 94.06 200 TRP B O 1
ATOM 3493 N N . GLN B 1 201 ? -15.75 -15.789 -12.945 1 93.19 201 GLN B N 1
ATOM 3494 C CA . GLN B 1 201 ? -17.094 -16.172 -12.523 1 93.19 201 GLN B CA 1
ATOM 3495 C C . GLN B 1 201 ? -17.766 -17.062 -13.562 1 93.19 201 GLN B C 1
ATOM 3497 O O . GLN B 1 201 ? -18.766 -17.719 -13.273 1 93.19 201 GLN B O 1
ATOM 3502 N N . THR B 1 202 ? -17.203 -17.109 -14.742 1 93.44 202 THR B N 1
ATOM 3503 C CA . THR B 1 202 ? -17.781 -17.906 -15.82 1 93.44 202 THR B CA 1
ATOM 3504 C C . THR B 1 202 ? -17.547 -19.391 -15.594 1 93.44 202 THR B C 1
ATOM 3506 O O . THR B 1 202 ? -18.234 -20.234 -16.156 1 93.44 202 THR B O 1
ATOM 3509 N N . PHE B 1 203 ? -16.5 -19.672 -14.68 1 92.94 203 PHE B N 1
ATOM 3510 C CA . PHE B 1 203 ? -16.203 -21.094 -14.594 1 92.94 203 PHE B CA 1
ATOM 3511 C C . PHE B 1 203 ? -15.969 -21.516 -13.148 1 92.94 203 PHE B C 1
ATOM 3513 O O . PHE B 1 203 ? -15.766 -22.703 -12.867 1 92.94 203 PHE B O 1
ATOM 3520 N N . THR B 1 204 ? -15.984 -20.609 -12.242 1 93.94 204 THR B N 1
ATOM 3521 C CA . THR B 1 204 ? -15.852 -20.938 -10.828 1 93.94 204 THR B CA 1
ATOM 3522 C C . THR B 1 204 ? -16.719 -20.016 -9.969 1 93.94 204 THR B C 1
ATOM 3524 O O . THR B 1 204 ? -16.891 -18.844 -10.289 1 93.94 204 THR B O 1
ATOM 3527 N N . LYS B 1 205 ? -17.219 -20.531 -8.867 1 94.06 205 LYS B N 1
ATOM 3528 C CA . LYS B 1 205 ? -18 -19.75 -7.918 1 94.06 205 LYS B CA 1
ATOM 3529 C C . LYS B 1 205 ? -17.203 -19.469 -6.648 1 94.06 205 LYS B C 1
ATOM 3531 O O . LYS B 1 205 ? -17.594 -18.609 -5.852 1 94.06 205 LYS B O 1
ATOM 3536 N N . THR B 1 206 ? -16.047 -20.156 -6.547 1 94.81 206 THR B N 1
ATOM 3537 C CA . THR B 1 206 ? -15.359 -20.094 -5.266 1 94.81 206 THR B CA 1
ATOM 3538 C C . THR B 1 206 ? -13.992 -19.422 -5.414 1 94.81 206 THR B C 1
ATOM 3540 O O . THR B 1 206 ? -13.359 -19.062 -4.422 1 94.81 206 THR B O 1
ATOM 3543 N N . ALA B 1 207 ? -13.508 -19.297 -6.656 1 94.94 207 ALA B N 1
ATOM 3544 C CA . ALA B 1 207 ? -12.188 -18.781 -6.973 1 94.94 207 ALA B CA 1
ATOM 3545 C C . ALA B 1 207 ? -11.094 -19.734 -6.496 1 94.94 207 ALA B C 1
ATOM 3547 O O . ALA B 1 207 ? -9.922 -19.359 -6.414 1 94.94 207 ALA B O 1
ATOM 3548 N N . VAL B 1 208 ? -11.5 -20.938 -6.105 1 94.88 208 VAL B N 1
ATOM 3549 C CA . VAL B 1 208 ? -10.547 -22 -5.805 1 94.88 208 VAL B CA 1
ATOM 3550 C C . VAL B 1 208 ? -10.289 -22.828 -7.062 1 94.88 208 VAL B C 1
ATOM 3552 O O . VAL B 1 208 ? -11.227 -23.391 -7.645 1 94.88 208 VAL B O 1
ATOM 3555 N N . LEU B 1 209 ? -9.039 -22.828 -7.441 1 93.62 209 LEU B N 1
ATOM 3556 C CA . LEU B 1 209 ? -8.695 -23.562 -8.656 1 93.62 209 LEU B CA 1
ATOM 3557 C C . LEU B 1 209 ? -7.98 -24.875 -8.328 1 93.62 209 LEU B C 1
ATOM 3559 O O . LEU B 1 209 ? -6.844 -25.094 -8.75 1 93.62 209 LEU B O 1
ATOM 3563 N N . GLY B 1 210 ? -8.633 -25.75 -7.594 1 92.75 210 GLY B N 1
ATOM 3564 C CA . GLY B 1 210 ? -8.023 -27.047 -7.285 1 92.75 210 GLY B CA 1
ATOM 3565 C C . GLY B 1 210 ? -8.367 -27.547 -5.895 1 92.75 210 GLY B C 1
ATOM 3566 O O . GLY B 1 210 ? -9.422 -27.219 -5.352 1 92.75 210 GLY B O 1
ATOM 3567 N N . GLU B 1 211 ? -7.488 -28.438 -5.355 1 94.31 211 GLU B N 1
ATOM 3568 C CA . GLU B 1 211 ? -7.758 -29.125 -4.102 1 94.31 211 GLU B CA 1
ATOM 3569 C C . GLU B 1 211 ? -6.973 -28.5 -2.947 1 94.31 211 GLU B C 1
ATOM 3571 O O . GLU B 1 211 ? -5.957 -29.062 -2.512 1 94.31 211 GLU B O 1
ATOM 3576 N N . ALA B 1 212 ? -7.562 -27.578 -2.328 1 96.62 212 ALA B N 1
ATOM 3577 C CA . ALA B 1 212 ? -6.906 -26.859 -1.237 1 96.62 212 ALA B CA 1
ATOM 3578 C C . ALA B 1 212 ? -6.723 -27.766 -0.019 1 96.62 212 ALA B C 1
ATOM 3580 O O . ALA B 1 212 ? -5.816 -27.547 0.788 1 96.62 212 ALA B O 1
ATOM 3581 N N . THR B 1 213 ? -7.496 -28.797 0.109 1 97.31 213 THR B N 1
ATOM 3582 C CA . THR B 1 213 ? -7.504 -29.672 1.283 1 97.31 213 THR B CA 1
ATOM 3583 C C . THR B 1 213 ? -6.207 -30.469 1.369 1 97.31 213 THR B C 1
ATOM 3585 O O . THR B 1 213 ? -5.867 -31 2.43 1 97.31 213 THR B O 1
ATOM 3588 N N . LEU B 1 214 ? -5.492 -30.5 0.327 1 97.44 214 LEU B N 1
ATOM 3589 C CA . LEU B 1 214 ? -4.281 -31.312 0.27 1 97.44 214 LEU B CA 1
ATOM 3590 C C . LEU B 1 214 ? -3.051 -30.469 0.607 1 97.44 214 LEU B C 1
ATOM 3592 O O . LEU B 1 214 ? -1.933 -30.984 0.632 1 97.44 214 LEU B O 1
ATOM 3596 N N . ALA B 1 215 ? -3.234 -29.234 0.855 1 98.19 215 ALA B N 1
ATOM 3597 C CA . ALA B 1 215 ? -2.125 -28.328 1.134 1 98.19 215 ALA B CA 1
ATOM 3598 C C . ALA B 1 215 ? -1.439 -28.688 2.447 1 98.19 215 ALA B C 1
ATOM 3600 O O . ALA B 1 215 ? -2.1 -29.078 3.416 1 98.19 215 ALA B O 1
ATOM 3601 N N . THR B 1 216 ? -0.128 -28.609 2.443 1 98.38 216 THR B N 1
ATOM 3602 C CA . THR B 1 216 ? 0.636 -28.812 3.67 1 98.38 216 THR B CA 1
ATOM 3603 C C . THR B 1 216 ? 1.751 -27.781 3.787 1 98.38 216 THR B C 1
ATOM 3605 O O . THR B 1 216 ? 2.244 -27.266 2.775 1 98.38 216 THR B O 1
ATOM 3608 N N . ALA B 1 217 ? 2.133 -27.531 5.031 1 98.75 217 ALA B N 1
ATOM 3609 C CA . ALA B 1 217 ? 3.24 -26.609 5.277 1 98.75 217 ALA B CA 1
ATOM 3610 C C . ALA B 1 217 ? 4.535 -27.141 4.66 1 98.75 217 ALA B C 1
ATOM 3612 O O . ALA B 1 217 ? 5.367 -26.359 4.191 1 98.75 217 ALA B O 1
ATOM 3613 N N . GLU B 1 218 ? 4.715 -28.438 4.652 1 98.62 218 GLU B N 1
ATOM 3614 C CA . GLU B 1 218 ? 5.914 -29.062 4.094 1 98.62 218 GLU B CA 1
ATOM 3615 C C . GLU B 1 218 ? 6.043 -28.766 2.602 1 98.62 218 GLU B C 1
ATOM 3617 O O . GLU B 1 218 ? 7.133 -28.469 2.115 1 98.62 218 GLU B O 1
ATOM 3622 N N . LYS B 1 219 ? 4.945 -28.891 1.835 1 98.38 219 LYS B N 1
ATOM 3623 C CA . LYS B 1 219 ? 4.949 -28.531 0.42 1 98.38 219 LYS B CA 1
ATOM 3624 C C . LYS B 1 219 ? 5.312 -27.062 0.228 1 98.38 219 LYS B C 1
ATOM 3626 O O . LYS B 1 219 ? 6.102 -26.719 -0.657 1 98.38 219 LYS B O 1
ATOM 3631 N N . GLY B 1 220 ? 4.742 -26.188 1.064 1 98.69 220 GLY B N 1
ATOM 3632 C CA . GLY B 1 220 ? 5.055 -24.766 1.013 1 98.69 220 GLY B CA 1
ATOM 3633 C C . GLY B 1 220 ? 6.52 -24.469 1.264 1 98.69 220 GLY B C 1
ATOM 3634 O O . GLY B 1 220 ? 7.117 -23.641 0.571 1 98.69 220 GLY B O 1
ATOM 3635 N N . GLU B 1 221 ? 7.055 -25.109 2.256 1 98.69 221 GLU B N 1
ATOM 3636 C CA . GLU B 1 221 ? 8.469 -24.938 2.574 1 98.69 221 GLU B CA 1
ATOM 3637 C C . GLU B 1 221 ? 9.352 -25.328 1.391 1 98.69 221 GLU B C 1
ATOM 3639 O O . GLU B 1 221 ? 10.281 -24.594 1.036 1 98.69 221 GLU B O 1
ATOM 3644 N N . TYR B 1 222 ? 9.062 -26.453 0.826 1 98.56 222 TYR B N 1
ATOM 3645 C CA . TYR B 1 222 ? 9.805 -26.922 -0.34 1 98.56 222 TYR B CA 1
ATOM 3646 C C . TYR B 1 222 ? 9.781 -25.875 -1.453 1 98.56 222 TYR B C 1
ATOM 3648 O O . TYR B 1 222 ? 10.82 -25.5 -1.987 1 98.56 222 TYR B O 1
ATOM 3656 N N . LEU B 1 223 ? 8.625 -25.438 -1.787 1 98.56 223 LEU B N 1
ATOM 3657 C CA . LEU B 1 223 ? 8.438 -24.516 -2.904 1 98.56 223 LEU B CA 1
ATOM 3658 C C . LEU B 1 223 ? 9.109 -23.188 -2.625 1 98.56 223 LEU B C 1
ATOM 3660 O O . LEU B 1 223 ? 9.836 -22.656 -3.473 1 98.56 223 LEU B O 1
ATOM 3664 N N . ILE B 1 224 ? 8.922 -22.625 -1.421 1 98.69 224 ILE B N 1
ATOM 3665 C CA . ILE B 1 224 ? 9.484 -21.328 -1.056 1 98.69 224 ILE B CA 1
ATOM 3666 C C . ILE B 1 224 ? 11.008 -21.406 -1.044 1 98.69 224 ILE B C 1
ATOM 3668 O O . ILE B 1 224 ? 11.68 -20.562 -1.638 1 98.69 224 ILE B O 1
ATOM 3672 N N . GLU B 1 225 ? 11.516 -22.406 -0.452 1 98.5 225 GLU B N 1
ATOM 3673 C CA . GLU B 1 225 ? 12.969 -22.5 -0.316 1 98.5 225 GLU B CA 1
ATOM 3674 C C . GLU B 1 225 ? 13.633 -22.703 -1.674 1 98.5 225 GLU B C 1
ATOM 3676 O O . GLU B 1 225 ? 14.695 -22.125 -1.935 1 98.5 225 GLU B O 1
ATOM 3681 N N . LYS B 1 226 ? 13.016 -23.516 -2.51 1 98.5 226 LYS B N 1
ATOM 3682 C CA . LYS B 1 226 ? 13.602 -23.75 -3.828 1 98.5 226 LYS B CA 1
ATOM 3683 C C . LYS B 1 226 ? 13.531 -22.5 -4.695 1 98.5 226 LYS B C 1
ATOM 3685 O O . LYS B 1 226 ? 14.492 -22.156 -5.395 1 98.5 226 LYS B O 1
ATOM 3690 N N . THR B 1 227 ? 12.445 -21.828 -4.699 1 98.44 227 THR B N 1
ATOM 3691 C CA . THR B 1 227 ? 12.312 -20.609 -5.492 1 98.44 227 THR B CA 1
ATOM 3692 C C . THR B 1 227 ? 13.203 -19.516 -4.93 1 98.44 227 THR B C 1
ATOM 3694 O O . THR B 1 227 ? 13.773 -18.719 -5.688 1 98.44 227 THR B O 1
ATOM 3697 N N . LEU B 1 228 ? 13.328 -19.453 -3.596 1 98.56 228 LEU B N 1
ATOM 3698 C CA . LEU B 1 228 ? 14.164 -18.469 -2.928 1 98.56 228 LEU B CA 1
ATOM 3699 C C . LEU B 1 228 ? 15.625 -18.625 -3.354 1 98.56 228 LEU B C 1
ATOM 3701 O O . LEU B 1 228 ? 16.328 -17.625 -3.547 1 98.56 228 LEU B O 1
ATOM 3705 N N . LYS B 1 229 ? 16.047 -19.875 -3.426 1 98.25 229 LYS B N 1
ATOM 3706 C CA . LYS B 1 229 ? 17.406 -20.125 -3.863 1 98.25 229 LYS B CA 1
ATOM 3707 C C . LYS B 1 229 ? 17.688 -19.5 -5.223 1 98.25 229 LYS B C 1
ATOM 3709 O O . LYS B 1 229 ? 18.703 -18.844 -5.418 1 98.25 229 LYS B O 1
ATOM 3714 N N . THR B 1 230 ? 16.766 -19.688 -6.133 1 98.19 230 THR B N 1
ATOM 3715 C CA . THR B 1 230 ? 16.891 -19.109 -7.469 1 98.19 230 THR B CA 1
ATOM 3716 C C . THR B 1 230 ? 16.875 -17.594 -7.406 1 98.19 230 THR B C 1
ATOM 3718 O O . THR B 1 230 ? 17.672 -16.922 -8.07 1 98.19 230 THR B O 1
ATOM 3721 N N . CYS B 1 231 ? 16 -17.031 -6.652 1 98 231 CYS B N 1
ATOM 3722 C CA . CYS B 1 231 ? 15.875 -15.578 -6.504 1 98 231 CYS B CA 1
ATOM 3723 C C . CYS B 1 231 ? 17.172 -14.969 -5.98 1 98 231 CYS B C 1
ATOM 3725 O O . CYS B 1 231 ? 17.656 -13.977 -6.52 1 98 231 CYS B O 1
ATOM 3727 N N . VAL B 1 232 ? 17.688 -15.578 -4.941 1 98.19 232 VAL B N 1
ATOM 3728 C CA . VAL B 1 232 ? 18.906 -15.086 -4.305 1 98.19 232 VAL B CA 1
ATOM 3729 C C . VAL B 1 232 ? 20.062 -15.172 -5.289 1 98.19 232 VAL B C 1
ATOM 3731 O O . VAL B 1 232 ? 20.891 -14.25 -5.367 1 98.19 232 VAL B O 1
ATOM 3734 N N . GLU B 1 233 ? 20.094 -16.234 -6.043 1 98.19 233 GLU B N 1
ATOM 3735 C CA . GLU B 1 233 ? 21.141 -16.391 -7.055 1 98.19 233 GLU B CA 1
ATOM 3736 C C . GLU B 1 233 ? 21.062 -15.289 -8.102 1 98.19 233 GLU B C 1
ATOM 3738 O O . GLU B 1 233 ? 22.078 -14.734 -8.508 1 98.19 233 GLU B O 1
ATOM 3743 N N . LEU B 1 234 ? 19.875 -15.008 -8.578 1 98.06 234 LEU B N 1
ATOM 3744 C CA . LEU B 1 234 ? 19.672 -13.945 -9.562 1 98.06 234 LEU B CA 1
ATOM 3745 C C . LEU B 1 234 ? 20.141 -12.602 -9.008 1 98.06 234 LEU B C 1
ATOM 3747 O O . LEU B 1 234 ? 20.828 -11.852 -9.703 1 98.06 234 LEU B O 1
ATOM 3751 N N . ILE B 1 235 ? 19.797 -12.281 -7.773 1 98.31 235 ILE B N 1
ATOM 3752 C CA . ILE B 1 235 ? 20.141 -11.008 -7.156 1 98.31 235 ILE B CA 1
ATOM 3753 C C . ILE B 1 235 ? 21.656 -10.914 -6.98 1 98.31 235 ILE B C 1
ATOM 3755 O O . ILE B 1 235 ? 22.25 -9.875 -7.285 1 98.31 235 ILE B O 1
ATOM 3759 N N . LYS B 1 236 ? 22.266 -11.969 -6.551 1 97.62 236 LYS B N 1
ATOM 3760 C CA . LYS B 1 236 ? 23.719 -11.977 -6.352 1 97.62 236 LYS B CA 1
ATOM 3761 C C . LYS B 1 236 ? 24.453 -11.797 -7.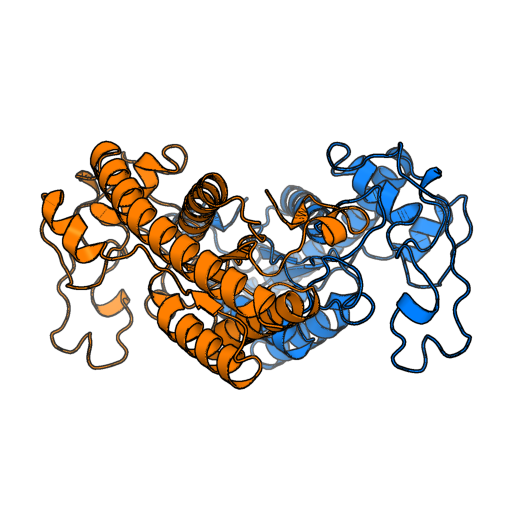676 1 97.62 236 LYS B C 1
ATOM 3763 O O . LYS B 1 236 ? 25.484 -11.117 -7.734 1 97.62 236 LYS B O 1
ATOM 3768 N N . LEU B 1 237 ? 23.922 -12.445 -8.656 1 97.81 237 LEU B N 1
ATOM 3769 C CA . LEU B 1 237 ? 24.5 -12.297 -9.984 1 97.81 237 LEU B CA 1
ATOM 3770 C C . LEU B 1 237 ? 24.484 -10.836 -10.422 1 97.81 237 LEU B C 1
ATOM 3772 O O . LEU B 1 237 ? 25.5 -10.32 -10.93 1 97.81 237 LEU B O 1
ATOM 3776 N N . GLU B 1 238 ? 23.375 -10.164 -10.258 1 97.44 238 GLU B N 1
ATOM 3777 C CA . GLU B 1 238 ? 23.234 -8.766 -10.672 1 97.44 238 GLU B CA 1
ATOM 3778 C C . GLU B 1 238 ? 24.062 -7.844 -9.789 1 97.44 238 GLU B C 1
ATOM 3780 O O . GLU B 1 238 ? 24.594 -6.836 -10.266 1 97.44 238 GLU B O 1
ATOM 3785 N N . GLN B 1 239 ? 24.156 -8.156 -8.469 1 96.75 239 GLN B N 1
ATOM 3786 C CA . GLN B 1 239 ? 25.016 -7.402 -7.57 1 96.75 239 GLN B CA 1
ATOM 3787 C C . GLN B 1 239 ? 26.469 -7.41 -8.055 1 96.75 239 GLN B C 1
ATOM 3789 O O . GLN B 1 239 ? 27.141 -6.379 -8.039 1 96.75 239 GLN B O 1
ATOM 3794 N N . GLU B 1 240 ? 26.922 -8.555 -8.469 1 96.25 240 GLU B N 1
ATOM 3795 C CA . GLU B 1 240 ? 28.281 -8.703 -8.953 1 96.25 240 GLU B CA 1
ATOM 3796 C C . GLU B 1 240 ? 28.516 -7.895 -10.227 1 96.25 240 GLU B C 1
ATOM 3798 O O . GLU B 1 240 ? 29.562 -7.277 -10.398 1 96.25 240 GLU B O 1
ATOM 3803 N N . LYS B 1 241 ? 27.562 -7.934 -11.141 1 96.19 241 LYS B N 1
ATOM 3804 C CA . LYS B 1 241 ? 27.688 -7.164 -12.375 1 96.19 241 LYS B CA 1
ATOM 3805 C C . LYS B 1 241 ? 27.766 -5.668 -12.086 1 96.19 241 LYS B C 1
ATOM 3807 O O . LYS B 1 241 ? 28.547 -4.949 -12.711 1 96.19 241 LYS B O 1
ATOM 3812 N N . ILE B 1 242 ? 26.953 -5.215 -11.141 1 96.12 242 ILE B N 1
ATOM 3813 C CA . ILE B 1 242 ? 26.938 -3.801 -10.781 1 96.12 242 ILE B CA 1
ATOM 3814 C C . ILE B 1 242 ? 28.266 -3.408 -10.133 1 96.12 242 ILE B C 1
ATOM 3816 O O . ILE B 1 242 ? 28.797 -2.338 -10.414 1 96.12 242 ILE B O 1
ATOM 3820 N N . ARG B 1 243 ? 28.766 -4.254 -9.273 1 94.62 243 ARG B N 1
ATOM 3821 C CA . ARG B 1 243 ? 30.047 -3.992 -8.625 1 94.62 243 ARG B CA 1
ATOM 3822 C C . ARG B 1 243 ? 31.156 -3.824 -9.656 1 94.62 243 ARG B C 1
ATOM 3824 O O . ARG B 1 243 ? 31.969 -2.9 -9.562 1 94.62 243 ARG B O 1
ATOM 3831 N N . LYS B 1 244 ? 31.172 -4.641 -10.625 1 93.88 244 LYS B N 1
ATOM 3832 C CA . LYS B 1 244 ? 32.219 -4.605 -11.664 1 93.88 244 LYS B CA 1
ATOM 3833 C C . LYS B 1 244 ? 32.094 -3.34 -12.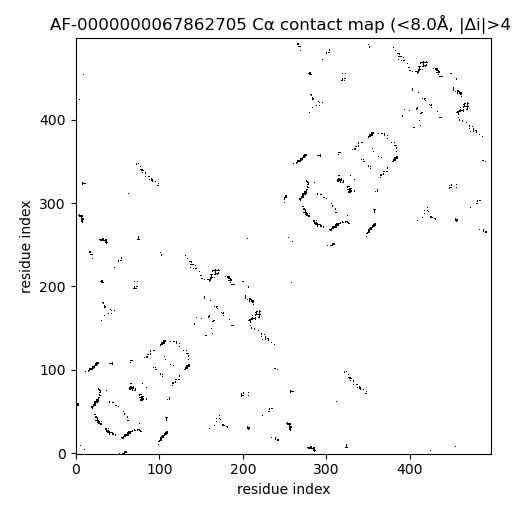508 1 93.88 244 LYS B C 1
ATOM 3835 O O . LYS B 1 244 ? 33.094 -2.748 -12.883 1 93.88 244 LYS B O 1
ATOM 3840 N N . SER B 1 245 ? 30.906 -3.002 -12.773 1 90.31 245 SER B N 1
ATOM 3841 C CA . SER B 1 245 ? 30.672 -1.808 -13.586 1 90.31 245 SER B CA 1
ATOM 3842 C C . SER B 1 245 ? 31.078 -0.544 -12.828 1 90.31 245 SER B C 1
ATOM 3844 O O . SER B 1 245 ? 31.531 0.429 -13.43 1 90.31 245 SER B O 1
ATOM 3846 N N . THR B 1 246 ? 30.891 -0.546 -11.531 1 86 246 THR B N 1
ATOM 3847 C CA . THR B 1 246 ? 31.203 0.615 -10.703 1 86 246 THR B CA 1
ATOM 3848 C C . THR B 1 246 ? 32.719 0.779 -10.539 1 86 246 THR B C 1
ATOM 3850 O O . THR B 1 246 ? 33.219 1.9 -10.43 1 86 246 THR B O 1
ATOM 3853 N N . GLU B 1 247 ? 33.375 -0.286 -10.531 1 86 247 GLU B N 1
ATOM 3854 C CA . GLU B 1 247 ? 34.812 -0.261 -10.422 1 86 247 GLU B CA 1
ATOM 3855 C C . GLU B 1 247 ? 35.469 0.24 -11.711 1 86 247 GLU B C 1
ATOM 3857 O O . GLU B 1 247 ? 36.562 0.776 -11.695 1 86 247 GLU B O 1
ATOM 3862 N N . MET B 1 248 ? 34.812 0.061 -12.719 1 80.38 248 MET B N 1
ATOM 3863 C CA . MET B 1 248 ? 35.344 0.492 -14 1 80.38 248 MET B CA 1
ATOM 3864 C C . MET B 1 248 ? 35.062 1.971 -14.25 1 80.38 248 MET B C 1
ATOM 3866 O O . MET B 1 248 ? 35.656 2.584 -15.133 1 80.38 248 MET B O 1
ATOM 3870 N N . GLU B 1 249 ? 34.188 2.656 -13.469 1 70.12 249 GLU B N 1
ATOM 3871 C CA . GLU B 1 249 ? 33.906 4.082 -13.57 1 70.12 249 GLU B CA 1
ATOM 3872 C C . GLU B 1 249 ? 34.875 4.91 -12.766 1 70.12 249 GLU B C 1
ATOM 3874 O O . GLU B 1 249 ? 35.312 5.973 -13.211 1 70.12 249 GLU B O 1
#

Nearest PDB structures (foldseek):
  3a6l-assembly1_C  TM=8.593E-01  e=5.827E-18  Pseudomonas putida
  3a6j-assembly1_B  TM=8.310E-01  e=2.353E-18  Pseudomonas putida
  1j2t-assembly1_B  TM=8.289E-01  e=3.817E-18  Pseudomonas putida
  3a6g-assembly1_B  TM=8.221E-01  e=6.191E-18  Pseudomonas putida
  3no4-assembly1_B  TM=7.891E-01  e=4.525E-16  Nostoc punctiforme PCC 73102

pLDDT: mean 96.32, std 4.26, range [69.94, 98.94]

Foldseek 3Di:
DEPVPDDPVPVLVVDAQLAEEEEQEEFQFFFFPFFHSQLFQLLSQLLVVLLCVLRVHYYYRYHRHEADQQGCPPPGGDHDDLVVLLVVLLVVLVVSVVSHYQHYEYETSDPRNVVSLVSSQVVNCVVPVSHDYHYDYLPPLLVLCVVPDDWDALDSPDDGSAQQSLLLCCQRPVVRGHLVRWAADAWHDDPCPVPDPHRCVVIDDGRYHGGNNNHHPVSSVSSSVVSSVVVSVVSVVSSVVSVVVVVVD/DEPVPDDPVPVLVVDAQLAEEEEQEEFQFFFFPFFHSQLFQLLSQLLVVLLCVLRVHYYYRYHRHEADQQGCPPPGGDHDDLVVLLVVLLVVLVVSVVSHYQHYEYETSDPRNQVSLVSSQVVNCVVPVSHDYHYDYLPPLLVLCVVPDDWDALDSPDDGSAQQSLLLCCQRPVVRGHLVRWAADAWHDDPCPVPDPHRCVVIDDGRYHGGNNNHHPVSSVSSSVVSSVVVSVVSVVSSVVSVVVVVVD

InterPro domains:
  IPR003785 Creatininase/formamide hydrolase [PF02633] (7-235)
  IPR003785 Creatininase/formamide hydrolase [PTHR35005] (2-241)
  IPR024087 Creatininase-like superfamily [G3DSA:3.40.50.10310] (1-238)
  IPR024087 Creatininase-like superfamily [SSF102215] (1-236)

Sequence (498 aa):
MLYADENSFDIGAKITKTKPVILPIGAVEAHGPHLPLGTDNILASEYSAKIAAKTDGFVLPVLPYGQVWSLQDFPGSLTLSNETVTKVVVEIGESLYKQGFRLFVPVSGHLGNMAALKDAARELYAKFPDMVILHIFYPNIQKLAMDVREGKANHHTYIHACEIETSLMLYLSPENTDMSRAIDDPPILPIDADFTPTPWQTFTKTAVLGEATLATAEKGEYLIEKTLKTCVELIKLEQEKIRKSTEMEMLYADENSFDIGAKITKTKPVILPIGAVEAHGPHLPLGTDNILASEYSAKIAAKTDGFVLPVLPYGQVWSLQDFPGSLTLSNETVTKVVVEIGESLYKQGFRLFVPVSGHLGNMAALKDAARELYAKFPDMVILHIFYPNIQKLAMDVREGKANHHTYIHACEIETSLMLYLSPENTDMSRAIDDPPILPIDADFTPTPWQTFTKTAVLGEATLATAEKGEYLIEKTLKTCVELIKLEQEKIRKSTEME

Solvent-accessible surface area (backbone atoms only — not comparable to full-atom values): 24549 Å² total; per-residue (Å²): 84,57,51,38,71,35,24,28,72,59,41,50,81,70,58,37,51,54,40,35,38,29,34,17,27,12,24,28,33,49,24,20,64,22,25,22,15,28,48,22,32,51,48,10,42,54,53,44,51,55,49,20,72,76,61,70,13,33,33,44,72,52,39,43,69,19,36,27,73,51,46,40,84,40,39,75,14,33,31,40,52,51,66,56,50,17,48,52,52,33,35,42,48,52,29,41,43,75,66,43,40,25,31,41,32,42,29,39,38,36,80,60,37,49,66,21,45,52,52,20,40,51,53,43,34,73,76,36,74,81,39,47,63,49,72,41,62,59,60,63,46,65,66,56,43,64,77,64,57,82,65,68,77,64,45,91,78,65,69,35,38,6,27,64,42,38,4,40,35,38,47,78,40,44,92,61,43,42,72,91,48,38,51,73,45,60,45,69,76,59,93,54,47,89,77,44,97,52,55,42,73,79,45,38,93,52,55,26,43,10,34,22,68,72,35,36,38,67,56,12,45,53,51,50,52,56,18,45,52,54,51,50,51,53,51,51,53,51,30,51,53,45,50,54,56,58,72,72,105,84,57,50,39,70,34,22,29,73,59,42,53,80,68,57,36,51,54,40,36,38,30,36,19,27,12,23,28,32,49,24,20,64,22,26,22,15,28,48,22,32,52,47,10,42,54,53,46,51,55,49,20,72,77,60,70,13,33,33,43,71,50,39,43,70,18,35,28,73,49,47,40,84,41,37,74,14,33,31,38,52,50,67,55,50,17,49,53,52,34,36,42,48,52,28,40,43,74,67,44,40,24,30,41,32,43,29,38,38,35,78,59,38,49,68,20,44,52,51,21,40,52,54,42,34,74,77,35,74,80,39,46,64,49,72,43,61,59,61,65,45,66,66,55,42,63,76,66,56,82,64,70,77,66,47,91,78,64,69,35,37,5,30,64,42,39,4,39,37,38,47,78,39,43,90,60,44,44,72,93,49,39,50,73,45,59,46,68,75,59,93,55,47,88,76,44,97,51,55,42,74,78,45,37,93,53,54,26,44,11,36,21,68,70,36,37,39,68,56,11,45,52,52,50,53,55,19,45,52,53,53,52,50,53,51,52,54,52,30,52,55,45,51,54,55,57,72,71,105

Secondary structure (DSSP, 8-state):
-BGGGS-HHHHGGG--SSSEEEEEE--B---TTTS-TTHHHHHHHHHHHHHHHHHT-EEPPPB-----STTTTSTT-B---HHHHHHHHHHHHHHHHHHT--EEEEEESSGGGHHHHHHHHHHHHHH-TT-EE--BS-TTHHHHHHHH--S--S-SS--SSSHHHHHHHHHH-GGG--GGG--B------TTTTTS---GGGT-SS---SBGGG--HHHHHHHHHHHHHHHHHHHHHHHHHHHHHHHH-/-BGGGS-HHHHGGG--SSS-EEEEE--B---TTTS-TTHHHHHHHHHHHHHHHHHT-EEPPPB-----STTTTSTT-B---HHHHHHHHHHHHHHHHHHT--EEEEEESSGGGHHHHHHHHHHHHHH-TTSEE--BS-TTHHHHHHHH--S--S-SS--SSSHHHHHHHHHH-GGG--GGG--B------TTTTTS---GGGT-SS---SBGGG--HHHHHHHHHHHHHHHHHHHHHHHHHHHHHHHT-

Radius of gyration: 22.94 Å; Cα contacts (8 Å, |Δi|>4): 1139; chains: 2; bounding box: 72×69×52 Å